Protein AF-0000000067929224 (afdb_homodimer)

Radius of gyration: 24.83 Å; Cα contacts (8 Å, |Δi|>4): 1104; chains: 2; bounding box: 61×75×46 Å

Structure (mmCIF, N/CA/C/O backbone):
data_AF-0000000067929224-model_v1
#
loop_
_entity.id
_entity.type
_entity.pdbx_description
1 polymer 'Crotonobetainyl CoA hydratase'
#
loop_
_atom_site.group_PDB
_atom_site.id
_atom_site.type_symbol
_atom_site.label_atom_id
_atom_site.label_alt_id
_atom_site.label_comp_id
_atom_site.label_asym_id
_atom_site.label_entity_id
_atom_site.label_seq_id
_atom_site.pdbx_PDB_ins_code
_atom_site.Cartn_x
_atom_site.Cartn_y
_atom_site.Cartn_z
_atom_site.occupancy
_atom_site.B_iso_or_equiv
_atom_site.auth_seq_id
_atom_site.auth_comp_id
_atom_site.auth_asym_id
_atom_site.auth_atom_id
_atom_site.pdbx_PDB_model_num
ATOM 1 N N . MET A 1 1 ? 23.984 -27.734 -13.906 1 41.34 1 MET A N 1
ATOM 2 C CA . MET A 1 1 ? 23.641 -26.703 -12.922 1 41.34 1 MET A CA 1
ATOM 3 C C . MET A 1 1 ? 22.297 -27 -12.273 1 41.34 1 MET A C 1
ATOM 5 O O . MET A 1 1 ? 21.359 -27.422 -12.945 1 41.34 1 MET A O 1
ATOM 9 N N . ALA A 1 2 ? 22.234 -27.312 -11.031 1 56.47 2 ALA A N 1
ATOM 10 C CA . ALA A 1 2 ? 21 -27.766 -10.406 1 56.47 2 ALA A CA 1
ATOM 11 C C . ALA A 1 2 ? 19.828 -26.844 -10.766 1 56.47 2 ALA A C 1
ATOM 13 O O . ALA A 1 2 ? 20.016 -25.641 -10.938 1 56.47 2 ALA A O 1
ATOM 14 N N . ASP A 1 3 ? 18.703 -27.312 -11.227 1 85.81 3 ASP A N 1
ATOM 15 C CA . ASP A 1 3 ? 17.562 -26.531 -11.672 1 85.81 3 ASP A CA 1
ATOM 16 C C . ASP A 1 3 ? 17.125 -25.531 -10.602 1 85.81 3 ASP A C 1
ATOM 18 O O . ASP A 1 3 ? 16.891 -25.906 -9.453 1 85.81 3 ASP A O 1
ATOM 22 N N . VAL A 1 4 ? 17.422 -24.266 -10.812 1 94.75 4 VAL A N 1
ATOM 23 C CA . VAL A 1 4 ? 17.125 -23.203 -9.852 1 94.75 4 VAL A CA 1
ATOM 24 C C . VAL A 1 4 ? 15.625 -23.188 -9.539 1 94.75 4 VAL A C 1
ATOM 26 O O . VAL A 1 4 ? 15.195 -22.594 -8.547 1 94.75 4 VAL A O 1
ATOM 29 N N . ILE A 1 5 ? 14.891 -23.891 -10.375 1 97 5 ILE A N 1
ATOM 30 C CA . ILE A 1 5 ? 13.469 -24.094 -10.133 1 97 5 ILE A CA 1
ATOM 31 C C . ILE A 1 5 ? 13.133 -25.578 -10.156 1 97 5 ILE A C 1
ATOM 33 O O . ILE A 1 5 ? 13.484 -26.281 -11.102 1 97 5 ILE A O 1
ATOM 37 N N . THR A 1 6 ? 12.594 -26.062 -9.148 1 96.62 6 THR A N 1
ATOM 38 C CA . THR A 1 6 ? 12.086 -27.422 -9.094 1 96.62 6 THR A CA 1
ATOM 39 C C . THR A 1 6 ? 10.586 -27.438 -8.805 1 96.62 6 THR A C 1
ATOM 41 O O . THR A 1 6 ? 10.055 -26.484 -8.227 1 96.62 6 THR A O 1
ATOM 44 N N . THR A 1 7 ? 9.891 -28.5 -9.234 1 97.25 7 THR A N 1
ATOM 45 C CA . THR A 1 7 ? 8.453 -28.594 -9.023 1 97.25 7 THR A CA 1
ATOM 46 C C . THR A 1 7 ? 8.086 -29.953 -8.43 1 97.25 7 THR A C 1
ATOM 48 O O . THR A 1 7 ? 8.812 -30.938 -8.617 1 97.25 7 THR A O 1
ATOM 51 N N . ARG A 1 8 ? 7.137 -29.984 -7.645 1 97.44 8 ARG A N 1
ATOM 52 C CA . ARG A 1 8 ? 6.48 -31.172 -7.102 1 97.44 8 ARG A CA 1
ATOM 53 C C . ARG A 1 8 ? 4.98 -31.141 -7.367 1 97.44 8 ARG A C 1
ATOM 55 O O . ARG A 1 8 ? 4.316 -30.141 -7.09 1 97.44 8 ARG A O 1
ATOM 62 N N . ARG A 1 9 ? 4.488 -32.219 -7.957 1 97.75 9 ARG A N 1
ATOM 63 C CA . ARG A 1 9 ? 3.066 -32.281 -8.266 1 97.75 9 ARG A CA 1
ATOM 64 C C . ARG A 1 9 ? 2.383 -33.375 -7.441 1 97.75 9 ARG A C 1
ATOM 66 O O . ARG A 1 9 ? 2.9 -34.5 -7.316 1 97.75 9 ARG A O 1
ATOM 73 N N . GLU A 1 10 ? 1.394 -33.062 -6.785 1 97.81 10 GLU A N 1
ATOM 74 C CA . GLU A 1 10 ? 0.473 -34 -6.137 1 97.81 10 GLU A CA 1
ATOM 75 C C . GLU A 1 10 ? -0.97 -33.719 -6.551 1 97.81 10 GLU A C 1
ATOM 77 O O . GLU A 1 10 ? -1.574 -32.75 -6.105 1 97.81 10 GLU A O 1
ATOM 82 N N . GLY A 1 11 ? -1.499 -34.625 -7.391 1 97.12 11 GLY A N 1
ATOM 83 C CA . GLY A 1 11 ? -2.826 -34.375 -7.926 1 97.12 11 GLY A CA 1
ATOM 84 C C . GLY A 1 11 ? -2.92 -33.062 -8.688 1 97.12 11 GLY A C 1
ATOM 85 O O . GLY A 1 11 ? -2.15 -32.812 -9.625 1 97.12 11 GLY A O 1
ATOM 86 N N . ALA A 1 12 ? -3.801 -32.188 -8.25 1 98.12 12 ALA A N 1
ATOM 87 C CA . ALA A 1 12 ? -4.074 -30.938 -8.945 1 98.12 12 ALA A CA 1
ATOM 88 C C . ALA A 1 12 ? -3.246 -29.797 -8.367 1 98.12 12 ALA A C 1
ATOM 90 O O . ALA A 1 12 ? -3.475 -28.625 -8.688 1 98.12 12 ALA A O 1
ATOM 91 N N . ILE A 1 13 ? -2.254 -30.156 -7.48 1 98.75 13 ILE A N 1
ATOM 92 C CA . ILE A 1 13 ? -1.467 -29.141 -6.793 1 98.75 13 ILE A CA 1
ATOM 93 C C . ILE A 1 13 ? -0.038 -29.141 -7.332 1 98.75 13 ILE A C 1
ATOM 95 O O . ILE A 1 13 ? 0.581 -30.203 -7.461 1 98.75 13 ILE A O 1
ATOM 99 N N . LEU A 1 14 ? 0.451 -28 -7.711 1 98.81 14 LEU A N 1
ATOM 100 C CA . LEU A 1 14 ? 1.836 -27.812 -8.133 1 98.81 14 LEU A CA 1
ATOM 101 C C . LEU A 1 14 ? 2.609 -26.984 -7.113 1 98.81 14 LEU A C 1
ATOM 103 O O . LEU A 1 14 ? 2.234 -25.844 -6.82 1 98.81 14 LEU A O 1
ATOM 107 N N . GLU A 1 15 ? 3.607 -27.516 -6.551 1 98.75 15 GLU A N 1
ATOM 108 C CA . GLU A 1 15 ? 4.531 -26.766 -5.703 1 98.75 15 GLU A CA 1
ATOM 109 C C . GLU A 1 15 ? 5.773 -26.344 -6.48 1 98.75 15 GLU A C 1
ATOM 111 O O . GLU A 1 15 ? 6.445 -27.172 -7.098 1 98.75 15 GLU A O 1
ATOM 116 N N . VAL A 1 16 ? 6.008 -25.125 -6.535 1 98.5 16 VAL A N 1
ATOM 117 C CA . VAL A 1 16 ? 7.168 -24.547 -7.207 1 98.5 16 VAL A CA 1
ATOM 118 C C . VAL A 1 16 ? 8.188 -24.078 -6.164 1 98.5 16 VAL A C 1
ATOM 120 O O . VAL A 1 16 ? 7.859 -23.312 -5.266 1 98.5 16 VAL A O 1
ATOM 123 N N . THR A 1 17 ? 9.43 -24.531 -6.266 1 98.25 17 THR A N 1
ATOM 124 C CA . THR A 1 17 ? 10.484 -24.172 -5.324 1 98.25 17 THR A CA 1
ATOM 125 C C . THR A 1 17 ? 11.594 -23.406 -6.031 1 98.25 17 THR A C 1
ATOM 127 O O . THR A 1 17 ? 12.211 -23.922 -6.969 1 98.25 17 THR A O 1
ATOM 130 N N . LEU A 1 18 ? 11.773 -22.203 -5.676 1 97.81 18 LEU A N 1
ATOM 131 C CA . LEU A 1 18 ? 12.961 -21.469 -6.074 1 97.81 18 LEU A CA 1
ATOM 132 C C . LEU A 1 18 ? 14.148 -21.828 -5.191 1 97.81 18 LEU A C 1
ATOM 134 O O . LEU A 1 18 ? 14.078 -21.688 -3.967 1 97.81 18 LEU A O 1
ATOM 138 N N . ASP A 1 19 ? 15.195 -22.344 -5.816 1 96.56 19 ASP A N 1
ATOM 139 C CA . ASP A 1 19 ? 16.406 -22.75 -5.105 1 96.56 19 ASP A CA 1
ATOM 140 C C . ASP A 1 19 ? 17.641 -22.172 -5.77 1 96.56 19 ASP A C 1
ATOM 142 O O . ASP A 1 19 ? 18.328 -22.859 -6.527 1 96.56 19 ASP A O 1
ATOM 146 N N . ARG A 1 20 ? 17.859 -20.938 -5.477 1 95.06 20 ARG A N 1
ATOM 147 C CA . ARG A 1 20 ? 19.031 -20.234 -5.949 1 95.06 20 ARG A CA 1
ATOM 148 C C . ARG A 1 20 ? 19.812 -19.609 -4.789 1 95.06 20 ARG A C 1
ATOM 150 O O . ARG A 1 20 ? 19.734 -18.406 -4.559 1 95.06 20 ARG A O 1
ATOM 157 N N . PRO A 1 21 ? 20.547 -20.438 -4.094 1 91.31 21 PRO A N 1
ATOM 158 C CA . PRO A 1 21 ? 21.281 -19.938 -2.928 1 91.31 21 PRO A CA 1
ATOM 159 C C . PRO A 1 21 ? 22.266 -18.812 -3.281 1 91.31 21 PRO A C 1
ATOM 161 O O . PRO A 1 21 ? 22.734 -18.734 -4.422 1 91.31 21 PRO A O 1
ATOM 164 N N . LYS A 1 22 ? 22.547 -17.906 -2.342 1 90.81 22 LYS A N 1
ATOM 165 C CA . LYS A 1 22 ? 22.25 -18.047 -0.922 1 90.81 22 LYS A CA 1
ATOM 166 C C . LYS A 1 22 ? 20.969 -17.281 -0.562 1 90.81 22 LYS A C 1
ATOM 168 O O . LYS A 1 22 ? 20.391 -17.5 0.507 1 90.81 22 LYS A O 1
ATOM 173 N N . ALA A 1 23 ? 20.469 -16.469 -1.423 1 94.94 23 ALA A N 1
ATOM 174 C CA . ALA A 1 23 ? 19.406 -15.57 -0.997 1 94.94 23 ALA A CA 1
ATOM 175 C C . ALA A 1 23 ? 18.203 -15.664 -1.936 1 94.94 23 ALA A C 1
ATOM 177 O O . ALA A 1 23 ? 17.297 -14.82 -1.893 1 94.94 23 ALA A O 1
ATOM 178 N N . ASN A 1 24 ? 18.203 -16.656 -2.82 1 96.88 24 ASN A N 1
ATOM 179 C CA . ASN A 1 24 ? 17.125 -16.859 -3.785 1 96.88 24 ASN A CA 1
ATOM 180 C C . ASN A 1 24 ? 16.844 -15.57 -4.559 1 96.88 24 ASN A C 1
ATOM 182 O O . ASN A 1 24 ? 15.68 -15.18 -4.707 1 96.88 24 ASN A O 1
ATOM 186 N N . ALA A 1 25 ? 17.938 -14.852 -4.945 1 95.5 25 ALA A N 1
ATOM 187 C CA . ALA A 1 25 ? 17.781 -13.672 -5.793 1 95.5 25 ALA A CA 1
ATOM 188 C C . ALA A 1 25 ? 17.297 -14.055 -7.188 1 95.5 25 ALA A C 1
ATOM 190 O O . ALA A 1 25 ? 17.578 -15.156 -7.664 1 95.5 25 ALA A O 1
ATOM 191 N N . ILE A 1 26 ? 16.641 -13.141 -7.844 1 95.25 26 ILE A N 1
ATOM 192 C CA . ILE A 1 26 ? 16 -13.438 -9.125 1 95.25 26 ILE A CA 1
ATOM 193 C C . ILE A 1 26 ? 16.625 -12.578 -10.219 1 95.25 26 ILE A C 1
ATOM 195 O O . ILE A 1 26 ? 16.406 -11.367 -10.266 1 95.25 26 ILE A O 1
ATOM 199 N N . ASP A 1 27 ? 17.438 -13.164 -11.031 1 93.19 27 ASP A N 1
ATOM 200 C CA . ASP A 1 27 ? 17.969 -12.492 -12.211 1 93.19 27 ASP A CA 1
ATOM 201 C C . ASP A 1 27 ? 17.078 -12.711 -13.422 1 93.19 27 ASP A C 1
ATOM 203 O O . ASP A 1 27 ? 16.016 -13.32 -13.312 1 93.19 27 ASP A O 1
ATOM 207 N N . LEU A 1 28 ? 17.453 -12.211 -14.57 1 93.19 28 LEU A N 1
ATOM 208 C CA . LEU A 1 28 ? 16.641 -12.273 -15.773 1 93.19 28 LEU A CA 1
ATOM 209 C C . LEU A 1 28 ? 16.359 -13.719 -16.156 1 93.19 28 LEU A C 1
ATOM 211 O O . LEU A 1 28 ? 15.219 -14.078 -16.453 1 93.19 28 LEU A O 1
ATOM 215 N N . LYS A 1 29 ? 17.391 -14.5 -16.125 1 93.44 29 LYS A N 1
ATOM 216 C CA . LYS A 1 29 ? 17.25 -15.906 -16.5 1 93.44 29 LYS A CA 1
ATOM 217 C C . LYS A 1 29 ? 16.266 -16.625 -15.578 1 93.44 29 LYS A C 1
ATOM 219 O O . LYS A 1 29 ? 15.383 -17.344 -16.031 1 93.44 29 LYS A O 1
ATOM 224 N N . THR A 1 30 ? 16.453 -16.438 -14.258 1 95.62 30 THR A N 1
ATOM 225 C CA . THR A 1 30 ? 15.586 -17.062 -13.266 1 95.62 30 THR A CA 1
ATOM 226 C C . THR A 1 30 ? 14.148 -16.578 -13.43 1 95.62 30 THR A C 1
ATOM 228 O O . THR A 1 30 ? 13.211 -17.375 -13.367 1 95.62 30 THR A O 1
ATOM 231 N N . SER A 1 31 ? 13.93 -15.32 -13.664 1 96.38 31 SER A N 1
ATOM 232 C CA . SER A 1 31 ? 12.602 -14.758 -13.875 1 96.38 31 SER A CA 1
ATOM 233 C C . SER A 1 31 ? 11.898 -15.414 -15.055 1 96.38 31 SER A C 1
ATOM 235 O O . SER A 1 31 ? 10.727 -15.781 -14.969 1 96.38 31 SER A O 1
ATOM 237 N N . ARG A 1 32 ? 12.586 -15.562 -16.156 1 96.12 32 ARG A N 1
ATOM 238 C CA . ARG A 1 32 ? 12.016 -16.172 -17.359 1 96.12 32 ARG A CA 1
ATOM 239 C C . ARG A 1 32 ? 11.602 -17.609 -17.094 1 96.12 32 ARG A C 1
ATOM 241 O O . ARG A 1 32 ? 10.539 -18.062 -17.531 1 96.12 32 ARG A O 1
ATOM 248 N N . LEU A 1 33 ? 12.461 -18.281 -16.359 1 96.81 33 LEU A N 1
ATOM 249 C CA . LEU A 1 33 ? 12.148 -19.672 -16.016 1 96.81 33 LEU A CA 1
ATOM 250 C C . LEU A 1 33 ? 10.914 -19.75 -15.125 1 96.81 33 LEU A C 1
ATOM 252 O O . LEU A 1 33 ? 10.047 -20.594 -15.336 1 96.81 33 LEU A O 1
ATOM 256 N N . MET A 1 34 ? 10.82 -18.922 -14.148 1 97.5 34 MET A N 1
ATOM 257 C CA . MET A 1 34 ? 9.641 -18.859 -13.289 1 97.5 34 MET A CA 1
ATOM 258 C C . MET A 1 34 ? 8.391 -18.531 -14.102 1 97.5 34 MET A C 1
ATOM 260 O O . MET A 1 34 ? 7.344 -19.156 -13.93 1 97.5 34 MET A O 1
ATOM 264 N N . GLY A 1 35 ? 8.531 -17.531 -15.016 1 97.88 35 GLY A N 1
ATOM 265 C CA . GLY A 1 35 ? 7.418 -17.156 -15.883 1 97.88 35 GLY A CA 1
ATOM 266 C C . GLY A 1 35 ? 6.879 -18.328 -16.688 1 97.88 35 GLY A C 1
ATOM 267 O O . GLY A 1 35 ? 5.668 -18.562 -16.719 1 97.88 35 GLY A O 1
ATOM 268 N N . GLU A 1 36 ? 7.77 -19.078 -17.25 1 97.88 36 GLU A N 1
ATOM 269 C CA . GLU A 1 36 ? 7.363 -20.234 -18.047 1 97.88 36 GLU A CA 1
ATOM 270 C C . GLU A 1 36 ? 6.719 -21.297 -17.172 1 97.88 36 GLU A C 1
ATOM 272 O O . GLU A 1 36 ? 5.785 -21.984 -17.609 1 97.88 36 GLU A O 1
ATOM 277 N N 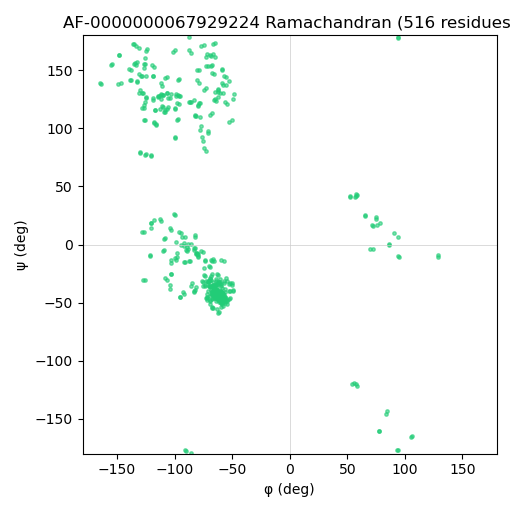. THR A 1 37 ? 7.207 -21.406 -16 1 98.06 37 THR A N 1
ATOM 278 C CA . THR A 1 37 ? 6.664 -22.375 -15.062 1 98.06 37 THR A CA 1
ATOM 279 C C . THR A 1 37 ? 5.227 -22.031 -14.688 1 98.06 37 THR A C 1
ATOM 281 O O . THR A 1 37 ? 4.34 -22.891 -14.719 1 98.06 37 THR A O 1
ATOM 284 N N . PHE A 1 38 ? 4.977 -20.812 -14.414 1 98.5 38 PHE A N 1
ATOM 285 C CA . PHE A 1 38 ? 3.643 -20.391 -13.992 1 98.5 38 PHE A CA 1
ATOM 286 C C . PHE A 1 38 ? 2.695 -20.344 -15.188 1 98.5 38 PHE A C 1
ATOM 288 O O . PHE A 1 38 ? 1.498 -20.609 -15.047 1 98.5 38 PHE A O 1
ATOM 295 N N . LYS A 1 39 ? 3.229 -20.031 -16.328 1 98.44 39 LYS A N 1
ATOM 296 C CA . LYS A 1 39 ? 2.424 -20.125 -17.547 1 98.44 39 LYS A CA 1
ATOM 297 C C . LYS A 1 39 ? 1.946 -21.547 -17.766 1 98.44 39 LYS A C 1
ATOM 299 O O . LYS A 1 39 ? 0.777 -21.781 -18.094 1 98.44 39 LYS A O 1
ATOM 304 N N . ALA A 1 40 ? 2.869 -22.484 -17.609 1 98.31 40 ALA A N 1
ATOM 305 C CA . ALA A 1 40 ? 2.506 -23.891 -17.766 1 98.31 40 ALA A CA 1
ATOM 306 C C . ALA A 1 40 ? 1.445 -24.297 -16.734 1 98.31 40 ALA A C 1
ATOM 308 O O . ALA A 1 40 ? 0.517 -25.047 -17.062 1 98.31 40 ALA A O 1
ATOM 309 N N . PHE A 1 41 ? 1.582 -23.844 -15.57 1 98.56 41 PHE A N 1
ATOM 310 C CA . PHE A 1 41 ? 0.578 -24.078 -14.539 1 98.56 41 PHE A CA 1
ATOM 311 C C . PHE A 1 41 ? -0.773 -23.516 -14.961 1 98.56 41 PHE A C 1
ATOM 313 O O . PHE A 1 41 ? -1.785 -24.219 -14.922 1 98.56 41 PHE A O 1
ATOM 320 N N . ARG A 1 42 ? -0.804 -22.25 -15.328 1 98.44 42 ARG A N 1
ATOM 321 C CA . ARG A 1 42 ? -2.018 -21.578 -15.781 1 98.44 42 ARG A CA 1
ATOM 322 C C . ARG A 1 42 ? -2.705 -22.359 -16.891 1 98.44 42 ARG A C 1
ATOM 324 O O . ARG A 1 42 ? -3.928 -22.516 -16.875 1 98.44 42 ARG A O 1
ATOM 331 N N . ASP A 1 43 ? -1.923 -22.922 -17.812 1 97.94 43 ASP A N 1
ATOM 332 C CA . ASP A 1 43 ? -2.445 -23.484 -19.047 1 97.94 43 ASP A CA 1
ATOM 333 C C . ASP A 1 43 ? -2.777 -24.969 -18.891 1 97.94 43 ASP A C 1
ATOM 335 O O . ASP A 1 43 ? -3.449 -25.547 -19.75 1 97.94 43 ASP A O 1
ATOM 339 N N . ASP A 1 44 ? -2.305 -25.641 -17.828 1 97.5 44 ASP A N 1
ATOM 340 C CA . ASP A 1 44 ? -2.582 -27.047 -17.594 1 97.5 44 ASP A CA 1
ATOM 341 C C . ASP A 1 44 ? -3.945 -27.234 -16.938 1 97.5 44 ASP A C 1
ATOM 343 O O . ASP A 1 44 ? -4.125 -26.906 -15.758 1 97.5 44 ASP A O 1
ATOM 347 N N . PRO A 1 45 ? -4.875 -27.812 -17.672 1 94.88 45 PRO A N 1
ATOM 348 C CA . PRO A 1 45 ? -6.227 -27.922 -17.109 1 94.88 45 PRO A CA 1
ATOM 349 C C . PRO A 1 45 ? -6.305 -28.891 -15.938 1 94.88 45 PRO A C 1
ATOM 351 O O . PRO A 1 45 ? -7.293 -28.891 -15.20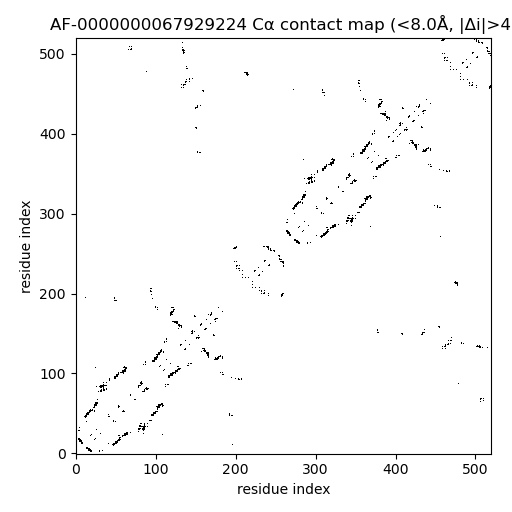3 1 94.88 45 PRO A O 1
ATOM 354 N N . GLU A 1 46 ? -5.25 -29.703 -15.742 1 96.44 46 GLU A N 1
ATOM 355 C CA . GLU A 1 46 ? -5.27 -30.688 -14.664 1 96.44 46 GLU A CA 1
ATOM 356 C C . GLU A 1 46 ? -4.766 -30.094 -13.359 1 96.44 46 GLU A C 1
ATOM 358 O O . GLU A 1 46 ? -4.91 -30.703 -12.289 1 96.44 46 GLU A O 1
ATOM 363 N N . LEU A 1 47 ? -4.152 -28.969 -13.414 1 98 47 LEU A N 1
ATOM 364 C CA . LEU A 1 47 ? -3.67 -28.266 -12.219 1 98 47 LEU A CA 1
ATOM 365 C C . LEU A 1 47 ? -4.668 -27.203 -11.766 1 98 47 LEU A C 1
ATOM 367 O O . LEU A 1 47 ? -5.254 -26.516 -12.594 1 98 47 LEU A O 1
ATOM 371 N N . ARG A 1 48 ? -4.836 -27.031 -10.414 1 98 48 ARG A N 1
ATOM 372 C CA . ARG A 1 48 ? -5.863 -26.141 -9.891 1 98 48 ARG A CA 1
ATOM 373 C C . ARG A 1 48 ? -5.266 -25.141 -8.914 1 98 48 ARG A C 1
ATOM 375 O O . ARG A 1 48 ? -5.789 -24.031 -8.758 1 98 48 ARG A O 1
ATOM 382 N N . VAL A 1 49 ? -4.207 -25.516 -8.195 1 98.75 49 VAL A N 1
ATOM 383 C CA . VAL A 1 49 ? -3.611 -24.672 -7.164 1 98.75 49 VAL A CA 1
ATOM 384 C C . VAL A 1 49 ? -2.088 -24.734 -7.25 1 98.75 49 VAL A C 1
ATOM 386 O O . VAL A 1 49 ? -1.526 -25.812 -7.496 1 98.75 49 VAL A O 1
ATOM 389 N N . ALA A 1 50 ? -1.428 -23.672 -7.039 1 98.88 50 ALA A N 1
ATOM 390 C CA . ALA A 1 50 ? 0.031 -23.656 -6.957 1 98.88 50 ALA A CA 1
ATOM 391 C C . ALA A 1 50 ? 0.501 -23.172 -5.586 1 98.88 50 ALA A C 1
ATOM 393 O O . ALA A 1 50 ? -0.153 -22.344 -4.961 1 98.88 50 ALA A O 1
ATOM 394 N N . ILE A 1 51 ? 1.563 -23.703 -5.109 1 98.88 51 ILE A N 1
ATOM 395 C CA . ILE A 1 51 ? 2.311 -23.25 -3.939 1 98.88 51 ILE A CA 1
ATOM 396 C C . ILE A 1 51 ? 3.668 -22.703 -4.379 1 98.88 51 ILE A C 1
ATOM 398 O O . ILE A 1 51 ? 4.371 -23.328 -5.172 1 98.88 51 ILE A O 1
ATOM 402 N N . VAL A 1 52 ? 4.012 -21.531 -3.951 1 98.75 52 VAL A N 1
ATOM 403 C CA . VAL A 1 52 ? 5.324 -20.938 -4.195 1 98.75 52 VAL A CA 1
ATOM 404 C C . VAL A 1 52 ? 6.152 -20.969 -2.912 1 98.75 52 VAL A C 1
ATOM 406 O O . VAL A 1 52 ? 5.777 -20.359 -1.907 1 98.75 52 VAL A O 1
ATOM 409 N N . LYS A 1 53 ? 7.227 -21.625 -2.918 1 97.75 53 LYS A N 1
ATOM 410 C CA . LYS A 1 53 ? 8.148 -21.641 -1.786 1 97.75 53 LYS A CA 1
ATOM 411 C C . LYS A 1 53 ? 9.594 -21.5 -2.254 1 97.75 53 LYS A C 1
ATOM 413 O O . LYS A 1 53 ? 9.859 -21.391 -3.453 1 97.75 53 LYS A O 1
ATOM 418 N N . THR A 1 54 ? 10.5 -21.344 -1.307 1 95.75 54 THR A N 1
ATOM 419 C CA . THR A 1 54 ? 11.922 -21.234 -1.616 1 95.75 54 THR A CA 1
ATOM 420 C C . THR A 1 54 ? 12.75 -22.125 -0.706 1 95.75 54 THR A C 1
ATOM 422 O O . THR A 1 54 ? 12.273 -22.562 0.351 1 95.75 54 THR A O 1
ATOM 425 N N . ALA A 1 55 ? 13.922 -22.484 -1.255 1 95.31 55 ALA A N 1
ATOM 426 C CA . ALA A 1 55 ? 14.812 -23.328 -0.464 1 95.31 55 ALA A CA 1
ATOM 427 C C . ALA A 1 55 ? 15.562 -22.5 0.579 1 95.31 55 ALA A C 1
ATOM 429 O O . ALA A 1 55 ? 15.836 -21.312 0.365 1 95.31 55 ALA A O 1
ATOM 430 N N . GLY A 1 56 ? 15.898 -23.141 1.72 1 93.12 56 GLY A N 1
ATOM 431 C CA . GLY A 1 56 ? 16.656 -22.484 2.771 1 93.12 56 GLY A CA 1
ATOM 432 C C . GLY A 1 56 ? 15.773 -21.859 3.846 1 93.12 56 GLY A C 1
ATOM 433 O O . GLY A 1 56 ? 14.547 -21.859 3.719 1 93.12 56 GLY A O 1
ATOM 434 N N . ASP A 1 57 ? 16.469 -21.266 4.863 1 91.62 57 ASP A N 1
ATOM 435 C CA . ASP A 1 57 ? 15.703 -20.844 6.027 1 91.62 57 ASP A CA 1
ATOM 436 C C . ASP A 1 57 ? 15.867 -19.344 6.273 1 91.62 57 ASP A C 1
ATOM 438 O O . ASP A 1 57 ? 15.125 -18.75 7.059 1 91.62 57 ASP A O 1
ATOM 442 N N . LYS A 1 58 ? 16.75 -18.797 5.59 1 95.31 58 LYS A N 1
ATOM 443 C CA . LYS A 1 58 ? 17.078 -17.406 5.918 1 95.31 58 LYS A CA 1
ATOM 444 C C . LYS A 1 58 ? 16.297 -16.438 5.027 1 95.31 58 LYS A C 1
ATOM 446 O O . LYS A 1 58 ? 15.719 -15.469 5.516 1 95.31 58 LYS A O 1
ATOM 451 N N . PHE A 1 59 ? 16.281 -16.766 3.713 1 96.62 59 PHE A N 1
ATOM 452 C CA . PHE A 1 59 ? 15.609 -15.914 2.75 1 96.62 59 PHE A CA 1
ATOM 453 C C . PHE A 1 59 ? 14.484 -16.656 2.051 1 96.62 59 PHE A C 1
ATOM 455 O O . PHE A 1 59 ? 14.688 -17.766 1.553 1 96.62 59 PHE A O 1
ATOM 462 N N . PHE A 1 60 ? 13.32 -16.125 2.115 1 98.19 60 PHE A N 1
ATOM 463 C CA . PHE A 1 60 ? 12.383 -16.5 1.057 1 98.19 60 PHE A CA 1
ATOM 464 C C . PHE A 1 60 ? 12.922 -16.078 -0.307 1 98.19 60 PHE A C 1
ATOM 466 O O . PHE A 1 60 ? 13.336 -16.922 -1.102 1 98.19 60 PHE A O 1
ATOM 473 N N . SER A 1 61 ? 13.172 -14.734 -0.435 1 97.75 61 SER A N 1
ATOM 474 C CA . SER A 1 61 ? 13.867 -14.211 -1.609 1 97.75 61 SER A CA 1
ATOM 475 C C . SER A 1 61 ? 14.375 -12.797 -1.37 1 97.75 61 SER A C 1
ATOM 477 O O . SER A 1 61 ? 13.656 -11.953 -0.828 1 97.75 61 SER A O 1
ATOM 479 N N . ALA A 1 62 ? 15.586 -12.57 -1.833 1 95.12 62 ALA A N 1
ATOM 480 C CA . ALA A 1 62 ? 16.188 -11.234 -1.736 1 95.12 62 ALA A CA 1
ATOM 481 C C . ALA A 1 62 ? 15.703 -10.336 -2.875 1 95.12 62 ALA A C 1
ATOM 483 O O . ALA A 1 62 ? 16.047 -9.156 -2.932 1 95.12 62 ALA A O 1
ATOM 484 N N . GLY A 1 63 ? 14.922 -10.938 -3.727 1 94.25 63 GLY A N 1
ATOM 485 C CA . GLY A 1 63 ? 14.352 -10.156 -4.809 1 94.25 63 GLY A CA 1
ATOM 486 C C . GLY A 1 63 ? 15.281 -10.008 -5.996 1 94.25 63 GLY A C 1
ATOM 487 O O . GLY A 1 63 ? 15.93 -10.977 -6.406 1 94.25 63 GLY A O 1
ATOM 488 N N . TRP A 1 64 ? 15.227 -8.875 -6.656 1 88.88 64 TRP A N 1
ATOM 489 C CA . TRP A 1 64 ? 15.992 -8.586 -7.863 1 88.88 64 TRP A CA 1
ATOM 490 C C . TRP A 1 64 ? 17.484 -8.719 -7.609 1 88.88 64 TRP A C 1
ATOM 492 O O . TRP A 1 64 ? 18.016 -8.172 -6.633 1 88.88 64 TRP A O 1
ATOM 502 N N . ASP A 1 65 ? 18.109 -9.422 -8.445 1 86.38 65 ASP A N 1
ATOM 503 C CA . ASP A 1 65 ? 19.547 -9.633 -8.312 1 86.38 65 ASP A CA 1
ATOM 504 C C . ASP A 1 65 ? 20.328 -8.391 -8.727 1 86.38 65 ASP A C 1
ATOM 506 O O . ASP A 1 65 ? 20.734 -8.266 -9.891 1 86.38 65 ASP A O 1
ATOM 510 N N . LEU A 1 66 ? 20.547 -7.535 -7.781 1 78.94 66 LEU A N 1
ATOM 511 C CA . LEU A 1 66 ? 21.219 -6.258 -8.016 1 78.94 66 LEU A CA 1
ATOM 512 C C . LEU A 1 66 ? 22.641 -6.477 -8.516 1 78.94 66 LEU A C 1
ATOM 514 O O . LEU A 1 66 ? 23.172 -5.66 -9.273 1 78.94 66 LEU A O 1
ATOM 518 N N . LYS A 1 67 ? 23.234 -7.555 -8.055 1 75.88 67 LYS A N 1
ATOM 519 C CA . LYS A 1 67 ? 24.578 -7.871 -8.516 1 75.88 67 LYS A CA 1
ATOM 520 C C . LYS A 1 67 ? 24.594 -8.172 -10.008 1 75.88 67 LYS A C 1
ATOM 522 O O . LYS A 1 67 ? 25.484 -7.73 -10.734 1 75.88 67 LYS A O 1
ATOM 527 N N . ALA A 1 68 ? 23.578 -8.883 -10.391 1 75.81 68 ALA A N 1
ATOM 528 C CA . ALA A 1 68 ? 23.469 -9.172 -11.82 1 75.81 68 ALA A CA 1
ATOM 529 C C . ALA A 1 68 ? 23.188 -7.898 -12.617 1 75.81 68 ALA A C 1
ATOM 531 O O . ALA A 1 68 ? 23.719 -7.73 -13.719 1 75.81 68 ALA A O 1
ATOM 532 N N . ALA A 1 69 ? 22.422 -7.023 -12.047 1 71.19 69 ALA A N 1
ATOM 533 C CA . ALA A 1 69 ? 22.125 -5.742 -12.695 1 71.19 69 ALA A CA 1
ATOM 534 C C . ALA A 1 69 ? 23.391 -4.902 -12.828 1 71.19 69 ALA A C 1
ATOM 536 O O . ALA A 1 69 ? 23.641 -4.309 -13.875 1 71.19 69 ALA A O 1
ATOM 537 N N . ALA A 1 70 ? 24.141 -4.941 -11.797 1 69.06 70 ALA A N 1
ATOM 538 C CA . ALA A 1 70 ? 25.391 -4.199 -11.789 1 69.06 70 ALA A CA 1
ATOM 539 C C . ALA A 1 70 ? 26.391 -4.805 -12.773 1 69.06 70 ALA A C 1
ATOM 541 O O . ALA A 1 70 ? 27.219 -4.09 -13.344 1 69.06 70 ALA A O 1
ATOM 542 N N . ALA A 1 71 ? 26.219 -6.098 -12.992 1 71.44 71 ALA A N 1
ATOM 543 C CA . ALA A 1 71 ? 27.141 -6.812 -13.867 1 71.44 71 ALA A CA 1
ATOM 544 C C . ALA A 1 71 ? 26.719 -6.703 -15.328 1 71.44 71 ALA A C 1
ATOM 546 O O . ALA A 1 71 ? 27.391 -7.215 -16.219 1 71.44 71 ALA A O 1
ATOM 547 N N . GLY A 1 72 ? 25.547 -5.945 -15.594 1 66.31 72 GLY A N 1
ATOM 548 C CA . GLY A 1 72 ? 25.25 -5.684 -17 1 66.31 72 GLY A CA 1
ATOM 549 C C . GLY A 1 72 ? 23.828 -6.043 -17.391 1 66.31 72 GLY A C 1
ATOM 550 O O . GLY A 1 72 ? 23.406 -5.789 -18.516 1 66.31 72 GLY A O 1
ATOM 551 N N . ASP A 1 73 ? 23.172 -6.727 -16.5 1 67.56 73 ASP A N 1
ATOM 552 C CA . ASP A 1 73 ? 21.781 -6.984 -16.844 1 67.56 73 ASP A CA 1
ATOM 553 C C . ASP A 1 73 ? 21 -5.684 -16.969 1 67.56 73 ASP A C 1
ATOM 555 O O . ASP A 1 73 ? 21.125 -4.789 -16.125 1 67.56 73 ASP A O 1
ATOM 559 N N . ALA A 1 74 ? 20.375 -5.629 -18.125 1 64.5 74 ALA A N 1
ATOM 560 C CA . ALA A 1 74 ? 19.594 -4.414 -18.344 1 64.5 74 ALA A CA 1
ATOM 561 C C . ALA A 1 74 ? 18.453 -4.312 -17.344 1 64.5 74 ALA A C 1
ATOM 563 O O . ALA A 1 74 ? 17.703 -5.277 -17.141 1 64.5 74 ALA A O 1
ATOM 564 N N . VAL A 1 75 ? 18.359 -3.258 -16.594 1 63.62 75 VAL A N 1
ATOM 565 C CA . VAL A 1 75 ? 17.297 -3.008 -15.625 1 63.62 75 VAL A CA 1
ATOM 566 C C . VAL A 1 75 ? 15.93 -3.156 -16.297 1 63.62 75 VAL A C 1
ATOM 568 O O . VAL A 1 75 ? 14.992 -3.674 -15.688 1 63.62 75 VAL A O 1
ATOM 571 N N . ASP A 1 76 ? 15.859 -2.805 -17.516 1 66.75 76 ASP A N 1
ATOM 572 C CA . ASP A 1 76 ? 14.625 -2.912 -18.2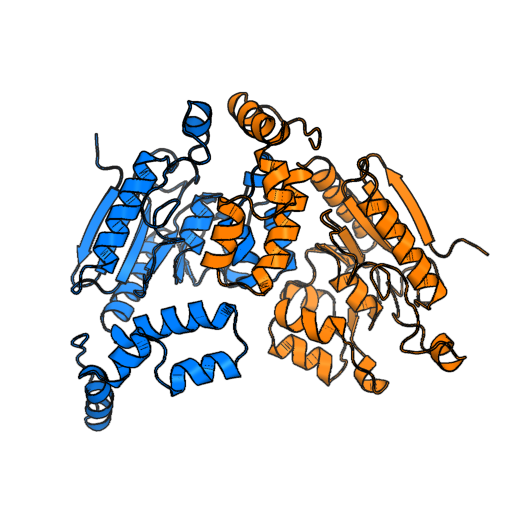97 1 66.75 76 ASP A CA 1
ATOM 573 C C . ASP A 1 76 ? 14.641 -4.156 -19.188 1 66.75 76 ASP A C 1
ATOM 575 O O . ASP A 1 76 ? 13.992 -4.188 -20.234 1 66.75 76 ASP A O 1
ATOM 579 N N . GLY A 1 77 ? 15.367 -5.078 -18.75 1 78.06 77 GLY A N 1
ATOM 580 C CA . GLY A 1 77 ? 15.5 -6.293 -19.531 1 78.06 77 GLY A CA 1
ATOM 581 C C . GLY A 1 77 ? 14.211 -7.086 -19.625 1 78.06 77 GLY A C 1
ATOM 582 O O . GLY A 1 77 ? 13.195 -6.695 -19.047 1 78.06 77 GLY A O 1
ATOM 583 N N . ASP A 1 78 ? 14.273 -8.102 -20.453 1 87.69 78 ASP A N 1
ATOM 584 C CA . ASP A 1 78 ? 13.141 -9.008 -20.641 1 87.69 78 ASP A CA 1
ATOM 585 C C . ASP A 1 78 ? 13.016 -9.992 -19.484 1 87.69 78 ASP A C 1
ATOM 587 O O . ASP A 1 78 ? 13.75 -10.984 -19.422 1 87.69 78 ASP A O 1
ATOM 591 N N . TYR A 1 79 ? 12.141 -9.766 -18.625 1 92.31 79 TYR A N 1
ATOM 592 C CA . TYR A 1 79 ? 11.938 -10.609 -17.438 1 92.31 79 TYR A CA 1
ATOM 593 C C . TYR A 1 79 ? 11.078 -11.82 -17.781 1 92.31 79 TYR A C 1
ATOM 595 O O . TYR A 1 79 ? 10.93 -12.734 -16.969 1 92.31 79 TYR A O 1
ATOM 603 N N . GLY A 1 80 ? 10.57 -11.844 -19.078 1 94.19 80 GLY A N 1
ATOM 604 C CA . GLY A 1 80 ? 9.789 -12.992 -19.516 1 94.19 80 GLY A CA 1
ATOM 605 C C . GLY A 1 80 ? 8.297 -12.812 -19.312 1 94.19 80 GLY A C 1
ATOM 606 O O . GLY A 1 80 ? 7.852 -11.75 -18.875 1 94.19 80 GLY A O 1
ATOM 607 N N . VAL A 1 81 ? 7.535 -13.906 -19.656 1 95.94 81 VAL A N 1
ATOM 608 C CA . VAL A 1 81 ? 6.082 -13.898 -19.547 1 95.94 81 VAL A CA 1
ATOM 609 C C . VAL A 1 81 ? 5.676 -13.711 -18.094 1 95.94 81 VAL A C 1
ATOM 611 O O . VAL A 1 81 ? 6.273 -14.32 -17.188 1 95.94 81 VAL A O 1
ATOM 614 N N . GLY A 1 82 ? 4.723 -12.82 -17.859 1 95.81 82 GLY A N 1
ATOM 615 C CA . GLY A 1 82 ? 4.246 -12.57 -16.516 1 95.81 82 GLY A CA 1
ATOM 616 C C . GLY A 1 82 ? 5.074 -11.539 -15.773 1 95.81 82 GLY A C 1
ATOM 617 O O . GLY A 1 82 ? 4.82 -11.258 -14.602 1 95.81 82 GLY A O 1
ATOM 618 N N . GLY A 1 83 ? 6.105 -11.016 -16.438 1 94.75 83 GLY A N 1
ATOM 619 C CA . GLY A 1 83 ? 6.938 -10 -15.805 1 94.75 83 GLY A CA 1
ATOM 620 C C . GLY A 1 83 ? 7.914 -10.57 -14.797 1 94.75 83 GLY A C 1
ATOM 621 O O . GLY A 1 83 ? 8.242 -11.758 -14.844 1 94.75 83 GLY A O 1
ATOM 622 N N . PHE A 1 84 ? 8.445 -9.688 -13.867 1 93.56 84 PHE A N 1
ATOM 623 C CA . PHE A 1 84 ? 9.422 -10.102 -12.867 1 93.56 84 PHE A CA 1
ATOM 624 C C . PHE A 1 84 ? 8.898 -11.281 -12.055 1 93.56 84 PHE A C 1
ATOM 626 O O . PHE A 1 84 ? 7.797 -11.227 -11.508 1 93.56 84 PHE A O 1
ATOM 633 N N . ALA A 1 85 ? 9.555 -12.359 -12.055 1 95.75 85 ALA A N 1
ATOM 634 C CA . ALA A 1 85 ? 9.289 -13.57 -11.289 1 95.75 85 ALA A CA 1
ATOM 635 C C . ALA A 1 85 ? 8.062 -14.305 -11.828 1 95.75 85 ALA A C 1
ATOM 637 O O . ALA A 1 85 ? 7.633 -15.312 -11.258 1 95.75 85 ALA A O 1
ATOM 638 N N . GLY A 1 86 ? 7.371 -13.75 -12.812 1 96.88 86 GLY A N 1
ATOM 639 C CA . GLY A 1 86 ? 6.48 -14.516 -13.664 1 96.88 86 GLY A CA 1
ATOM 640 C C . GLY A 1 86 ? 5.035 -14.484 -13.203 1 96.88 86 GLY A C 1
ATOM 641 O O . GLY A 1 86 ? 4.133 -14.898 -13.93 1 96.88 86 GLY A O 1
ATOM 642 N N . LEU A 1 87 ? 4.738 -13.953 -11.961 1 96.88 87 LEU A N 1
ATOM 643 C CA . LEU A 1 87 ? 3.393 -14.07 -11.414 1 96.88 87 LEU A CA 1
ATOM 644 C C . LEU A 1 87 ? 2.645 -12.742 -11.531 1 96.88 87 LEU A C 1
ATOM 646 O O . LEU A 1 87 ? 1.472 -12.719 -11.914 1 96.88 87 LEU A O 1
ATOM 650 N N . GLN A 1 88 ? 3.299 -11.672 -11.328 1 92.94 88 GLN A N 1
ATOM 651 C CA . GLN A 1 88 ? 2.697 -10.359 -11.125 1 92.94 88 GLN A CA 1
ATOM 652 C C . GLN A 1 88 ? 1.85 -9.945 -12.328 1 92.94 88 GLN A C 1
ATOM 654 O O . GLN A 1 88 ? 0.741 -9.43 -12.164 1 92.94 88 GLN A O 1
ATOM 659 N N . GLU A 1 89 ? 2.346 -10.234 -13.492 1 95.38 89 GLU A N 1
ATOM 660 C CA . GLU A 1 89 ? 1.692 -9.742 -14.695 1 95.38 89 GLU A CA 1
ATOM 661 C C . GLU A 1 89 ? 1.258 -10.898 -15.594 1 95.38 89 GLU A C 1
ATOM 663 O O . GLU A 1 89 ? 1.06 -10.711 -16.797 1 95.38 89 GLU A O 1
ATOM 668 N N . LEU A 1 90 ? 1.178 -12.039 -15.062 1 96.94 90 LEU A N 1
ATOM 669 C CA . LEU A 1 90 ? 0.73 -13.172 -15.867 1 96.94 90 LEU A CA 1
ATOM 670 C C . LEU A 1 90 ? -0.749 -13.039 -16.219 1 96.94 90 LEU A C 1
ATOM 672 O O . LEU A 1 90 ? -1.609 -13.172 -15.344 1 96.94 90 LEU A O 1
ATOM 676 N N . ARG A 1 91 ? -0.98 -12.828 -17.406 1 95.56 91 ARG A N 1
ATOM 677 C CA . ARG A 1 91 ? -2.336 -12.57 -17.891 1 95.56 91 ARG A CA 1
ATOM 678 C C . ARG A 1 91 ? -3.24 -13.773 -17.641 1 95.56 91 ARG A C 1
ATOM 680 O O . ARG A 1 91 ? -2.855 -14.914 -17.906 1 95.56 91 ARG A O 1
ATOM 687 N N . ASP A 1 92 ? -4.355 -13.539 -17.094 1 95.62 92 ASP A N 1
ATOM 688 C CA . ASP A 1 92 ? -5.445 -14.5 -16.969 1 95.62 92 ASP A CA 1
ATOM 689 C C . ASP A 1 92 ? -5.047 -15.672 -16.062 1 95.62 92 ASP A C 1
ATOM 691 O O . ASP A 1 92 ? -5.449 -16.812 -16.297 1 95.62 92 ASP A O 1
ATOM 695 N N . LEU A 1 93 ? -4.102 -15.414 -15.188 1 97.69 93 LEU A N 1
ATOM 696 C CA . LEU A 1 93 ? -3.887 -16.406 -14.141 1 97.69 93 LEU A CA 1
ATOM 697 C C . LEU A 1 93 ? -5.043 -16.406 -13.141 1 97.69 93 LEU A C 1
ATOM 699 O O . LEU A 1 93 ? -5.027 -15.641 -12.172 1 97.69 93 LEU A O 1
ATOM 703 N N . ASN A 1 94 ? -5.961 -17.281 -13.336 1 97.88 94 ASN A N 1
ATOM 704 C CA . ASN A 1 94 ? -7.203 -17.266 -12.57 1 97.88 94 ASN A CA 1
ATOM 705 C C . ASN A 1 94 ? -7.297 -18.469 -11.641 1 97.88 94 ASN A C 1
ATOM 707 O O . ASN A 1 94 ? -8.398 -18.875 -11.242 1 97.88 94 ASN A O 1
ATOM 711 N N . LYS A 1 95 ? -6.152 -19.125 -11.32 1 98.5 95 LYS A N 1
ATOM 712 C CA . LYS A 1 95 ? -6.059 -20.203 -10.359 1 98.5 95 LYS A CA 1
ATOM 713 C C . LYS A 1 95 ? -5.391 -19.75 -9.062 1 98.5 95 LYS A C 1
ATOM 715 O O . LYS A 1 95 ? -4.449 -18.953 -9.102 1 98.5 95 LYS A O 1
ATOM 720 N N . PRO A 1 96 ? -5.828 -20.266 -7.918 1 98.69 96 PRO A N 1
ATOM 721 C CA . PRO A 1 96 ? -5.238 -19.859 -6.641 1 98.69 96 PRO A CA 1
ATOM 722 C C . PRO A 1 96 ? -3.74 -20.141 -6.566 1 98.69 96 PRO A C 1
ATOM 724 O O . PRO A 1 96 ? -3.285 -21.188 -7.039 1 98.69 96 PRO A O 1
ATOM 727 N N . VAL A 1 97 ? -3.029 -19.234 -6.031 1 98.88 97 VAL A N 1
ATOM 728 C CA . VAL A 1 97 ? -1.604 -19.375 -5.758 1 98.88 97 VAL A CA 1
ATOM 729 C C . VAL A 1 97 ? -1.32 -19.016 -4.301 1 98.88 97 VAL A C 1
ATOM 731 O O . VAL A 1 97 ? -1.754 -17.969 -3.818 1 98.88 97 VAL A O 1
ATOM 734 N N . ILE A 1 98 ? -0.58 -19.859 -3.553 1 98.88 98 ILE A N 1
ATOM 735 C CA . ILE A 1 98 ? -0.276 -19.672 -2.137 1 98.88 98 ILE A CA 1
ATOM 736 C C . ILE A 1 98 ? 1.221 -19.438 -1.955 1 98.88 98 ILE A C 1
ATOM 738 O O . ILE A 1 98 ? 2.045 -20.203 -2.449 1 98.88 98 ILE A O 1
ATOM 742 N N . ALA A 1 99 ? 1.588 -18.375 -1.264 1 98.88 99 ALA A N 1
ATOM 743 C CA . ALA A 1 99 ? 2.979 -18.156 -0.879 1 98.88 99 ALA A CA 1
ATOM 744 C C . ALA A 1 99 ? 3.303 -18.844 0.439 1 98.88 99 ALA A C 1
ATOM 746 O O . ALA A 1 99 ? 2.621 -18.641 1.445 1 98.88 99 ALA A O 1
ATOM 747 N N . CYS A 1 100 ? 4.27 -19.688 0.419 1 98.81 100 CYS A N 1
ATOM 748 C CA . CYS A 1 100 ? 4.867 -20.297 1.597 1 98.81 100 CYS A CA 1
ATOM 749 C C . CYS A 1 100 ? 6.16 -19.594 1.985 1 98.81 100 CYS A C 1
ATOM 751 O O . CYS A 1 100 ? 7.242 -19.969 1.531 1 98.81 100 CYS A O 1
ATOM 753 N N . VAL A 1 101 ? 6.02 -18.609 2.846 1 98.81 101 VAL A N 1
ATOM 754 C CA . VAL A 1 101 ? 7.129 -17.703 3.117 1 98.81 101 VAL A CA 1
ATOM 755 C C . VAL A 1 101 ? 7.867 -18.156 4.375 1 98.81 101 VAL A C 1
ATOM 757 O O . VAL A 1 101 ? 7.355 -18.016 5.488 1 98.81 101 VAL A O 1
ATOM 760 N N . ASN A 1 102 ? 9.023 -18.672 4.172 1 98.44 102 ASN A N 1
ATOM 761 C CA . ASN A 1 102 ? 9.938 -19.031 5.25 1 98.44 102 ASN A CA 1
ATOM 762 C C . ASN A 1 102 ? 11.227 -18.203 5.184 1 98.44 102 ASN A C 1
ATOM 764 O O . ASN A 1 102 ? 12.102 -18.469 4.363 1 98.44 102 ASN A O 1
ATOM 768 N N . GLY A 1 103 ? 11.352 -17.172 6.074 1 98.19 103 GLY A N 1
ATOM 769 C CA . GLY A 1 103 ? 12.508 -16.281 6.066 1 98.19 103 GLY A CA 1
ATOM 770 C C . GLY A 1 103 ? 12.188 -14.906 5.512 1 98.19 103 GLY A C 1
ATOM 771 O O . GLY A 1 103 ? 11.023 -14.531 5.402 1 98.19 103 GLY A O 1
ATOM 772 N N . MET A 1 104 ? 13.195 -14.141 5.172 1 98.5 104 MET A N 1
ATOM 773 C CA . MET A 1 104 ? 13.086 -12.734 4.773 1 98.5 104 MET A CA 1
ATOM 774 C C . MET A 1 104 ? 12.609 -12.617 3.33 1 98.5 104 MET A C 1
ATOM 776 O O . MET A 1 104 ? 13.203 -13.203 2.424 1 98.5 104 MET A O 1
ATOM 780 N N . ALA A 1 105 ? 11.547 -11.977 3.055 1 98.56 105 ALA A N 1
ATOM 781 C CA . ALA A 1 105 ? 11.094 -11.57 1.729 1 98.56 105 ALA A CA 1
ATOM 782 C C . ALA A 1 105 ? 11.414 -10.102 1.463 1 98.56 105 ALA A C 1
ATOM 784 O O . ALA A 1 105 ? 10.844 -9.211 2.088 1 98.56 105 ALA A O 1
ATOM 785 N N . VAL A 1 106 ? 12.234 -9.828 0.478 1 97.31 106 VAL A N 1
ATOM 786 C CA . VAL A 1 106 ? 12.828 -8.5 0.365 1 97.31 106 VAL A CA 1
ATOM 787 C C . VAL A 1 106 ? 12.656 -7.977 -1.059 1 97.31 106 VAL A C 1
ATOM 789 O O . VAL A 1 106 ? 12.992 -8.664 -2.025 1 97.31 106 VAL A O 1
ATOM 792 N N . GLY A 1 107 ? 12.164 -6.734 -1.169 1 96.31 107 GLY A N 1
ATOM 793 C CA . GLY A 1 107 ? 12.016 -6.129 -2.482 1 96.31 107 GLY A CA 1
ATOM 794 C C . GLY A 1 107 ? 11.18 -6.965 -3.432 1 96.31 107 GLY A C 1
ATOM 795 O O . GLY A 1 107 ? 10.039 -7.316 -3.119 1 96.31 107 GLY A O 1
ATOM 796 N N . GLY A 1 108 ? 11.82 -7.352 -4.5 1 96.06 108 GLY A N 1
ATOM 797 C CA . GLY A 1 108 ? 11.164 -8.219 -5.461 1 96.06 108 GLY A CA 1
ATOM 798 C C . GLY A 1 108 ? 10.664 -9.516 -4.848 1 96.06 108 GLY A C 1
ATOM 799 O O . GLY A 1 108 ? 9.68 -10.086 -5.312 1 96.06 108 GLY A O 1
ATOM 800 N N . GLY A 1 109 ? 11.398 -10 -3.85 1 97.81 109 GLY A N 1
ATOM 801 C CA . GLY A 1 109 ? 10.922 -11.172 -3.129 1 97.81 109 GLY A CA 1
ATOM 802 C C . GLY A 1 109 ? 9.625 -10.93 -2.383 1 97.81 109 GLY A C 1
ATOM 803 O O . GLY A 1 109 ? 8.75 -11.797 -2.354 1 97.81 109 GLY A O 1
ATOM 804 N N . PHE A 1 110 ? 9.523 -9.82 -1.689 1 98.44 110 PHE A N 1
ATOM 805 C CA . PHE A 1 110 ? 8.273 -9.406 -1.061 1 98.44 110 PHE A CA 1
ATOM 806 C C . PHE A 1 110 ? 7.176 -9.234 -2.102 1 98.44 110 PHE A C 1
ATOM 808 O O . PHE A 1 110 ? 6.043 -9.672 -1.895 1 98.44 110 PHE A O 1
ATOM 815 N N . GLU A 1 111 ? 7.52 -8.648 -3.248 1 97.81 111 GLU A N 1
ATOM 816 C CA . GLU A 1 111 ? 6.562 -8.461 -4.332 1 97.81 111 GLU A CA 1
ATOM 817 C C . GLU A 1 111 ? 6.09 -9.805 -4.887 1 97.81 111 GLU A C 1
ATOM 819 O O . GLU A 1 111 ? 4.938 -9.938 -5.305 1 97.81 111 GLU A O 1
ATOM 824 N N . LEU A 1 112 ? 6.996 -10.758 -4.902 1 97.81 112 LEU A N 1
ATOM 825 C CA . LEU A 1 112 ? 6.605 -12.109 -5.297 1 97.81 112 LEU A CA 1
ATOM 826 C C . LEU A 1 112 ? 5.547 -12.664 -4.352 1 97.81 112 LEU A C 1
ATOM 828 O O . LEU A 1 112 ? 4.52 -13.18 -4.801 1 97.81 112 LEU A O 1
ATOM 832 N N . ALA A 1 113 ? 5.766 -12.547 -3.068 1 98.38 113 ALA A N 1
ATOM 833 C CA . ALA A 1 113 ? 4.773 -12.984 -2.09 1 98.38 113 ALA A CA 1
ATOM 834 C C . ALA A 1 113 ? 3.459 -12.227 -2.27 1 98.38 113 ALA A C 1
ATOM 836 O O . ALA A 1 113 ? 2.383 -12.828 -2.246 1 98.38 113 ALA A O 1
ATOM 837 N N . LEU A 1 114 ? 3.555 -10.906 -2.535 1 97.44 114 LEU A N 1
ATOM 838 C CA . LEU A 1 114 ? 2.395 -10.039 -2.717 1 97.44 114 LEU A CA 1
ATOM 839 C C . LEU A 1 114 ? 1.582 -10.469 -3.934 1 97.44 114 LEU A C 1
ATOM 841 O O . LEU A 1 114 ? 0.387 -10.18 -4.023 1 97.44 114 LEU A O 1
ATOM 845 N N . SER A 1 115 ? 2.24 -11.125 -4.871 1 97 115 SER A N 1
ATOM 846 C CA . SER A 1 115 ? 1.583 -11.516 -6.117 1 97 115 SER A CA 1
ATOM 847 C C . SER A 1 115 ? 0.731 -12.766 -5.93 1 97 115 SER A C 1
ATOM 849 O O . SER A 1 115 ? -0.083 -13.102 -6.789 1 97 115 SER A O 1
ATOM 851 N N . CYS A 1 116 ? 0.851 -13.406 -4.816 1 98.31 116 CYS A N 1
ATOM 852 C CA . CYS A 1 116 ? 0.061 -14.602 -4.527 1 98.31 116 CYS A CA 1
ATOM 853 C C . CYS A 1 116 ? -1.275 -14.227 -3.895 1 98.31 116 CYS A C 1
ATOM 855 O O . CYS A 1 116 ? -1.486 -13.078 -3.51 1 98.31 116 CYS A O 1
ATOM 857 N N . ASP A 1 117 ? -2.213 -15.211 -3.826 1 98.44 117 ASP A N 1
ATOM 858 C CA . ASP A 1 117 ? -3.559 -14.961 -3.322 1 98.44 117 ASP A CA 1
ATOM 859 C C . ASP A 1 117 ? -3.611 -15.094 -1.802 1 98.44 117 ASP A C 1
ATOM 861 O O . ASP A 1 117 ? -4.387 -14.398 -1.14 1 98.44 117 ASP A O 1
ATOM 865 N N . LEU A 1 118 ? -2.838 -16.031 -1.303 1 98.69 118 LEU A N 1
ATOM 866 C CA . LEU A 1 118 ? -2.701 -16.266 0.128 1 98.69 118 LEU A CA 1
ATOM 867 C C . LEU A 1 118 ? -1.232 -16.297 0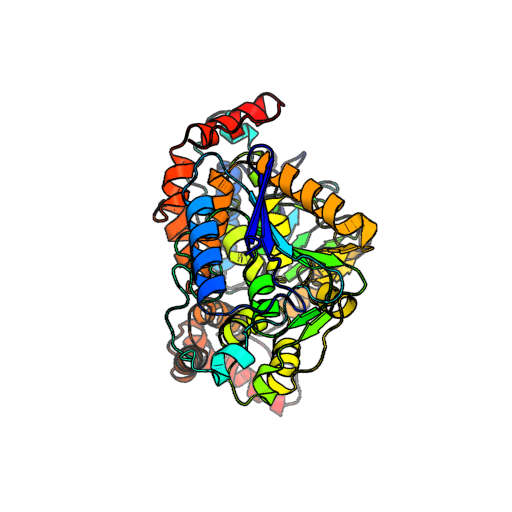.537 1 98.69 118 LEU A C 1
ATOM 869 O O . LEU A 1 118 ? -0.381 -16.766 -0.225 1 98.69 118 LEU A O 1
ATOM 873 N N . ILE A 1 119 ? -0.965 -15.797 1.723 1 98.88 119 ILE A N 1
ATOM 874 C CA . ILE A 1 119 ? 0.395 -15.797 2.252 1 98.88 119 ILE A CA 1
ATOM 875 C C . ILE A 1 119 ? 0.411 -16.453 3.631 1 98.88 119 ILE A C 1
ATOM 877 O O . ILE A 1 119 ? -0.248 -15.977 4.559 1 98.88 119 ILE A O 1
ATOM 881 N N . TYR A 1 120 ? 1.096 -17.516 3.754 1 98.94 120 TYR A N 1
ATOM 882 C CA . TYR A 1 120 ? 1.423 -18.156 5.02 1 98.94 120 TYR A CA 1
ATOM 883 C C . TYR A 1 120 ? 2.908 -18.031 5.332 1 98.94 120 TYR A C 1
ATOM 885 O O . TYR A 1 120 ? 3.752 -18.188 4.445 1 98.94 120 TYR A O 1
ATOM 893 N N . ALA A 1 121 ? 3.254 -17.703 6.582 1 98.88 121 ALA A N 1
ATOM 894 C CA . ALA A 1 121 ? 4.648 -17.375 6.871 1 98.88 121 ALA A CA 1
ATOM 895 C C . ALA A 1 121 ? 5.102 -18.016 8.188 1 98.88 121 ALA A C 1
ATOM 897 O O . ALA A 1 121 ? 4.289 -18.219 9.094 1 98.88 121 ALA A O 1
ATOM 898 N N . SER A 1 122 ? 6.371 -18.312 8.242 1 98.81 122 SER A N 1
ATOM 899 C CA . SER A 1 122 ? 6.965 -18.766 9.492 1 98.81 122 SER A CA 1
ATOM 900 C C . SER A 1 122 ? 7.09 -17.625 10.492 1 98.81 122 SER A C 1
ATOM 902 O O . SER A 1 122 ? 7.07 -16.453 10.109 1 98.81 122 SER A O 1
ATOM 904 N N . ASP A 1 123 ? 7.297 -17.938 11.742 1 98.31 123 ASP A N 1
ATOM 905 C CA . ASP A 1 123 ? 7.277 -16.953 12.812 1 98.31 123 ASP A CA 1
ATOM 906 C C . ASP A 1 123 ? 8.57 -16.141 12.844 1 98.31 123 ASP A C 1
ATOM 908 O O . ASP A 1 123 ? 8.688 -15.164 13.586 1 98.31 123 ASP A O 1
ATOM 912 N N . HIS A 1 124 ? 9.555 -16.469 12.023 1 97.75 124 HIS A N 1
ATOM 913 C CA . HIS A 1 124 ? 10.773 -15.68 11.961 1 97.75 124 HIS A CA 1
ATOM 914 C C . HIS A 1 124 ? 10.859 -14.906 10.648 1 97.75 124 HIS A C 1
ATOM 916 O O . HIS A 1 124 ? 11.891 -14.297 10.352 1 97.75 124 HIS A O 1
ATOM 922 N N . SER A 1 125 ? 9.82 -14.992 9.844 1 98.56 125 SER A N 1
ATOM 923 C CA . SER A 1 125 ? 9.805 -14.297 8.562 1 98.56 125 SER A CA 1
ATOM 924 C C . SER A 1 125 ? 9.672 -12.789 8.758 1 98.56 125 SER A C 1
ATOM 926 O O . SER A 1 125 ? 9.172 -12.336 9.789 1 98.56 125 SER A O 1
ATOM 928 N N . SER A 1 126 ? 10.172 -12.023 7.812 1 98.75 126 SER A N 1
ATOM 929 C CA . SER A 1 126 ? 10.047 -10.57 7.777 1 98.75 126 SER A CA 1
ATOM 930 C C . SER A 1 126 ? 10 -10.055 6.344 1 98.75 126 SER A C 1
ATOM 932 O O . SER A 1 126 ? 10.336 -10.781 5.402 1 98.75 126 SER A O 1
ATOM 934 N N . PHE A 1 127 ? 9.547 -8.852 6.203 1 98.69 127 PHE A N 1
ATOM 935 C CA . PHE A 1 127 ? 9.297 -8.258 4.895 1 98.69 127 PHE A CA 1
ATOM 936 C C . PHE A 1 127 ? 9.891 -6.859 4.816 1 98.69 127 PHE A C 1
ATOM 938 O O . PHE A 1 127 ? 9.812 -6.094 5.777 1 98.69 127 PHE A O 1
ATOM 945 N N . ALA A 1 128 ? 10.492 -6.496 3.658 1 98.25 128 ALA A N 1
ATOM 946 C CA . ALA A 1 128 ? 11.008 -5.145 3.488 1 98.25 128 ALA A CA 1
ATOM 947 C C . ALA A 1 128 ? 11.062 -4.758 2.012 1 98.25 128 ALA A C 1
ATOM 949 O O . ALA A 1 128 ? 11.125 -5.625 1.139 1 98.25 128 ALA A O 1
ATOM 950 N N . LEU A 1 129 ? 11.008 -3.465 1.753 1 97.06 129 LEU A N 1
ATOM 951 C CA . LEU A 1 129 ? 11.164 -2.877 0.427 1 97.06 129 LEU A CA 1
ATOM 952 C C . LEU A 1 129 ? 12.352 -1.915 0.396 1 97.06 129 LEU A C 1
ATOM 954 O O . LEU A 1 129 ? 12.164 -0.699 0.309 1 97.06 129 LEU A O 1
ATOM 958 N N . PRO A 1 130 ? 13.5 -2.467 0.35 1 92.5 130 PRO A N 1
ATOM 959 C CA . PRO A 1 130 ? 14.68 -1.611 0.472 1 92.5 130 PRO A CA 1
ATOM 960 C C . PRO A 1 130 ? 15.062 -0.943 -0.847 1 92.5 130 PRO A C 1
ATOM 962 O O . PRO A 1 130 ? 16.125 -0.319 -0.941 1 92.5 130 PRO A O 1
ATOM 965 N N . GLU A 1 131 ? 14.258 -1.032 -1.896 1 90.06 131 GLU A N 1
ATOM 966 C CA . GLU A 1 131 ? 14.492 -0.4 -3.191 1 90.06 131 GLU A CA 1
ATOM 967 C C . GLU A 1 131 ? 14.789 1.088 -3.031 1 90.06 131 GLU A C 1
ATOM 969 O O . GLU A 1 131 ? 15.578 1.651 -3.791 1 90.06 131 GLU A O 1
ATOM 974 N N . ILE A 1 132 ? 14.164 1.651 -2.051 1 91.12 132 ILE A N 1
ATOM 975 C CA . ILE A 1 132 ? 14.344 3.074 -1.79 1 91.12 132 ILE A CA 1
ATOM 976 C C . ILE A 1 132 ? 15.82 3.359 -1.506 1 91.12 132 ILE A C 1
ATOM 978 O O . ILE A 1 132 ? 16.359 4.383 -1.938 1 91.12 132 ILE A O 1
ATOM 982 N N . ARG A 1 133 ? 16.531 2.461 -0.854 1 87.69 133 ARG A N 1
ATOM 983 C CA . ARG A 1 133 ? 17.938 2.639 -0.507 1 87.69 133 ARG A CA 1
ATOM 984 C C . ARG A 1 133 ? 18.828 2.473 -1.733 1 87.69 133 ARG A C 1
ATOM 986 O O . ARG A 1 133 ? 19.969 2.92 -1.737 1 87.69 133 ARG A O 1
ATOM 993 N N . ALA A 1 134 ? 18.297 1.815 -2.734 1 86.38 134 ALA A N 1
ATOM 994 C CA . ALA A 1 134 ? 19.031 1.615 -3.979 1 86.38 134 ALA A CA 1
ATOM 995 C C . ALA A 1 134 ? 18.609 2.637 -5.031 1 86.38 134 ALA A C 1
ATOM 997 O O . ALA A 1 134 ? 19.047 2.561 -6.184 1 86.38 134 ALA A O 1
ATOM 998 N N . GLY A 1 135 ? 17.703 3.543 -4.652 1 88.81 135 GLY A N 1
ATOM 999 C CA . GLY A 1 135 ? 17.297 4.594 -5.57 1 88.81 135 GLY A CA 1
ATOM 1000 C C . GLY A 1 135 ? 16.359 4.105 -6.668 1 88.81 135 GLY A C 1
ATOM 1001 O O . GLY A 1 135 ? 16.375 4.637 -7.781 1 88.81 135 GLY A O 1
ATOM 1002 N N . THR A 1 136 ? 15.656 3.018 -6.445 1 90.19 136 THR A N 1
ATOM 1003 C CA . THR A 1 136 ? 14.75 2.473 -7.453 1 90.19 136 THR A CA 1
ATOM 1004 C C . THR A 1 136 ? 13.352 2.281 -6.875 1 90.19 136 THR A C 1
ATOM 1006 O O . THR A 1 136 ? 13.18 2.199 -5.656 1 90.19 136 THR A O 1
ATOM 1009 N N . LEU A 1 137 ? 12.391 2.293 -7.785 1 93.25 137 LEU A N 1
ATOM 1010 C CA . LEU A 1 137 ? 10.984 2.188 -7.414 1 93.25 137 LEU A CA 1
ATOM 1011 C C . LEU A 1 137 ? 10.586 0.73 -7.219 1 93.25 137 LEU A C 1
ATOM 1013 O O . LEU A 1 137 ? 10.836 -0.11 -8.086 1 93.25 137 LEU A O 1
ATOM 1017 N N . ALA A 1 138 ? 10.039 0.444 -5.984 1 94.44 138 ALA A N 1
ATOM 1018 C CA . ALA A 1 138 ? 9.328 -0.818 -5.828 1 94.44 138 ALA A CA 1
ATOM 1019 C C . ALA A 1 138 ? 7.961 -0.76 -6.508 1 94.44 138 ALA A C 1
ATOM 1021 O O . ALA A 1 138 ? 6.941 -0.54 -5.848 1 94.44 138 ALA A O 1
ATOM 1022 N N . ASP A 1 139 ? 7.926 -0.985 -7.773 1 93.44 139 ASP A N 1
ATOM 1023 C CA . ASP A 1 139 ? 6.789 -0.616 -8.609 1 93.44 139 ASP A CA 1
ATOM 1024 C C . ASP A 1 139 ? 5.551 -1.429 -8.242 1 93.44 139 ASP A C 1
ATOM 1026 O O . ASP A 1 139 ? 4.516 -0.864 -7.883 1 93.44 139 ASP A O 1
ATOM 1030 N N . ALA A 1 140 ? 5.66 -2.773 -8.242 1 95.62 140 ALA A N 1
ATOM 1031 C CA . ALA A 1 140 ? 4.496 -3.6 -7.941 1 95.62 140 ALA A CA 1
ATOM 1032 C C . ALA A 1 140 ? 3.99 -3.34 -6.527 1 95.62 140 ALA A C 1
ATOM 1034 O O . ALA A 1 140 ? 2.781 -3.236 -6.301 1 95.62 140 ALA A O 1
ATOM 1035 N N . ALA A 1 141 ? 4.91 -3.244 -5.59 1 97.44 141 ALA A N 1
ATOM 1036 C CA . ALA A 1 141 ? 4.516 -2.996 -4.203 1 97.44 141 ALA A CA 1
ATOM 1037 C C . ALA A 1 141 ? 3.854 -1.629 -4.059 1 97.44 141 ALA A C 1
ATOM 1039 O O . ALA A 1 141 ? 2.898 -1.474 -3.295 1 97.44 141 ALA A O 1
ATOM 1040 N N . THR A 1 142 ? 4.375 -0.629 -4.77 1 97.88 142 THR A N 1
ATOM 1041 C CA . THR A 1 142 ? 3.785 0.703 -4.691 1 97.88 142 THR A CA 1
ATOM 1042 C C . THR A 1 142 ? 2.338 0.682 -5.176 1 97.88 142 THR A C 1
ATOM 1044 O O . THR A 1 142 ? 1.49 1.401 -4.641 1 97.88 142 THR A O 1
ATOM 1047 N N . ILE A 1 143 ? 2.051 -0.164 -6.117 1 97.06 143 ILE A N 1
ATOM 1048 C CA . ILE A 1 143 ? 0.714 -0.239 -6.691 1 97.06 143 ILE A CA 1
ATOM 1049 C C . ILE A 1 143 ? -0.185 -1.095 -5.801 1 97.06 143 ILE A C 1
ATOM 1051 O O . ILE A 1 143 ? -1.335 -0.734 -5.543 1 97.06 143 ILE A O 1
ATOM 1055 N N . LYS A 1 144 ? 0.311 -2.162 -5.246 1 96.94 144 LYS A N 1
ATOM 1056 C CA . LYS A 1 144 ? -0.514 -3.162 -4.578 1 96.94 144 LYS A CA 1
ATOM 1057 C C . LYS A 1 144 ? -0.639 -2.861 -3.086 1 96.94 144 LYS A C 1
ATOM 1059 O O . LYS A 1 144 ? -1.728 -2.963 -2.518 1 96.94 144 LYS A O 1
ATOM 1064 N N . LEU A 1 145 ? 0.438 -2.5 -2.496 1 96.88 145 LEU A N 1
ATOM 1065 C CA . LEU A 1 145 ? 0.546 -2.543 -1.041 1 96.88 145 LEU A CA 1
ATOM 1066 C C . LEU A 1 145 ? -0.428 -1.564 -0.394 1 96.88 145 LEU A C 1
ATOM 1068 O O . LEU A 1 145 ? -1.112 -1.91 0.572 1 96.88 145 LEU A O 1
ATOM 1072 N N . PRO A 1 146 ? -0.607 -0.313 -0.924 1 95.62 146 PRO A N 1
ATOM 1073 C CA . PRO A 1 146 ? -1.53 0.639 -0.302 1 95.62 146 PRO A CA 1
ATOM 1074 C C . PRO A 1 146 ? -2.986 0.192 -0.389 1 95.62 146 PRO A C 1
ATOM 1076 O O . PRO A 1 146 ? -3.852 0.755 0.287 1 95.62 146 PRO A O 1
ATOM 1079 N N . LYS A 1 147 ? -3.234 -0.816 -1.209 1 94 147 LYS A N 1
ATOM 1080 C CA . LYS A 1 147 ? -4.586 -1.349 -1.346 1 94 147 LYS A CA 1
ATOM 1081 C C . LYS A 1 147 ? -4.777 -2.59 -0.478 1 94 147 LYS A C 1
ATOM 1083 O O . LYS A 1 147 ? -5.895 -3.09 -0.341 1 94 147 LYS A O 1
ATOM 1088 N N . ARG A 1 148 ? -3.672 -3.119 0.068 1 95 148 ARG A N 1
ATOM 1089 C CA . ARG A 1 148 ? -3.719 -4.41 0.75 1 95 148 ARG A CA 1
ATOM 1090 C C . ARG A 1 148 ? -3.619 -4.23 2.262 1 95 148 ARG A C 1
ATOM 1092 O O . ARG A 1 148 ? -4.133 -5.055 3.023 1 95 148 ARG A O 1
ATOM 1099 N N . ILE A 1 149 ? -2.939 -3.221 2.701 1 96.25 149 ILE A N 1
ATOM 1100 C CA . ILE A 1 149 ? -2.814 -2.861 4.109 1 96.25 149 ILE A CA 1
ATOM 1101 C C . ILE A 1 149 ? -3.111 -1.374 4.289 1 96.25 149 ILE A C 1
ATOM 1103 O O . ILE A 1 149 ? -3.281 -0.645 3.311 1 96.25 149 ILE A O 1
ATOM 1107 N N . PRO A 1 150 ? -3.26 -0.909 5.598 1 95.5 150 PRO A N 1
ATOM 1108 C CA . PRO A 1 150 ? -3.58 0.511 5.762 1 95.5 150 PRO A CA 1
ATOM 1109 C C . PRO A 1 150 ? -2.598 1.423 5.027 1 95.5 150 PRO A C 1
ATOM 1111 O O . PRO A 1 150 ? -1.384 1.206 5.094 1 95.5 150 PRO A O 1
ATOM 1114 N N . TYR A 1 151 ? -3.107 2.451 4.438 1 96.56 151 TYR A N 1
ATOM 1115 C CA . TYR A 1 151 ? -2.389 3.324 3.52 1 96.56 151 TYR A CA 1
ATOM 1116 C C . TYR A 1 151 ? -1.143 3.902 4.18 1 96.56 151 TYR A C 1
ATOM 1118 O O . TYR A 1 151 ? -0.044 3.818 3.625 1 96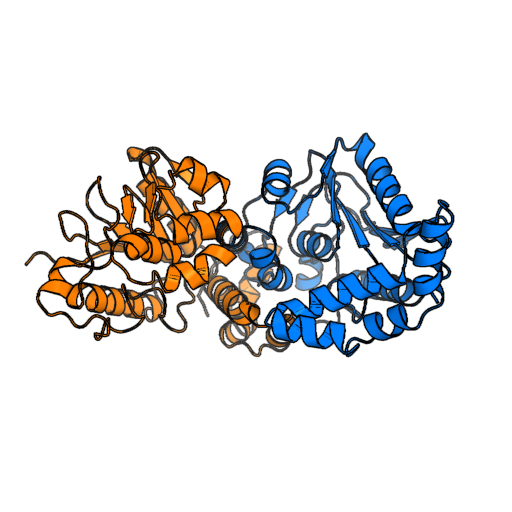.56 151 TYR A O 1
ATOM 1126 N N . HIS A 1 152 ? -1.271 4.465 5.355 1 97.69 152 HIS A N 1
ATOM 1127 C CA . HIS A 1 152 ? -0.158 5.16 5.988 1 97.69 152 HIS A CA 1
ATOM 1128 C C . HIS A 1 152 ? 0.934 4.184 6.414 1 97.69 152 HIS A C 1
ATOM 1130 O O . HIS A 1 152 ? 2.117 4.531 6.418 1 97.69 152 HIS A O 1
ATOM 1136 N N . ILE A 1 153 ? 0.536 2.939 6.727 1 97.62 153 ILE A N 1
ATOM 1137 C CA . ILE A 1 153 ? 1.502 1.889 7.027 1 97.62 153 ILE A CA 1
ATOM 1138 C C . ILE A 1 153 ? 2.258 1.504 5.758 1 97.62 153 ILE A C 1
ATOM 1140 O O . ILE A 1 153 ? 3.48 1.351 5.777 1 97.62 153 ILE A O 1
ATOM 1144 N N . ALA A 1 154 ? 1.483 1.358 4.648 1 98 154 ALA A N 1
ATOM 1145 C CA . ALA A 1 154 ? 2.105 1.048 3.365 1 98 154 ALA A CA 1
ATOM 1146 C C . ALA A 1 154 ? 3.107 2.127 2.967 1 98 154 ALA A C 1
ATOM 1148 O O . ALA A 1 154 ? 4.227 1.82 2.545 1 98 154 ALA A O 1
ATOM 1149 N N . MET A 1 155 ? 2.729 3.361 3.127 1 97.69 155 MET A N 1
ATOM 1150 C CA . MET A 1 155 ? 3.602 4.469 2.746 1 97.69 155 MET A CA 1
ATOM 1151 C C . MET A 1 155 ? 4.852 4.5 3.619 1 97.69 155 MET A C 1
ATOM 1153 O O . MET A 1 155 ? 5.945 4.805 3.137 1 97.69 155 MET A O 1
ATOM 1157 N N . ASP A 1 156 ? 4.68 4.25 4.855 1 98 156 ASP A N 1
ATOM 1158 C CA . ASP A 1 156 ? 5.812 4.145 5.77 1 98 156 ASP A CA 1
ATOM 1159 C C . ASP A 1 156 ? 6.832 3.125 5.266 1 98 156 ASP A C 1
ATOM 1161 O O . ASP A 1 156 ? 8.023 3.43 5.164 1 98 156 ASP A O 1
ATOM 1165 N N . LEU A 1 157 ? 6.375 1.955 4.871 1 98 157 LEU A N 1
ATOM 1166 C CA . LEU A 1 157 ? 7.25 0.911 4.352 1 98 157 LEU A CA 1
ATOM 1167 C C . LEU A 1 157 ? 7.918 1.357 3.055 1 98 157 LEU A C 1
ATOM 1169 O O . LEU A 1 157 ? 9.125 1.164 2.873 1 98 157 LEU A O 1
ATOM 1173 N N . LEU A 1 158 ? 7.188 1.987 2.158 1 98.06 158 LEU A N 1
ATOM 1174 C CA . LEU A 1 158 ? 7.672 2.393 0.845 1 98.06 158 LEU A CA 1
ATOM 1175 C C . LEU A 1 158 ? 8.688 3.523 0.966 1 98.06 158 LEU A C 1
ATOM 1177 O O . LEU A 1 158 ? 9.688 3.551 0.241 1 98.06 158 LEU A O 1
ATOM 1181 N N . PHE A 1 159 ? 8.461 4.43 1.939 1 97.19 159 PHE A N 1
ATOM 1182 C CA . PHE A 1 159 ? 9.297 5.617 2.094 1 97.19 159 PHE A CA 1
ATOM 1183 C C . PHE A 1 159 ? 10.578 5.285 2.844 1 97.19 159 PHE A C 1
ATOM 1185 O O . PHE A 1 159 ? 11.641 5.84 2.549 1 97.19 159 PHE A O 1
ATOM 1192 N N . THR A 1 160 ? 10.5 4.406 3.818 1 96.44 160 THR A N 1
ATOM 1193 C CA . THR A 1 160 ? 11.625 4.227 4.727 1 96.44 160 THR A CA 1
ATOM 1194 C C . THR A 1 160 ? 12.398 2.957 4.391 1 96.44 160 THR A C 1
ATOM 1196 O O . THR A 1 160 ? 13.578 2.826 4.742 1 96.44 160 THR A O 1
ATOM 1199 N N . GLY A 1 161 ? 11.758 2.02 3.795 1 96.44 161 GLY A N 1
ATOM 1200 C CA . GLY A 1 161 ? 12.367 0.718 3.57 1 96.44 161 GLY A CA 1
ATOM 1201 C C . GLY A 1 161 ? 12.508 -0.101 4.84 1 96.44 161 GLY A C 1
ATOM 1202 O O . GLY A 1 161 ? 13.266 -1.072 4.875 1 96.44 161 GLY A O 1
ATOM 1203 N N . ARG A 1 162 ? 11.805 0.288 5.898 1 96.81 162 ARG A N 1
ATOM 1204 C CA . ARG A 1 162 ? 11.969 -0.401 7.176 1 96.81 162 ARG A CA 1
ATOM 1205 C C . ARG A 1 162 ? 11.453 -1.834 7.09 1 96.81 162 ARG A C 1
ATOM 1207 O O . ARG A 1 162 ? 10.672 -2.17 6.195 1 96.81 162 ARG A O 1
ATOM 1214 N N . TRP A 1 163 ? 11.875 -2.625 8.109 1 97.62 163 TRP A N 1
ATOM 1215 C CA . TRP A 1 163 ? 11.422 -4.008 8.219 1 97.62 163 TRP A CA 1
ATOM 1216 C C . TRP A 1 163 ? 10.031 -4.074 8.844 1 97.62 163 TRP A C 1
ATOM 1218 O O . TRP A 1 163 ? 9.711 -3.291 9.742 1 97.62 163 TRP A O 1
ATOM 1228 N N . MET A 1 164 ? 9.242 -4.973 8.336 1 98.38 164 MET A N 1
ATOM 1229 C CA . MET A 1 164 ? 7.984 -5.414 8.938 1 98.38 164 MET A CA 1
ATOM 1230 C C . MET A 1 164 ? 8.086 -6.863 9.398 1 98.38 164 MET A C 1
ATOM 1232 O O . MET A 1 164 ? 8.266 -7.77 8.586 1 98.38 164 MET A O 1
ATOM 1236 N N . ASP A 1 165 ? 7.969 -7.031 10.68 1 98.31 165 ASP A N 1
ATOM 1237 C CA . ASP A 1 165 ? 8.031 -8.414 11.148 1 98.31 165 ASP A CA 1
ATOM 1238 C C . ASP A 1 165 ? 6.711 -9.133 10.883 1 98.31 165 ASP A C 1
ATOM 1240 O O . ASP A 1 165 ? 5.727 -8.516 10.469 1 98.31 165 ASP A O 1
ATOM 1244 N N . VAL A 1 166 ? 6.75 -10.391 11.086 1 98.56 166 VAL A N 1
ATOM 1245 C CA . VAL A 1 166 ? 5.641 -11.234 10.648 1 98.56 166 VAL A CA 1
ATOM 1246 C C . VAL A 1 166 ? 4.414 -10.961 11.516 1 98.56 166 VAL A C 1
ATOM 1248 O O . VAL A 1 166 ? 3.277 -11.047 11.039 1 98.56 166 VAL A O 1
ATOM 1251 N N . ALA A 1 167 ? 4.57 -10.609 12.766 1 98.31 167 ALA A N 1
ATOM 1252 C CA . ALA A 1 167 ? 3.439 -10.266 13.633 1 98.31 167 ALA A CA 1
ATOM 1253 C C . ALA A 1 167 ? 2.723 -9.016 13.133 1 98.31 167 ALA A C 1
ATOM 1255 O O . ALA A 1 167 ? 1.49 -8.969 13.094 1 98.31 167 ALA A O 1
ATOM 1256 N N . GLU A 1 168 ? 3.492 -8.016 12.805 1 97.88 168 GLU A N 1
ATOM 1257 C CA . GLU A 1 168 ? 2.908 -6.812 12.219 1 97.88 168 GLU A CA 1
ATOM 1258 C C . GLU A 1 168 ? 2.217 -7.121 10.898 1 97.88 168 GLU A C 1
ATOM 1260 O O . GLU A 1 168 ? 1.113 -6.637 10.633 1 97.88 168 GLU A O 1
ATOM 1265 N N . ALA A 1 169 ? 2.861 -7.934 10.055 1 98.5 169 ALA A N 1
ATOM 1266 C CA . ALA A 1 169 ? 2.291 -8.312 8.758 1 98.5 169 ALA A CA 1
ATOM 1267 C C . ALA A 1 169 ? 0.948 -9.008 8.938 1 98.5 169 ALA A C 1
ATOM 1269 O O . ALA A 1 169 ? 0.008 -8.766 8.18 1 98.5 169 ALA A O 1
ATOM 1270 N N . HIS A 1 170 ? 0.875 -9.867 9.922 1 98.5 170 HIS A N 1
ATOM 1271 C CA . HIS A 1 170 ? -0.377 -10.547 10.219 1 98.5 170 HIS A CA 1
ATOM 1272 C C . HIS A 1 170 ? -1.424 -9.578 10.75 1 98.5 170 HIS A C 1
ATOM 1274 O O . HIS A 1 170 ? -2.592 -9.641 10.359 1 98.5 170 HIS A O 1
ATOM 1280 N N . ARG A 1 171 ? -0.994 -8.672 11.586 1 97.06 171 ARG A N 1
ATOM 1281 C CA . ARG A 1 171 ? -1.888 -7.688 12.188 1 97.06 171 ARG A CA 1
ATOM 1282 C C . ARG A 1 171 ? -2.582 -6.855 11.109 1 97.06 171 ARG A C 1
ATOM 1284 O O . ARG A 1 171 ? -3.773 -6.555 11.227 1 97.06 171 ARG A O 1
ATOM 1291 N N . TRP A 1 172 ? -1.871 -6.547 10.086 1 96.94 172 TRP A N 1
ATOM 1292 C CA . TRP A 1 172 ? -2.432 -5.672 9.062 1 96.94 172 TRP A CA 1
ATOM 1293 C C . TRP A 1 172 ? -3.152 -6.484 7.992 1 96.94 172 TRP A C 1
ATOM 1295 O O . TRP A 1 172 ? -3.662 -5.926 7.02 1 96.94 172 TRP A O 1
ATOM 1305 N N . GLY A 1 173 ? -3.08 -7.824 8.094 1 96.56 173 GLY A N 1
ATOM 1306 C CA . GLY A 1 173 ? -3.854 -8.656 7.184 1 96.56 173 GLY A CA 1
ATOM 1307 C C . GLY A 1 173 ? -3.066 -9.094 5.965 1 96.56 173 GLY A C 1
ATOM 1308 O O . GLY A 1 173 ? -3.629 -9.664 5.027 1 96.56 173 GLY A O 1
ATOM 1309 N N . LEU A 1 174 ? -1.794 -8.797 5.961 1 97.69 174 LEU A N 1
ATOM 1310 C CA . LEU A 1 174 ? -0.956 -9.203 4.836 1 97.69 174 LEU A CA 1
ATOM 1311 C C . LEU A 1 174 ? -0.723 -10.711 4.848 1 97.69 174 LEU A C 1
ATOM 1313 O O . LEU A 1 174 ? -0.743 -11.359 3.797 1 97.69 174 LEU A O 1
ATOM 1317 N N . VAL A 1 175 ? -0.467 -11.234 6.043 1 98.75 175 VAL A N 1
ATOM 1318 C CA . VAL A 1 175 ? -0.203 -12.656 6.234 1 98.75 175 VAL A CA 1
ATOM 1319 C C . VAL A 1 175 ? -1.438 -13.336 6.816 1 98.75 175 VAL A C 1
ATOM 1321 O O . VAL A 1 175 ? -1.991 -12.883 7.82 1 98.75 175 VAL A O 1
ATOM 1324 N N . ASN A 1 176 ? -1.824 -14.375 6.227 1 98.62 176 ASN A N 1
ATOM 1325 C CA . ASN A 1 176 ? -3.027 -15.078 6.652 1 98.62 176 ASN A CA 1
ATOM 1326 C C . ASN A 1 176 ? -2.812 -15.797 7.98 1 98.62 176 ASN A C 1
ATOM 1328 O O . ASN A 1 176 ? -3.684 -15.773 8.852 1 98.62 176 ASN A O 1
ATOM 1332 N N . GLU A 1 177 ? -1.739 -16.453 8.102 1 98.62 177 GLU A N 1
ATOM 1333 C CA . GLU A 1 177 ? -1.415 -17.234 9.297 1 98.62 177 GLU A CA 1
ATOM 1334 C C . GLU A 1 177 ? 0.093 -17.281 9.523 1 98.62 177 GLU A C 1
ATOM 1336 O O . GLU A 1 177 ? 0.865 -17.422 8.578 1 98.62 177 GLU A O 1
ATOM 1341 N N . VAL A 1 178 ? 0.491 -17.141 10.773 1 98.81 178 VAL A N 1
ATOM 1342 C CA . VAL A 1 178 ? 1.878 -17.266 11.203 1 98.81 178 VAL A CA 1
ATOM 1343 C C . VAL A 1 178 ? 2.061 -18.594 11.961 1 98.81 178 VAL A C 1
ATOM 1345 O O . VAL A 1 178 ? 1.28 -18.906 12.859 1 98.81 178 VAL A O 1
ATOM 1348 N N . LEU A 1 179 ? 3.088 -19.328 11.555 1 98.75 179 LEU A N 1
ATOM 1349 C CA . LEU A 1 179 ? 3.301 -20.641 12.133 1 98.75 179 LEU A CA 1
ATOM 1350 C C . LEU A 1 179 ? 4.77 -20.859 12.492 1 98.75 179 LEU A C 1
ATOM 1352 O O . LEU A 1 179 ? 5.652 -20.25 11.875 1 98.75 179 LEU A O 1
ATOM 1356 N N . PRO A 1 180 ? 5.035 -21.797 13.508 1 98.12 180 PRO A N 1
ATOM 1357 C CA . PRO A 1 180 ? 6.418 -22.266 13.609 1 98.12 180 PRO A CA 1
ATOM 1358 C C . PRO A 1 180 ? 6.945 -22.859 12.305 1 98.12 180 PRO A C 1
ATOM 1360 O O . PRO A 1 180 ? 6.195 -23.5 11.57 1 98.12 180 PRO A O 1
ATOM 1363 N N . LYS A 1 181 ? 8.164 -22.656 12.039 1 97.19 181 LYS A N 1
ATOM 1364 C CA . LYS A 1 181 ? 8.797 -23.062 10.789 1 97.19 181 LYS A CA 1
ATOM 1365 C C . LYS A 1 181 ? 8.477 -24.531 10.477 1 97.19 181 LYS A C 1
ATOM 1367 O O . LYS A 1 181 ? 8.164 -24.875 9.336 1 97.19 181 LYS A O 1
ATOM 1372 N N . GLU A 1 182 ? 8.469 -25.359 11.461 1 97.38 182 GLU A N 1
ATOM 1373 C CA . GLU A 1 182 ? 8.344 -26.812 11.273 1 97.38 182 GLU A CA 1
ATOM 1374 C C . GLU A 1 182 ? 6.922 -27.188 10.875 1 97.38 182 GLU A C 1
ATOM 1376 O O . GLU A 1 182 ? 6.684 -28.297 10.391 1 97.38 182 GLU A O 1
ATOM 1381 N N . LYS A 1 183 ? 5.969 -26.281 11.039 1 98.5 183 LYS A N 1
ATOM 1382 C CA . LYS A 1 183 ? 4.566 -26.578 10.766 1 98.5 183 LYS A CA 1
ATOM 1383 C C . LYS A 1 183 ? 4.078 -25.844 9.516 1 98.5 183 LYS A C 1
ATOM 1385 O O . LYS A 1 183 ? 2.961 -26.078 9.055 1 98.5 183 LYS A O 1
ATOM 1390 N N . LEU A 1 184 ? 4.852 -25.031 8.938 1 98.5 184 LEU A N 1
ATOM 1391 C CA . LEU A 1 184 ? 4.434 -24.109 7.887 1 98.5 184 LEU A CA 1
ATOM 1392 C C . LEU A 1 184 ? 4.047 -24.875 6.625 1 98.5 184 LEU A C 1
ATOM 1394 O O . LEU A 1 184 ? 2.934 -24.719 6.117 1 98.5 184 LEU A O 1
ATOM 1398 N N . GLU A 1 185 ? 4.918 -25.719 6.117 1 98.06 185 GLU A N 1
ATOM 1399 C CA . GLU A 1 185 ? 4.66 -26.406 4.855 1 98.06 185 GLU A CA 1
ATOM 1400 C C . GLU A 1 185 ? 3.434 -27.312 4.961 1 98.06 185 GLU A C 1
ATOM 1402 O O . GLU A 1 185 ? 2.623 -27.375 4.031 1 98.06 185 GLU A O 1
ATOM 1407 N N . GLU A 1 186 ? 3.389 -28 6.086 1 98.5 186 GLU A N 1
ATOM 1408 C CA . GLU A 1 186 ? 2.232 -28.875 6.289 1 98.5 186 GLU A CA 1
ATOM 1409 C C . GLU A 1 186 ? 0.93 -28.078 6.227 1 98.5 186 GLU A C 1
ATOM 1411 O O . GLU A 1 186 ? -0.03 -28.5 5.578 1 98.5 186 GLU A O 1
ATOM 1416 N N . ARG A 1 187 ? 0.862 -26.984 6.887 1 98.75 187 ARG A N 1
ATOM 1417 C CA . ARG A 1 187 ? -0.323 -26.125 6.895 1 98.75 187 ARG A CA 1
ATOM 1418 C C . ARG A 1 187 ? -0.639 -25.609 5.492 1 98.75 187 ARG A C 1
ATOM 1420 O O . ARG A 1 187 ? -1.797 -25.625 5.07 1 98.75 187 ARG A O 1
ATOM 1427 N N . VAL A 1 188 ? 0.347 -25.172 4.754 1 98.81 188 VAL A N 1
ATOM 1428 C CA . VAL A 1 188 ? 0.169 -24.672 3.396 1 98.81 188 VAL A CA 1
ATOM 1429 C C . VAL A 1 188 ? -0.409 -25.766 2.508 1 98.81 188 VAL A C 1
ATOM 1431 O O . VAL A 1 188 ? -1.328 -25.516 1.724 1 98.81 188 VAL A O 1
ATOM 1434 N N . TRP A 1 189 ? 0.055 -26.922 2.676 1 98.75 189 TRP A N 1
ATOM 1435 C CA . TRP A 1 189 ? -0.438 -28.031 1.87 1 98.75 189 TRP A CA 1
ATOM 1436 C C . TRP A 1 189 ? -1.873 -28.391 2.25 1 98.75 189 TRP A C 1
ATOM 1438 O O . TRP A 1 189 ? -2.666 -28.797 1.396 1 98.75 189 TRP A O 1
ATOM 1448 N N . GLU A 1 190 ? -2.168 -28.281 3.537 1 98.75 190 GLU A N 1
ATOM 1449 C CA . GLU A 1 190 ? -3.551 -28.469 3.961 1 98.75 190 GLU A CA 1
ATOM 1450 C C . GLU A 1 190 ? -4.484 -27.5 3.244 1 98.75 190 GLU A C 1
ATOM 1452 O O . GLU A 1 190 ? -5.535 -27.906 2.734 1 98.75 190 GLU A O 1
ATOM 1457 N N . ILE A 1 191 ? -4.105 -26.281 3.193 1 98.75 191 ILE A N 1
ATOM 1458 C CA . ILE A 1 191 ? -4.91 -25.266 2.531 1 98.75 191 ILE A CA 1
ATOM 1459 C C . ILE A 1 191 ? -4.969 -25.547 1.031 1 98.75 191 ILE A C 1
ATOM 1461 O O . ILE A 1 191 ? -6.027 -25.422 0.41 1 98.75 191 ILE A O 1
ATOM 1465 N N . ALA A 1 192 ? -3.855 -25.953 0.437 1 98.75 192 ALA A N 1
ATOM 1466 C CA . ALA A 1 192 ? -3.811 -26.266 -0.988 1 98.75 192 ALA A CA 1
ATOM 1467 C C . ALA A 1 192 ? -4.766 -27.406 -1.324 1 98.75 192 ALA A C 1
ATOM 1469 O O . ALA A 1 192 ? -5.465 -27.375 -2.34 1 98.75 192 ALA A O 1
ATOM 1470 N N . ARG A 1 193 ? -4.789 -28.406 -0.501 1 98.44 193 ARG A N 1
ATOM 1471 C CA . ARG A 1 193 ? -5.688 -29.531 -0.719 1 98.44 193 ARG A CA 1
ATOM 1472 C C . ARG A 1 193 ? -7.148 -29.109 -0.618 1 98.44 193 ARG A C 1
ATOM 1474 O O . ARG A 1 193 ? -7.988 -29.562 -1.397 1 98.44 193 ARG A O 1
ATOM 1481 N N . LEU A 1 194 ? -7.422 -28.281 0.348 1 97.69 194 LEU A N 1
ATOM 1482 C CA . LEU A 1 194 ? -8.766 -27.734 0.464 1 97.69 194 LEU A CA 1
ATOM 1483 C C . LEU A 1 194 ? -9.172 -27.016 -0.813 1 97.69 194 LEU A C 1
ATOM 1485 O O . LEU A 1 194 ? -10.25 -27.266 -1.36 1 97.69 194 LEU A O 1
ATOM 1489 N N . LEU A 1 195 ? -8.352 -26.172 -1.314 1 98.06 195 LEU A N 1
ATOM 1490 C CA . LEU A 1 195 ? -8.641 -25.391 -2.52 1 98.06 195 LEU A CA 1
ATOM 1491 C C . LEU A 1 195 ? -8.742 -26.312 -3.736 1 98.06 195 LEU A C 1
ATOM 1493 O O . LEU A 1 195 ? -9.625 -26.125 -4.586 1 98.06 195 LEU A O 1
ATOM 1497 N N . ALA A 1 196 ? -7.832 -27.266 -3.809 1 97.38 196 ALA A N 1
ATOM 1498 C CA . ALA A 1 196 ? -7.816 -28.188 -4.941 1 97.38 196 ALA A CA 1
ATOM 1499 C C . ALA A 1 196 ? -9.117 -28.969 -5.023 1 97.38 196 ALA A C 1
ATOM 1501 O O . ALA A 1 196 ? -9.539 -29.375 -6.113 1 97.38 196 ALA A O 1
ATOM 1502 N N . SER A 1 197 ? -9.758 -29.219 -3.922 1 94.94 197 SER A N 1
ATOM 1503 C CA . SER A 1 197 ? -11.008 -29.969 -3.875 1 94.94 197 SER A CA 1
ATOM 1504 C C . SER A 1 197 ? -12.203 -29.094 -4.207 1 94.94 197 SER A C 1
ATOM 1506 O O . SER A 1 197 ? -13.32 -29.578 -4.363 1 94.94 197 SER A O 1
ATOM 1508 N N . GLY A 1 198 ? -11.969 -27.734 -4.34 1 93.81 198 GLY A N 1
ATOM 1509 C CA . GLY A 1 198 ? -13.039 -26.781 -4.574 1 93.81 198 GLY A CA 1
ATOM 1510 C C . GLY A 1 198 ? -13.359 -26.594 -6.047 1 93.81 198 GLY A C 1
ATOM 1511 O O . GLY A 1 198 ? -12.789 -27.281 -6.902 1 93.81 198 GLY A O 1
ATOM 1512 N N . PRO A 1 199 ? -14.336 -25.781 -6.371 1 93.5 199 PRO A N 1
ATOM 1513 C CA . PRO A 1 199 ? -14.797 -25.578 -7.746 1 93.5 199 PRO A CA 1
ATOM 1514 C C . PRO A 1 199 ? -13.875 -24.656 -8.547 1 93.5 199 PRO A C 1
ATOM 1516 O O . PRO A 1 199 ? -13.859 -23.453 -8.328 1 93.5 199 PRO A O 1
ATOM 1519 N N . PRO A 1 200 ? -13.141 -25.219 -9.523 1 95.62 200 PRO A N 1
ATOM 1520 C CA . PRO A 1 200 ? -12.133 -24.422 -10.234 1 95.62 200 PRO A CA 1
ATOM 1521 C C . PRO A 1 200 ? -12.734 -23.25 -11.016 1 95.62 200 PRO A C 1
ATOM 1523 O O . PRO A 1 200 ? -12.117 -22.188 -11.117 1 95.62 200 PRO A O 1
ATOM 1526 N N . LEU A 1 201 ? -13.93 -23.391 -11.547 1 95.38 201 LEU A N 1
ATOM 1527 C CA . LEU A 1 201 ? -14.531 -22.328 -12.344 1 95.38 201 LEU A CA 1
ATOM 1528 C C . LEU A 1 201 ? -14.938 -21.141 -11.461 1 95.38 201 LEU A C 1
ATOM 1530 O O . LEU A 1 201 ? -14.906 -20 -11.898 1 95.38 201 LEU A O 1
ATOM 1534 N N . VAL A 1 202 ? -15.336 -21.453 -10.211 1 95.06 202 VAL A N 1
ATOM 1535 C CA . VAL A 1 202 ? -15.672 -20.391 -9.273 1 95.06 202 VAL A CA 1
ATOM 1536 C C . VAL A 1 202 ? -14.414 -19.609 -8.891 1 95.06 202 VAL A C 1
ATOM 1538 O O . VAL A 1 202 ? -14.43 -18.375 -8.805 1 95.06 202 VAL A O 1
ATOM 1541 N N . PHE A 1 203 ? -13.281 -20.328 -8.641 1 97.25 203 PHE A N 1
ATOM 1542 C CA . PHE A 1 203 ? -12.016 -19.672 -8.352 1 97.25 203 PHE A CA 1
ATOM 1543 C C . PHE A 1 203 ? -11.656 -18.688 -9.461 1 97.25 203 PHE A C 1
ATOM 1545 O O . PHE A 1 203 ? -11.273 -17.547 -9.188 1 97.25 203 PHE A O 1
ATOM 1552 N N . ALA A 1 204 ? -11.75 -19.172 -10.695 1 97.5 204 ALA A N 1
ATOM 1553 C CA . ALA A 1 204 ? -11.422 -18.328 -11.844 1 97.5 204 ALA A CA 1
ATOM 1554 C C . ALA A 1 204 ? -12.297 -17.078 -11.883 1 97.5 204 ALA A C 1
ATOM 1556 O O . ALA A 1 204 ? -11.805 -15.977 -12.141 1 97.5 204 ALA A O 1
ATOM 1557 N N . SER A 1 205 ? -13.594 -17.219 -11.625 1 96.19 205 SER A N 1
ATOM 1558 C CA . SER A 1 205 ? -14.539 -16.109 -11.648 1 96.19 205 SER A CA 1
ATOM 1559 C C . SER A 1 205 ? -14.242 -15.117 -10.523 1 96.19 205 SER A C 1
ATOM 1561 O O . SER A 1 205 ? -14.336 -13.906 -10.719 1 96.19 205 SER A O 1
ATOM 1563 N N . ILE A 1 206 ? -13.906 -15.672 -9.367 1 97.69 206 ILE A N 1
ATOM 1564 C CA . ILE A 1 206 ? -13.555 -14.82 -8.234 1 97.69 206 ILE A CA 1
ATOM 1565 C C . ILE A 1 206 ? -12.359 -13.945 -8.602 1 97.69 206 ILE A C 1
ATOM 1567 O O . ILE A 1 206 ? -12.406 -12.727 -8.445 1 97.69 206 ILE A O 1
ATOM 1571 N N . LYS A 1 207 ? -11.297 -14.508 -9.117 1 97.62 207 LYS A N 1
ATOM 1572 C CA . LYS A 1 207 ? -10.062 -13.789 -9.383 1 97.62 207 LYS A CA 1
ATOM 1573 C C . LYS A 1 207 ? -10.25 -12.758 -10.492 1 97.62 207 LYS A C 1
ATOM 1575 O O . LYS A 1 207 ? -9.789 -11.617 -10.375 1 97.62 207 LYS A O 1
ATOM 1580 N N . GLU A 1 208 ? -10.906 -13.156 -11.594 1 96.88 208 GLU A N 1
ATOM 1581 C CA . GLU A 1 208 ? -11.133 -12.195 -12.672 1 96.88 208 GLU A CA 1
ATOM 1582 C C . GLU A 1 208 ? -12.008 -11.039 -12.195 1 96.88 208 GLU A C 1
ATOM 1584 O O . GLU A 1 208 ? -11.719 -9.875 -12.484 1 96.88 208 GLU A O 1
ATOM 1589 N N . THR A 1 209 ? -13.141 -11.352 -11.516 1 95.75 209 THR A N 1
ATOM 1590 C CA . THR A 1 209 ? -14.055 -10.32 -11.023 1 95.75 209 THR A CA 1
ATOM 1591 C C . THR A 1 209 ? -13.32 -9.344 -10.109 1 95.75 209 THR A C 1
ATOM 1593 O O . THR A 1 209 ? -13.445 -8.125 -10.266 1 95.75 209 THR A O 1
ATOM 1596 N N . ALA A 1 210 ? -12.547 -9.914 -9.18 1 95.88 210 ALA A N 1
ATOM 1597 C CA . ALA A 1 210 ? -11.797 -9.07 -8.258 1 95.88 210 ALA A CA 1
ATOM 1598 C C . ALA A 1 210 ? -10.828 -8.164 -9.008 1 95.88 210 ALA A C 1
ATOM 1600 O O . ALA A 1 210 ? -10.695 -6.98 -8.688 1 95.88 210 ALA A O 1
ATOM 1601 N N . ARG A 1 211 ? -10.086 -8.711 -9.992 1 95.12 211 ARG A N 1
ATOM 1602 C CA . ARG A 1 211 ? -9.117 -7.953 -10.773 1 95.12 211 ARG A CA 1
ATOM 1603 C C . ARG A 1 211 ? -9.797 -6.809 -11.523 1 95.12 211 ARG A C 1
ATOM 1605 O O . ARG A 1 211 ? -9.344 -5.664 -11.461 1 95.12 211 ARG A O 1
ATOM 1612 N N . VAL A 1 212 ? -10.945 -7.086 -12.148 1 93.56 212 VAL A N 1
ATOM 1613 C CA . VAL A 1 212 ? -11.641 -6.105 -12.977 1 93.56 212 VAL A CA 1
ATOM 1614 C C . VAL A 1 212 ? -12.297 -5.051 -12.086 1 93.56 212 VAL A C 1
ATOM 1616 O O . VAL A 1 212 ? -12.32 -3.867 -12.43 1 93.56 212 VAL A O 1
ATOM 1619 N N . ALA A 1 213 ? -12.758 -5.449 -10.984 1 94.75 213 ALA A N 1
ATOM 1620 C CA . ALA A 1 213 ? -13.508 -4.57 -10.094 1 94.75 213 ALA A CA 1
ATOM 1621 C C . ALA A 1 213 ? -12.609 -3.508 -9.477 1 94.75 213 ALA A C 1
ATOM 1623 O O . ALA A 1 213 ? -13.094 -2.494 -8.961 1 94.75 213 ALA A O 1
ATOM 1624 N N . GLU A 1 214 ? -11.289 -3.719 -9.477 1 91.75 214 GLU A N 1
ATOM 1625 C CA . GLU A 1 214 ? -10.336 -2.803 -8.852 1 91.75 214 GLU A CA 1
ATOM 1626 C C . GLU A 1 214 ? -10.5 -1.387 -9.398 1 91.75 214 GLU A C 1
ATOM 1628 O O . GLU A 1 214 ? -10.242 -0.411 -8.688 1 91.75 214 GLU A O 1
ATOM 1633 N N . ALA A 1 215 ? -10.953 -1.246 -10.625 1 93.5 215 ALA A N 1
ATOM 1634 C CA . ALA A 1 215 ? -10.984 0.063 -11.273 1 93.5 215 ALA A CA 1
ATOM 1635 C C . ALA A 1 215 ? -12.414 0.446 -11.664 1 93.5 215 ALA A C 1
ATOM 1637 O O . ALA A 1 215 ? -12.617 1.237 -12.586 1 93.5 215 ALA A O 1
ATOM 1638 N N . LEU A 1 216 ? -13.414 -0.223 -11.055 1 94.12 216 LEU A N 1
ATOM 1639 C CA . LEU A 1 216 ? -14.805 0.039 -11.383 1 94.12 216 LEU A CA 1
ATOM 1640 C C . LEU A 1 216 ? -15.602 0.384 -10.133 1 94.12 216 LEU A C 1
ATOM 1642 O O . LEU A 1 216 ? -15.219 0.006 -9.023 1 94.12 216 LEU A O 1
ATOM 1646 N N . THR A 1 217 ? -16.703 1.129 -10.391 1 93.5 217 THR A N 1
ATOM 1647 C CA . THR A 1 217 ? -17.672 1.25 -9.305 1 93.5 217 THR A CA 1
ATOM 1648 C C . THR A 1 217 ? -18.359 -0.092 -9.031 1 93.5 217 THR A C 1
ATOM 1650 O O . THR A 1 217 ? -18.312 -0.993 -9.875 1 93.5 217 THR A O 1
ATOM 1653 N N . PHE A 1 218 ? -18.953 -0.251 -7.93 1 91.75 218 PHE A N 1
ATOM 1654 C CA . PHE A 1 218 ? -19.672 -1.472 -7.562 1 91.75 218 PHE A CA 1
ATOM 1655 C C . PHE A 1 218 ? -20.734 -1.806 -8.594 1 91.75 218 PHE A C 1
ATOM 1657 O O . PHE A 1 218 ? -20.828 -2.943 -9.055 1 91.75 218 PHE A O 1
ATOM 1664 N N . GLN A 1 219 ? -21.453 -0.823 -8.898 1 93.44 219 GLN A N 1
ATOM 1665 C CA . GLN A 1 219 ? -22.578 -1.076 -9.805 1 93.44 219 GLN A CA 1
ATOM 1666 C C . GLN A 1 219 ? -22.078 -1.488 -11.188 1 93.44 219 GLN A C 1
ATOM 1668 O O . GLN A 1 219 ? -22.625 -2.391 -11.812 1 93.44 219 GLN A O 1
ATOM 1673 N N . ASP A 1 220 ? -21.016 -0.831 -11.656 1 95.94 220 ASP A N 1
ATOM 1674 C CA . ASP A 1 220 ? -20.453 -1.202 -12.953 1 95.94 220 ASP A CA 1
ATOM 1675 C C . ASP A 1 220 ? -19.922 -2.631 -12.93 1 95.94 220 ASP A C 1
ATOM 1677 O O . ASP A 1 220 ? -20.094 -3.383 -13.891 1 95.94 220 ASP A O 1
ATOM 1681 N N . ALA A 1 221 ? -19.234 -3.02 -11.883 1 95 221 ALA A N 1
ATOM 1682 C CA . ALA A 1 221 ? -18.719 -4.375 -11.734 1 95 221 ALA A CA 1
ATOM 1683 C C . ALA A 1 221 ? -19.844 -5.395 -11.68 1 95 221 ALA A C 1
ATOM 1685 O O . ALA A 1 221 ? -19.797 -6.43 -12.352 1 95 221 ALA A O 1
ATOM 1686 N N . MET A 1 222 ? -20.875 -5.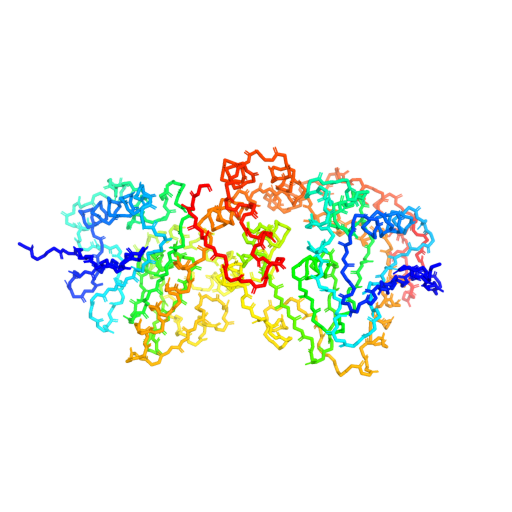02 -10.922 1 94.94 222 MET A N 1
ATOM 1687 C CA . MET A 1 222 ? -22.016 -5.922 -10.812 1 94.94 222 MET A CA 1
ATOM 1688 C C . MET A 1 222 ? -22.703 -6.102 -12.172 1 94.94 222 MET A C 1
ATOM 1690 O O . MET A 1 222 ? -23.125 -7.207 -12.516 1 94.94 222 MET A O 1
ATOM 1694 N N . ASN A 1 223 ? -22.781 -5.074 -12.891 1 95.25 223 ASN A N 1
ATOM 1695 C CA . ASN A 1 223 ? -23.359 -5.168 -14.227 1 95.25 223 ASN A CA 1
ATOM 1696 C C . ASN A 1 223 ? -22.594 -6.141 -15.109 1 95.25 223 ASN A C 1
ATOM 1698 O O . ASN A 1 223 ? -23.188 -6.934 -15.844 1 95.25 223 ASN A O 1
ATOM 1702 N N . LYS A 1 224 ? -21.297 -6.109 -15.047 1 95.75 224 LYS A N 1
ATOM 1703 C CA . LYS A 1 224 ? -20.469 -7.012 -15.836 1 95.75 224 LYS A CA 1
ATOM 1704 C C . LYS A 1 224 ? -20.688 -8.461 -15.43 1 95.75 224 LYS A C 1
ATOM 1706 O O . LYS A 1 224 ? -20.734 -9.352 -16.281 1 95.75 224 LYS A O 1
ATOM 1711 N N . VAL A 1 225 ? -20.812 -8.664 -14.164 1 94.25 225 VAL A N 1
ATOM 1712 C CA . VAL A 1 225 ? -21.016 -10.016 -13.648 1 94.25 225 VAL A CA 1
ATOM 1713 C C . VAL A 1 225 ? -22.406 -10.516 -14.055 1 94.25 225 VAL A C 1
ATOM 1715 O O . VAL A 1 225 ? -22.547 -11.594 -14.633 1 94.25 225 VAL A O 1
ATOM 1718 N N . THR A 1 226 ? -23.406 -9.664 -13.812 1 93.88 226 THR A N 1
ATOM 1719 C CA . THR A 1 226 ? -24.797 -10.094 -14.008 1 93.88 226 THR A CA 1
ATOM 1720 C C . THR A 1 226 ? -25.094 -10.305 -15.492 1 93.88 226 THR A C 1
ATOM 1722 O O . THR A 1 226 ? -25.875 -11.195 -15.852 1 93.88 226 THR A O 1
ATOM 1725 N N . ARG A 1 227 ? -24.484 -9.602 -16.344 1 94.19 227 ARG A N 1
ATOM 1726 C CA . ARG A 1 227 ? -24.703 -9.719 -17.781 1 94.19 227 ARG A CA 1
ATOM 1727 C C . ARG A 1 227 ? -23.703 -10.68 -18.422 1 94.19 227 ARG A C 1
ATOM 1729 O O . ARG A 1 227 ? -23.594 -10.75 -19.641 1 94.19 227 ARG A O 1
ATOM 1736 N N . ARG A 1 228 ? -22.875 -11.367 -17.578 1 93.5 228 ARG A N 1
ATOM 1737 C CA . ARG A 1 228 ? -21.922 -12.391 -18 1 93.5 228 ARG A CA 1
ATOM 1738 C C . ARG A 1 228 ? -20.922 -11.828 -19.016 1 93.5 228 ARG A C 1
ATOM 1740 O O . ARG A 1 228 ? -20.656 -12.453 -20.047 1 93.5 228 ARG A O 1
ATOM 1747 N N . GLN A 1 229 ? -20.453 -10.609 -18.719 1 95.44 229 GLN A N 1
ATOM 1748 C CA . GLN A 1 229 ? -19.516 -9.938 -19.625 1 95.44 229 GLN A CA 1
ATOM 1749 C C . GLN A 1 229 ? -18.078 -10.297 -19.297 1 95.44 229 GLN A C 1
ATOM 1751 O O . GLN A 1 229 ? -17.156 -9.922 -20.016 1 95.44 229 GLN A O 1
ATOM 1756 N N . LEU A 1 230 ? -17.891 -11.055 -18.25 1 96.5 230 LEU A N 1
ATOM 1757 C CA . LEU A 1 230 ? -16.562 -11.594 -17.906 1 96.5 230 LEU A CA 1
ATOM 1758 C C . LEU A 1 230 ? -16.422 -13.039 -18.391 1 96.5 230 LEU A C 1
ATOM 1760 O O . LEU A 1 230 ? -17.266 -13.883 -18.062 1 96.5 230 LEU A O 1
ATOM 1764 N N . PRO A 1 231 ? -15.336 -13.258 -19.125 1 96.31 231 PRO A N 1
ATOM 1765 C CA . PRO A 1 231 ? -15.18 -14.586 -19.719 1 96.31 231 PRO A CA 1
ATOM 1766 C C . PRO A 1 231 ? -15.328 -15.719 -18.703 1 96.31 231 PRO A C 1
ATOM 1768 O O . PRO A 1 231 ? -16.031 -16.688 -18.969 1 96.31 231 PRO A O 1
ATOM 1771 N N . THR A 1 232 ? -14.703 -15.633 -17.547 1 96.56 232 THR A N 1
ATOM 1772 C CA . THR A 1 232 ? -14.742 -16.719 -16.562 1 96.56 232 THR A CA 1
ATOM 1773 C C . THR A 1 232 ? -16.141 -16.859 -15.977 1 96.56 232 THR A C 1
ATOM 1775 O O . THR A 1 232 ? -16.578 -17.969 -15.672 1 96.56 232 THR A O 1
ATOM 1778 N N . VAL A 1 233 ? -16.859 -15.766 -15.789 1 95.19 233 VAL A N 1
ATOM 1779 C CA . VAL A 1 233 ? -18.219 -15.789 -15.273 1 95.19 233 VAL A CA 1
ATOM 1780 C C . VAL A 1 233 ? -19.156 -16.438 -16.297 1 95.19 233 VAL A C 1
ATOM 1782 O O . VAL A 1 233 ? -20 -17.266 -15.945 1 95.19 233 VAL A O 1
ATOM 1785 N N . ASP A 1 234 ? -18.938 -16.062 -17.547 1 95.19 234 ASP A N 1
ATOM 1786 C CA . ASP A 1 234 ? -19.734 -16.656 -18.625 1 95.19 234 ASP A CA 1
ATOM 1787 C C . ASP A 1 234 ? -19.531 -18.172 -18.672 1 95.19 234 ASP A C 1
ATOM 1789 O O . ASP A 1 234 ? -20.5 -18.938 -18.75 1 95.19 234 ASP A O 1
ATOM 1793 N N . ILE A 1 235 ? -18.328 -18.656 -18.609 1 94.94 235 ILE A N 1
ATOM 1794 C CA . ILE A 1 235 ? -17.984 -20.078 -18.625 1 94.94 235 ILE A CA 1
ATOM 1795 C C . ILE A 1 235 ? -18.625 -20.766 -17.422 1 94.94 235 ILE A C 1
ATOM 1797 O O . ILE A 1 235 ? -19.234 -21.828 -17.562 1 94.94 235 ILE A O 1
ATOM 1801 N N . LEU A 1 236 ? -18.531 -20.188 -16.25 1 94.56 236 LEU A N 1
ATOM 1802 C CA . LEU A 1 236 ? -19.047 -20.766 -15.008 1 94.56 236 LEU A CA 1
ATOM 1803 C C . LEU A 1 236 ? -20.547 -21 -15.102 1 94.56 236 LEU A C 1
ATOM 1805 O O . LEU A 1 236 ? -21.031 -22.109 -14.867 1 94.56 236 LEU A O 1
ATOM 1809 N N . TYR A 1 237 ? -21.266 -20 -15.516 1 92.19 237 TYR A N 1
ATOM 1810 C CA . TYR A 1 237 ? -22.719 -20.078 -15.469 1 92.19 237 TYR A CA 1
ATOM 1811 C C . TYR A 1 237 ? -23.25 -20.891 -16.641 1 92.19 237 TYR A C 1
ATOM 1813 O O . TYR A 1 237 ? -24.422 -21.297 -16.641 1 92.19 237 TYR A O 1
ATOM 1821 N N . GLY A 1 238 ? -22.391 -21.25 -17.594 1 90.75 238 GLY A N 1
ATOM 1822 C CA . GLY A 1 238 ? -22.75 -22.156 -18.672 1 90.75 238 GLY A CA 1
ATOM 1823 C C . GLY A 1 238 ? -22.188 -23.562 -18.484 1 90.75 238 GLY A C 1
ATOM 1824 O O . GLY A 1 238 ? -22.297 -24.406 -19.391 1 90.75 238 GLY A O 1
ATOM 1825 N N . SER A 1 239 ? -21.734 -23.891 -17.344 1 91.69 239 SER A N 1
ATOM 1826 C CA . SER A 1 239 ? -20.969 -25.109 -17.141 1 91.69 239 SER A CA 1
ATOM 1827 C C . SER A 1 239 ? -21.828 -26.203 -16.516 1 91.69 239 SER A C 1
ATOM 1829 O O . SER A 1 239 ? -22.891 -25.922 -15.977 1 91.69 239 SER A O 1
ATOM 1831 N N . GLU A 1 240 ? -21.25 -27.453 -16.594 1 91.25 240 GLU A N 1
ATOM 1832 C CA . GLU A 1 240 ? -21.812 -28.594 -15.875 1 91.25 240 GLU A CA 1
ATOM 1833 C C . GLU A 1 240 ? -21.625 -28.453 -14.367 1 91.25 240 GLU A C 1
ATOM 1835 O O . GLU A 1 240 ? -22.484 -28.875 -13.594 1 91.25 240 GLU A O 1
ATOM 1840 N N . ASP A 1 241 ? -20.625 -27.812 -14.016 1 91.5 241 ASP A N 1
ATOM 1841 C CA . ASP A 1 241 ? -20.281 -27.641 -12.602 1 91.5 241 ASP A CA 1
ATOM 1842 C C . ASP A 1 241 ? -21.328 -26.797 -11.883 1 91.5 241 ASP A C 1
ATOM 1844 O O . ASP A 1 241 ? -21.609 -27.016 -10.703 1 91.5 241 ASP A O 1
ATOM 1848 N N . ASN A 1 242 ? -21.797 -25.766 -12.594 1 87.81 242 ASN A N 1
ATOM 1849 C CA . ASN A 1 242 ? -22.828 -24.922 -11.984 1 87.81 242 ASN A CA 1
ATOM 1850 C C . ASN A 1 242 ? -24.047 -25.75 -11.562 1 87.81 242 ASN A C 1
ATOM 1852 O O . ASN A 1 242 ? -24.547 -25.594 -10.453 1 87.81 242 ASN A O 1
ATOM 1856 N N . MET A 1 243 ? -24.375 -26.719 -12.391 1 88.94 243 MET A N 1
ATOM 1857 C CA . MET A 1 243 ? -25.5 -27.594 -12.094 1 88.94 243 MET A CA 1
ATOM 1858 C C . MET A 1 243 ? -25.156 -28.594 -11.008 1 88.94 243 MET A C 1
ATOM 1860 O O . MET A 1 243 ? -25.984 -28.922 -10.164 1 88.94 243 MET A O 1
ATOM 1864 N N . GLU A 1 244 ? -23.969 -28.984 -11.07 1 90.62 244 GLU A N 1
ATOM 1865 C CA . GLU A 1 244 ? -23.5 -29.938 -10.07 1 90.62 244 GLU A CA 1
ATOM 1866 C C . GLU A 1 244 ? -23.609 -29.359 -8.664 1 90.62 244 GLU A C 1
ATOM 1868 O O . GLU A 1 244 ? -24 -30.062 -7.73 1 90.62 244 GLU A O 1
ATOM 1873 N N . GLY A 1 245 ? -23.297 -28.188 -8.453 1 86.19 245 GLY A N 1
ATOM 1874 C CA . GLY A 1 245 ? -23.422 -27.562 -7.148 1 86.19 245 GLY A CA 1
ATOM 1875 C C . GLY A 1 245 ? -24.828 -27.609 -6.59 1 86.19 245 GLY A C 1
ATOM 1876 O O . GLY A 1 245 ? -25.031 -28 -5.438 1 86.19 245 GLY A O 1
ATOM 1877 N N . PHE A 1 246 ? -25.781 -27.344 -7.402 1 84.69 246 PHE A N 1
ATOM 1878 C CA . PHE A 1 246 ? -27.188 -27.359 -7.004 1 84.69 246 PHE A CA 1
ATOM 1879 C C . PHE A 1 246 ? -27.641 -28.781 -6.695 1 84.69 246 PHE A C 1
ATOM 1881 O O . PHE A 1 246 ? -28.312 -29.016 -5.691 1 84.69 246 PHE A O 1
ATOM 1888 N N . ARG A 1 247 ? -27.156 -29.625 -7.5 1 90.31 247 ARG A N 1
ATOM 1889 C CA . ARG A 1 247 ? -27.562 -31.031 -7.355 1 90.31 247 ARG A CA 1
ATOM 1890 C C . ARG A 1 247 ? -26.984 -31.641 -6.09 1 90.31 247 ARG A C 1
ATOM 1892 O O . ARG A 1 247 ? -27.688 -32.312 -5.328 1 90.31 247 ARG A O 1
ATOM 1899 N N . ALA A 1 248 ? -25.75 -31.422 -5.926 1 91.12 248 ALA A N 1
ATOM 1900 C CA . ALA A 1 248 ? -25.078 -31.969 -4.75 1 91.12 248 ALA A CA 1
ATOM 1901 C C . ALA A 1 248 ? -25.703 -31.438 -3.465 1 91.12 248 ALA A C 1
ATOM 1903 O O . ALA A 1 248 ? -25.875 -32.188 -2.496 1 91.12 248 ALA A O 1
ATOM 1904 N N . PHE A 1 249 ? -26.031 -30.25 -3.412 1 87.94 249 PHE A N 1
ATOM 1905 C CA . PHE A 1 249 ? -26.688 -29.641 -2.266 1 87.94 249 PHE A CA 1
ATOM 1906 C C . PHE A 1 249 ? -28.031 -30.312 -1.992 1 87.94 249 PHE A C 1
ATOM 1908 O O . PHE A 1 249 ? -28.328 -30.672 -0.852 1 87.94 249 PHE A O 1
ATOM 1915 N N . ALA A 1 250 ? -28.703 -30.484 -2.994 1 90.44 250 ALA A N 1
ATOM 1916 C CA . ALA A 1 250 ? -30.031 -31.094 -2.879 1 90.44 250 ALA A CA 1
ATOM 1917 C C . ALA A 1 250 ? -29.922 -32.531 -2.393 1 90.44 250 ALA A C 1
ATOM 1919 O O . ALA A 1 250 ? -30.781 -33 -1.636 1 90.44 250 ALA A O 1
ATOM 1920 N N . GLU A 1 251 ? -28.875 -33.125 -2.83 1 94.81 251 GLU A N 1
ATOM 1921 C CA . GLU A 1 251 ? -28.688 -34.562 -2.518 1 94.81 251 GLU A CA 1
ATOM 1922 C C . GLU A 1 251 ? -27.891 -34.719 -1.23 1 94.81 251 GLU A C 1
ATOM 1924 O O . GLU A 1 251 ? -27.641 -35.844 -0.805 1 94.81 251 GLU A O 1
ATOM 1929 N N . LYS A 1 252 ? -27.484 -33.594 -0.616 1 93.44 252 LYS A N 1
ATOM 1930 C CA . LYS A 1 252 ? -26.734 -33.594 0.635 1 93.44 252 LYS A CA 1
ATOM 1931 C C . LYS A 1 252 ? -25.453 -34.406 0.509 1 93.44 252 LYS A C 1
ATOM 1933 O O . LYS A 1 252 ? -25.172 -35.25 1.359 1 93.44 252 LYS A O 1
ATOM 1938 N N . ARG A 1 253 ? -24.766 -34.281 -0.617 1 93.06 253 ARG A N 1
ATOM 1939 C CA . ARG A 1 253 ? -23.453 -34.906 -0.853 1 93.06 253 ARG A CA 1
ATOM 1940 C C . ARG A 1 253 ? -22.422 -33.844 -1.23 1 93.06 253 ARG A C 1
ATOM 1942 O O . ARG A 1 253 ? -22.766 -32.719 -1.56 1 93.06 253 ARG A O 1
ATOM 1949 N N . ASP A 1 254 ? -21.234 -34.312 -1.21 1 91.44 254 ASP A N 1
ATOM 1950 C CA . ASP A 1 254 ? -20.156 -33.438 -1.67 1 91.44 254 ASP A CA 1
ATOM 1951 C C . ASP A 1 254 ? -20.172 -33.312 -3.191 1 91.44 254 ASP A C 1
ATOM 1953 O O . ASP A 1 254 ? -20.375 -34.281 -3.902 1 91.44 254 ASP A O 1
ATOM 1957 N N . PRO A 1 255 ? -20.062 -32.094 -3.662 1 90.81 255 PRO A N 1
ATOM 1958 C CA . PRO A 1 255 ? -20 -31.906 -5.113 1 90.81 255 PRO A CA 1
ATOM 1959 C C . PRO A 1 255 ? -18.734 -32.5 -5.734 1 90.81 255 PRO A C 1
ATOM 1961 O O . PRO A 1 255 ? -17.703 -32.594 -5.07 1 90.81 255 PRO A O 1
ATOM 1964 N N . VAL A 1 256 ? -18.875 -33 -6.984 1 91.19 256 VAL A N 1
ATOM 1965 C CA . VAL A 1 256 ? -17.766 -33.438 -7.809 1 91.19 256 VAL A CA 1
ATOM 1966 C C . VAL A 1 256 ? -17.547 -32.438 -8.945 1 91.19 256 VAL A C 1
ATOM 1968 O O . VAL A 1 256 ? -18.359 -32.344 -9.867 1 91.19 256 VAL A O 1
ATOM 1971 N N . TRP A 1 257 ? -16.422 -31.781 -8.961 1 92.5 257 TRP A N 1
ATOM 1972 C CA . TRP A 1 257 ? -16.156 -30.719 -9.914 1 92.5 257 TRP A CA 1
ATOM 1973 C C . TRP A 1 257 ? -15.352 -31.234 -11.102 1 92.5 257 TRP A C 1
ATOM 1975 O O . TRP A 1 257 ? -14.281 -31.812 -10.922 1 92.5 257 TRP A O 1
ATOM 1985 N N . LYS A 1 258 ? -15.836 -30.953 -12.289 1 89.94 258 LYS A N 1
ATOM 1986 C CA . LYS A 1 258 ? -15.18 -31.438 -13.5 1 89.94 258 LYS A CA 1
ATOM 1987 C C . LYS A 1 258 ? -14.391 -30.312 -14.172 1 89.94 258 LYS A C 1
ATOM 1989 O O . LYS A 1 258 ? -13.555 -30.562 -15.039 1 89.94 258 LYS A O 1
ATOM 1994 N N . GLY A 1 259 ? -14.68 -29.047 -13.773 1 90.56 259 GLY A N 1
ATOM 1995 C CA . GLY A 1 259 ? -14 -27.906 -14.359 1 90.56 259 GLY A CA 1
ATOM 1996 C C . GLY A 1 259 ? -14.539 -27.531 -15.727 1 90.56 259 GLY A C 1
ATOM 1997 O O . GLY A 1 259 ? -13.828 -26.953 -16.547 1 90.56 259 GLY A O 1
ATOM 1998 N N . ARG A 1 260 ? -15.781 -28.031 -16 1 91.31 260 ARG A N 1
ATOM 1999 C CA . ARG A 1 260 ? -16.438 -27.734 -17.266 1 91.31 260 ARG A CA 1
ATOM 2000 C C . ARG A 1 260 ? -17.953 -27.703 -17.109 1 91.31 260 ARG A C 1
ATOM 2002 O O . ARG A 1 260 ? -18.484 -28.234 -16.141 1 91.31 260 ARG A O 1
ATOM 2009 N N . MET B 1 1 ? 0.225 41.438 13.344 1 42.59 1 MET B N 1
ATOM 2010 C CA . MET B 1 1 ? -0.486 40.219 13.672 1 42.59 1 MET B CA 1
ATOM 2011 C C . MET B 1 1 ? 0.433 39 13.547 1 42.59 1 MET B C 1
ATOM 2013 O O . MET B 1 1 ? 1.259 38.938 12.633 1 42.59 1 MET B O 1
ATOM 2017 N N . ALA B 1 2 ? 0.751 38.344 14.602 1 56.81 2 ALA B N 1
ATOM 2018 C CA . ALA B 1 2 ? 1.75 37.281 14.586 1 56.81 2 ALA B CA 1
ATOM 2019 C C . ALA B 1 2 ? 1.486 36.281 13.445 1 56.81 2 ALA B C 1
ATOM 2021 O O . ALA B 1 2 ? 0.332 36.031 13.094 1 56.81 2 ALA B O 1
ATOM 2022 N N . ASP B 1 3 ? 2.328 36 12.602 1 85.38 3 ASP B N 1
ATOM 2023 C CA . ASP B 1 3 ? 2.146 35.125 11.438 1 85.38 3 ASP B CA 1
ATOM 2024 C C . ASP B 1 3 ? 1.53 33.781 11.836 1 85.38 3 ASP B C 1
ATOM 2026 O O . ASP B 1 3 ? 2.035 33.094 12.734 1 85.38 3 ASP B O 1
ATOM 2030 N N . VAL B 1 4 ? 0.273 33.594 11.5 1 94.5 4 VAL B N 1
ATOM 2031 C CA . VAL B 1 4 ? -0.499 32.406 11.875 1 94.5 4 VAL B CA 1
ATOM 2032 C C . VAL B 1 4 ? 0.172 31.172 11.312 1 94.5 4 VAL B C 1
ATOM 2034 O O . VAL B 1 4 ? -0.127 30.047 11.742 1 94.5 4 VAL B O 1
ATOM 2037 N N . ILE B 1 5 ? 1.091 31.406 10.422 1 96.69 5 ILE B N 1
ATOM 2038 C CA . ILE B 1 5 ? 1.912 30.328 9.891 1 96.69 5 ILE B CA 1
ATOM 2039 C C . ILE B 1 5 ? 3.391 30.672 10.047 1 96.69 5 ILE B C 1
ATOM 2041 O O . ILE B 1 5 ? 3.83 31.75 9.633 1 96.69 5 ILE B O 1
ATOM 2045 N N . THR B 1 6 ? 4.07 29.906 10.719 1 96.5 6 THR B N 1
ATOM 2046 C CA . THR B 1 6 ? 5.52 30.047 10.82 1 96.5 6 THR B CA 1
ATOM 2047 C C . THR B 1 6 ? 6.223 28.812 10.258 1 96.5 6 THR B C 1
ATOM 2049 O O . THR B 1 6 ? 5.645 27.719 10.211 1 96.5 6 THR B O 1
ATOM 2052 N N . THR B 1 7 ? 7.461 29 9.773 1 97.12 7 THR B N 1
ATOM 2053 C CA . THR B 1 7 ? 8.219 27.906 9.195 1 97.12 7 THR B CA 1
ATOM 2054 C C . THR B 1 7 ? 9.617 27.828 9.805 1 97.12 7 THR B C 1
ATOM 2056 O O . THR B 1 7 ? 10.148 28.828 10.273 1 97.12 7 THR B O 1
ATOM 2059 N N . ARG B 1 8 ? 10.102 26.719 9.953 1 97.44 8 ARG B N 1
ATOM 2060 C CA . ARG B 1 8 ? 11.477 26.406 10.328 1 97.44 8 ARG B CA 1
ATOM 2061 C C . ARG B 1 8 ? 12.125 25.469 9.297 1 97.44 8 ARG B C 1
ATOM 2063 O O . ARG B 1 8 ? 11.547 24.453 8.922 1 97.44 8 ARG B O 1
ATOM 2070 N N . ARG B 1 9 ? 13.273 25.906 8.805 1 97.62 9 ARG B N 1
ATOM 2071 C CA . ARG B 1 9 ? 13.984 25.109 7.812 1 97.62 9 ARG B CA 1
ATOM 2072 C C . ARG B 1 9 ? 15.289 24.562 8.383 1 97.62 9 ARG B C 1
ATOM 2074 O O . ARG B 1 9 ? 16.047 25.297 9.023 1 97.62 9 ARG B O 1
ATOM 2081 N N . GLU B 1 10 ? 15.492 23.375 8.336 1 97.75 10 GLU B N 1
ATOM 2082 C CA . GLU B 1 10 ? 16.766 22.703 8.602 1 97.75 10 GLU B CA 1
ATOM 2083 C C . GLU B 1 10 ? 17.172 21.812 7.43 1 97.75 10 GLU B C 1
ATOM 2085 O O . GLU B 1 10 ? 16.594 20.734 7.227 1 97.75 10 GLU B O 1
ATOM 2090 N N . GLY B 1 11 ? 18.188 22.281 6.684 1 97.06 11 GLY B N 1
ATOM 2091 C CA . GLY B 1 11 ? 18.562 21.562 5.477 1 97.06 11 GLY B CA 1
ATOM 2092 C C . GLY B 1 11 ? 17.422 21.422 4.488 1 97.06 11 GLY B C 1
ATOM 2093 O O . GLY B 1 11 ? 16.828 22.422 4.074 1 97.06 11 GLY B O 1
ATOM 2094 N N . ALA B 1 12 ? 17.062 20.188 4.176 1 98.12 12 ALA B N 1
ATOM 2095 C CA . ALA B 1 12 ? 16.047 19.906 3.16 1 98.12 12 ALA B CA 1
ATOM 2096 C C . ALA B 1 12 ? 14.68 19.703 3.797 1 98.12 12 ALA B C 1
ATOM 2098 O O . ALA B 1 12 ? 13.734 19.281 3.127 1 98.12 12 ALA B O 1
ATOM 2099 N N . ILE B 1 13 ? 14.562 20.031 5.121 1 98.75 13 ILE B N 1
ATOM 2100 C CA . ILE B 1 13 ? 13.32 19.797 5.852 1 98.75 13 ILE B CA 1
ATOM 2101 C C . ILE B 1 13 ? 12.648 21.125 6.168 1 98.75 13 ILE B C 1
ATOM 2103 O O . ILE B 1 13 ? 13.289 22.062 6.648 1 98.75 13 ILE B O 1
ATOM 2107 N N . LEU B 1 14 ? 11.398 21.234 5.84 1 98.81 14 LEU B N 1
ATOM 2108 C CA . LEU B 1 14 ? 10.578 22.391 6.195 1 98.81 14 LEU B CA 1
ATOM 2109 C C . LEU B 1 14 ? 9.531 22.016 7.238 1 98.81 14 LEU B C 1
ATOM 2111 O O . LEU B 1 14 ? 8.688 21.141 6.992 1 98.81 14 LEU B O 1
ATOM 2115 N N . GLU B 1 15 ? 9.586 22.594 8.352 1 98.75 15 GLU B N 1
ATOM 2116 C CA . GLU B 1 15 ? 8.539 22.469 9.352 1 98.75 15 GLU B CA 1
ATOM 2117 C C . GLU B 1 15 ? 7.551 23.625 9.281 1 98.75 15 GLU B C 1
ATOM 2119 O O . GLU B 1 15 ? 7.953 24.797 9.352 1 98.75 15 GLU B O 1
ATOM 2124 N N . VAL B 1 16 ? 6.363 23.328 9.062 1 98.5 16 VAL B N 1
ATOM 2125 C CA . VAL B 1 16 ? 5.297 24.312 9.016 1 98.5 16 VAL B CA 1
ATOM 2126 C C . VAL B 1 16 ? 4.465 24.25 10.297 1 98.5 16 VAL B C 1
ATOM 2128 O O . VAL B 1 16 ? 3.947 23.188 10.648 1 98.5 16 VAL B O 1
ATOM 2131 N N . THR B 1 17 ? 4.301 25.375 10.977 1 98.12 17 THR B N 1
ATOM 2132 C CA . THR B 1 17 ? 3.533 25.422 12.211 1 98.12 17 THR B CA 1
ATOM 2133 C C . THR B 1 17 ? 2.318 26.328 12.062 1 98.12 17 THR B C 1
ATOM 2135 O O . THR B 1 17 ? 2.457 27.516 11.758 1 98.12 17 THR B O 1
ATOM 2138 N N . LEU B 1 18 ? 1.206 25.781 12.164 1 97.62 18 LEU B N 1
ATOM 2139 C CA . LEU B 1 18 ? -0.011 26.562 12.305 1 97.62 18 LEU B CA 1
ATOM 2140 C C . LEU B 1 18 ? -0.19 27.031 13.742 1 97.62 18 LEU B C 1
ATOM 2142 O O . LEU B 1 18 ? -0.224 26.219 14.664 1 97.62 18 LEU B O 1
ATOM 2146 N N . ASP B 1 19 ? -0.226 28.359 13.914 1 96.44 19 ASP B N 1
ATOM 2147 C CA . ASP B 1 19 ? -0.384 28.969 15.227 1 96.44 19 ASP B CA 1
ATOM 2148 C C . ASP B 1 19 ? -1.485 30.016 15.219 1 96.44 19 ASP B C 1
ATOM 2150 O O . ASP B 1 19 ? -1.202 31.219 15.148 1 96.44 19 ASP B O 1
ATOM 2154 N N . ARG B 1 20 ? -2.648 29.5 15.281 1 94.75 20 ARG B N 1
ATOM 2155 C CA . ARG B 1 20 ? -3.832 30.344 15.359 1 94.75 20 ARG B CA 1
ATOM 2156 C C . ARG B 1 20 ? -4.688 29.984 16.578 1 94.75 20 ARG B C 1
ATOM 2158 O O . ARG B 1 20 ? -5.723 29.328 16.422 1 94.75 20 ARG B O 1
ATOM 2165 N N . PRO B 1 21 ? -4.27 30.422 17.719 1 91.25 21 PRO B N 1
ATOM 2166 C CA . PRO B 1 21 ? -5 30.078 18.938 1 91.25 21 PRO B CA 1
ATOM 2167 C C . PRO B 1 21 ? -6.453 30.547 18.906 1 91.25 21 PRO B C 1
ATOM 2169 O O . PRO B 1 21 ? -6.781 31.5 18.203 1 91.25 21 PRO B O 1
ATOM 2172 N N . LYS B 1 22 ? -7.355 29.859 19.578 1 90.88 22 LYS B N 1
ATOM 2173 C CA . LYS B 1 22 ? -7.02 28.875 20.594 1 90.88 22 LYS B CA 1
ATOM 2174 C C . LYS B 1 22 ? -7.082 27.469 20.031 1 90.88 22 LYS B C 1
ATOM 2176 O O . LYS B 1 22 ? -6.551 26.531 20.641 1 90.88 22 LYS B O 1
ATOM 2181 N N . ALA B 1 23 ? -7.648 27.281 18.891 1 95.25 23 ALA B N 1
ATOM 2182 C CA . ALA B 1 23 ? -7.938 25.922 18.453 1 95.25 23 ALA B CA 1
ATOM 2183 C C . ALA B 1 23 ? -7.352 25.641 17.062 1 95.25 23 ALA B C 1
ATOM 2185 O O . ALA B 1 23 ? -7.703 24.656 16.422 1 95.25 23 ALA B O 1
ATOM 2186 N N . ASN B 1 24 ? -6.523 26.547 16.594 1 97.19 24 ASN B N 1
ATOM 2187 C CA . ASN B 1 24 ? -5.906 26.406 15.273 1 97.19 24 ASN B CA 1
ATOM 2188 C C . ASN B 1 24 ? -6.949 26.156 14.188 1 97.19 24 ASN B C 1
ATOM 2190 O O . ASN B 1 24 ? -6.781 25.266 13.352 1 97.19 24 ASN B O 1
ATOM 2194 N N . ALA B 1 25 ? -8.078 26.891 14.281 1 96.19 25 ALA B N 1
ATOM 2195 C CA . ALA B 1 25 ? -9.094 26.828 13.234 1 96.19 25 ALA B CA 1
ATOM 2196 C C . ALA B 1 25 ? -8.594 27.453 11.938 1 96.19 25 ALA B C 1
ATOM 2198 O O . ALA B 1 25 ? -7.758 28.359 11.961 1 96.19 25 ALA B O 1
ATOM 2199 N N . ILE B 1 26 ? -9.148 27 10.82 1 95.69 26 ILE B N 1
ATOM 2200 C CA . ILE B 1 26 ? -8.648 27.406 9.516 1 95.69 26 ILE B CA 1
ATOM 2201 C C . ILE B 1 26 ? -9.734 28.156 8.758 1 95.69 26 ILE B C 1
ATOM 2203 O O . ILE B 1 26 ? -10.719 27.562 8.312 1 95.69 26 ILE B O 1
ATOM 2207 N N . ASP B 1 27 ? -9.594 29.453 8.672 1 93.38 27 ASP B N 1
ATOM 2208 C CA . ASP B 1 27 ? -10.484 30.266 7.844 1 93.38 27 ASP B CA 1
ATOM 2209 C C . ASP B 1 27 ? -9.93 30.422 6.43 1 93.38 27 ASP B C 1
ATOM 2211 O O . ASP B 1 27 ? -8.898 29.844 6.098 1 93.38 27 ASP B O 1
ATOM 2215 N N . LEU B 1 28 ? -10.602 31.172 5.617 1 93.19 28 LEU B N 1
ATOM 2216 C CA . LEU B 1 28 ? -10.227 31.328 4.215 1 93.19 28 LEU B CA 1
ATOM 2217 C C . LEU B 1 28 ? -8.828 31.906 4.086 1 93.19 28 LEU B C 1
ATOM 2219 O O . LEU B 1 28 ? -8.008 31.406 3.311 1 93.19 28 LEU B O 1
ATOM 2223 N N . LYS B 1 29 ? -8.609 32.906 4.836 1 93.12 29 LYS B N 1
ATOM 2224 C CA . LYS B 1 29 ? -7.309 33.594 4.785 1 93.12 29 LYS B CA 1
ATOM 2225 C C . LYS B 1 29 ? -6.188 32.625 5.191 1 93.12 29 LYS B C 1
ATOM 2227 O O . LYS B 1 29 ? -5.16 32.531 4.516 1 93.12 29 LYS B O 1
ATOM 2232 N N . THR B 1 30 ? -6.367 31.922 6.32 1 95.38 30 THR B N 1
ATOM 2233 C CA . THR B 1 30 ? -5.387 30.969 6.812 1 95.38 30 THR B CA 1
ATOM 2234 C C . THR B 1 30 ? -5.168 29.844 5.793 1 95.38 30 THR B C 1
ATOM 2236 O O . THR B 1 30 ? -4.031 29.453 5.535 1 95.38 30 THR B O 1
ATOM 2239 N N . SER B 1 31 ? -6.219 29.344 5.184 1 96.38 31 SER B N 1
ATOM 2240 C CA . SER B 1 31 ? -6.133 28.297 4.168 1 96.38 31 SER B CA 1
ATOM 2241 C C . SER B 1 31 ? -5.277 28.75 2.988 1 96.38 31 SER B C 1
ATOM 2243 O O . SER B 1 31 ? -4.414 28 2.523 1 96.38 31 SER B O 1
ATOM 2245 N N . ARG B 1 32 ? -5.52 29.922 2.506 1 96.06 32 ARG B N 1
ATOM 2246 C CA . ARG B 1 32 ? -4.77 30.438 1.369 1 96.06 32 ARG B CA 1
ATOM 2247 C C . ARG B 1 32 ? -3.285 30.562 1.702 1 96.06 32 ARG B C 1
ATOM 2249 O O . ARG B 1 32 ? -2.43 30.234 0.876 1 96.06 32 ARG B O 1
ATOM 2256 N N . LEU B 1 33 ? -3.029 30.984 2.92 1 96.69 33 LEU B N 1
ATOM 2257 C CA . LEU B 1 33 ? -1.644 31.109 3.359 1 96.69 33 LEU B CA 1
ATOM 2258 C C . LEU B 1 33 ? -0.976 29.734 3.428 1 96.69 33 LEU B C 1
ATOM 2260 O O . LEU B 1 33 ? 0.165 29.578 2.988 1 96.69 33 LEU B O 1
ATOM 2264 N N . MET B 1 34 ? -1.622 28.781 3.99 1 97.38 34 MET B N 1
ATOM 2265 C CA . MET B 1 34 ? -1.109 27.406 4.035 1 97.38 34 MET B CA 1
ATOM 2266 C C . MET B 1 34 ? -0.872 26.875 2.627 1 97.38 34 MET B C 1
ATOM 2268 O O . MET B 1 34 ? 0.17 26.281 2.354 1 97.38 34 MET B O 1
ATOM 2272 N N . GLY B 1 35 ? -1.861 27.141 1.728 1 97.88 35 GLY B N 1
ATOM 2273 C CA . GLY B 1 35 ? -1.716 26.703 0.344 1 97.88 35 GLY B CA 1
ATOM 2274 C C . GLY B 1 35 ? -0.464 27.25 -0.317 1 97.88 35 GLY B C 1
ATOM 2275 O O . GLY B 1 35 ? 0.29 26.5 -0.943 1 97.88 35 GLY B O 1
ATOM 2276 N N . GLU B 1 36 ? -0.241 28.5 -0.135 1 97.94 36 GLU B N 1
ATOM 2277 C CA . GLU B 1 36 ? 0.939 29.141 -0.718 1 97.94 36 GLU B CA 1
ATOM 2278 C C . GLU B 1 36 ? 2.223 28.594 -0.099 1 97.94 36 GLU B C 1
ATOM 2280 O O . GLU B 1 36 ? 3.238 28.453 -0.782 1 97.94 36 GLU B O 1
ATOM 2285 N N . THR B 1 37 ? 2.162 28.281 1.158 1 98.06 37 THR B N 1
ATOM 2286 C CA . THR B 1 37 ? 3.312 27.734 1.859 1 98.06 37 THR B CA 1
ATOM 2287 C C . THR B 1 37 ? 3.67 26.344 1.305 1 98.06 37 THR B C 1
ATOM 2289 O O . THR B 1 37 ? 4.836 26.078 1.011 1 98.06 37 THR B O 1
ATOM 2292 N N . PHE B 1 38 ? 2.701 25.516 1.094 1 98.5 38 PHE B N 1
ATOM 2293 C CA . PHE B 1 38 ? 2.955 24.172 0.612 1 98.5 38 PHE B CA 1
ATOM 2294 C C . PHE B 1 38 ? 3.289 24.172 -0.875 1 98.5 38 PHE B C 1
ATOM 2296 O O . PHE B 1 38 ? 4.082 23.359 -1.343 1 98.5 38 PHE B O 1
ATOM 2303 N N . LYS B 1 39 ? 2.713 25.109 -1.612 1 98.38 39 LYS B N 1
ATOM 2304 C CA . LYS B 1 39 ? 3.121 25.297 -3.002 1 98.38 39 LYS B CA 1
ATOM 2305 C C . LYS B 1 39 ? 4.602 25.656 -3.098 1 98.38 39 LYS B C 1
ATOM 2307 O O . LYS B 1 39 ? 5.324 25.109 -3.932 1 98.38 39 LYS B O 1
ATOM 2312 N N . ALA B 1 40 ? 5.004 26.578 -2.254 1 98.44 40 ALA B N 1
ATOM 2313 C CA . ALA B 1 40 ? 6.41 26.969 -2.223 1 98.44 40 ALA B CA 1
ATOM 2314 C C . ALA B 1 40 ? 7.297 25.781 -1.861 1 98.44 40 ALA B C 1
ATOM 2316 O O . ALA B 1 40 ? 8.375 25.594 -2.436 1 98.44 40 ALA B O 1
ATOM 2317 N N . PHE B 1 41 ? 6.895 25 -0.923 1 98.5 41 PHE B N 1
ATOM 2318 C CA . PHE B 1 41 ? 7.598 23.766 -0.566 1 98.5 41 PHE B CA 1
ATOM 2319 C C . PHE B 1 41 ? 7.703 22.844 -1.767 1 98.5 41 PHE B C 1
ATOM 2321 O O . PHE B 1 41 ? 8.797 22.375 -2.105 1 98.5 41 PHE B O 1
ATOM 2328 N N . ARG B 1 42 ? 6.578 22.547 -2.412 1 98.38 42 ARG B N 1
ATOM 2329 C CA . ARG B 1 42 ? 6.52 21.688 -3.588 1 98.38 42 ARG B CA 1
ATOM 2330 C C . ARG B 1 42 ? 7.492 22.156 -4.66 1 98.38 42 ARG B C 1
ATOM 2332 O O . ARG B 1 42 ? 8.195 21.344 -5.27 1 98.38 42 ARG B O 1
ATOM 2339 N N . ASP B 1 43 ? 7.625 23.469 -4.875 1 97.88 43 ASP B N 1
ATOM 2340 C CA . ASP B 1 43 ? 8.312 24.047 -6.027 1 97.88 43 ASP B CA 1
ATOM 2341 C C . ASP B 1 43 ? 9.781 24.297 -5.719 1 97.88 43 ASP B C 1
ATOM 2343 O O . ASP B 1 43 ? 10.578 24.562 -6.625 1 97.88 43 ASP B O 1
ATOM 2347 N N . ASP B 1 44 ? 10.211 24.281 -4.414 1 97.75 44 ASP B N 1
ATOM 2348 C CA . ASP B 1 44 ? 11.602 24.5 -4.027 1 97.75 44 ASP B CA 1
ATOM 2349 C C . ASP B 1 44 ? 12.43 23.219 -4.156 1 97.75 44 ASP B C 1
ATOM 2351 O O . ASP B 1 44 ? 12.258 22.281 -3.373 1 97.75 44 ASP B O 1
ATOM 2355 N N . PRO B 1 45 ? 13.328 23.172 -5.105 1 94.94 45 PRO B N 1
ATOM 2356 C CA . PRO B 1 45 ? 14.07 21.938 -5.344 1 94.94 45 PRO B CA 1
ATOM 2357 C C . PRO B 1 45 ? 15.008 21.578 -4.191 1 94.94 45 PRO B C 1
ATOM 2359 O O . PRO B 1 45 ? 15.492 20.438 -4.113 1 94.94 45 PRO B O 1
ATOM 2362 N N . GLU B 1 46 ? 15.258 22.547 -3.275 1 96.44 46 GLU B N 1
ATOM 2363 C CA . GLU B 1 46 ? 16.172 22.297 -2.172 1 96.44 46 GLU B CA 1
ATOM 2364 C C . GLU B 1 46 ? 15.461 21.656 -0.987 1 96.44 46 GLU B C 1
ATOM 2366 O O . GLU B 1 46 ? 16.094 21.188 -0.048 1 96.44 46 GLU B O 1
ATOM 2371 N N . LEU B 1 47 ? 14.141 21.688 -1 1 98.06 47 LEU B N 1
ATOM 2372 C CA . LEU B 1 47 ? 13.352 21.062 0.051 1 98.06 47 LEU B CA 1
ATOM 2373 C C . LEU B 1 47 ? 12.883 19.672 -0.38 1 98.06 47 LEU B C 1
ATOM 2375 O O . LEU B 1 47 ? 12.508 19.469 -1.535 1 98.06 47 LEU B O 1
ATOM 2379 N N . ARG B 1 48 ? 12.875 18.672 0.595 1 98.06 48 ARG B N 1
ATOM 2380 C CA . ARG B 1 48 ? 12.578 17.297 0.249 1 98.06 48 ARG B CA 1
ATOM 2381 C C . ARG B 1 48 ? 11.445 16.75 1.113 1 98.06 48 ARG B C 1
ATOM 2383 O O . ARG B 1 48 ? 10.711 15.852 0.689 1 98.06 48 ARG B O 1
ATOM 2390 N N . VAL B 1 49 ? 11.312 17.234 2.352 1 98.75 49 VAL B N 1
ATOM 2391 C CA . VAL B 1 49 ? 10.328 16.719 3.301 1 98.75 49 VAL B CA 1
ATOM 2392 C C . VAL B 1 49 ? 9.688 17.875 4.066 1 98.75 49 VAL B C 1
ATOM 2394 O O . VAL B 1 49 ? 10.367 18.844 4.426 1 98.75 49 VAL B O 1
ATOM 2397 N N . ALA B 1 50 ? 8.422 17.797 4.32 1 98.88 50 ALA B N 1
ATOM 2398 C CA . ALA B 1 50 ? 7.754 18.781 5.168 1 98.88 50 ALA B CA 1
ATOM 2399 C C . ALA B 1 50 ? 7.16 18.109 6.41 1 98.88 50 ALA B C 1
ATOM 2401 O O . ALA B 1 50 ? 6.734 16.953 6.363 1 98.88 50 ALA B O 1
ATOM 2402 N N . ILE B 1 51 ? 7.18 18.812 7.492 1 98.88 51 ILE B N 1
ATOM 2403 C CA . ILE B 1 51 ? 6.48 18.484 8.727 1 98.88 51 ILE B CA 1
ATOM 2404 C C . ILE B 1 51 ? 5.352 19.484 8.969 1 98.88 51 ILE B C 1
ATOM 2406 O O . ILE B 1 51 ? 5.551 20.688 8.844 1 98.88 51 ILE B O 1
ATOM 2410 N N . VAL B 1 52 ? 4.168 18.984 9.219 1 98.75 52 VAL B N 1
ATOM 2411 C CA . VAL B 1 52 ? 3.031 19.828 9.586 1 98.75 52 VAL B CA 1
ATOM 2412 C C . VAL B 1 52 ? 2.734 19.672 11.07 1 98.75 52 VAL B C 1
ATOM 2414 O O . VAL B 1 52 ? 2.393 18.594 11.539 1 98.75 52 VAL B O 1
ATOM 2417 N N . LYS B 1 53 ? 2.865 20.703 11.789 1 97.56 53 LYS B N 1
ATOM 2418 C CA . LYS B 1 53 ? 2.502 20.703 13.203 1 97.56 53 LYS B CA 1
ATOM 2419 C C . LYS B 1 53 ? 1.712 21.953 13.578 1 97.56 53 LYS B C 1
ATOM 2421 O O . LYS B 1 53 ? 1.437 22.797 12.719 1 97.56 53 LYS B O 1
ATOM 2426 N N . THR B 1 54 ? 1.215 21.969 14.781 1 95.5 54 THR B N 1
ATOM 2427 C CA . THR B 1 54 ? 0.461 23.125 15.273 1 95.5 54 THR B CA 1
ATOM 2428 C C . THR B 1 54 ? 0.937 23.531 16.656 1 95.5 54 THR B C 1
ATOM 2430 O O . THR B 1 54 ? 1.579 22.75 17.359 1 95.5 54 THR B O 1
ATOM 2433 N N . ALA B 1 55 ? 0.663 24.812 16.953 1 95.25 55 ALA B N 1
ATOM 2434 C CA . ALA B 1 55 ? 1.039 25.312 18.266 1 95.25 55 ALA B CA 1
ATOM 2435 C C . ALA B 1 55 ? 0.012 24.906 19.312 1 95.25 55 ALA B C 1
ATOM 2437 O O . ALA B 1 55 ? -1.173 24.75 19.016 1 95.25 55 ALA B O 1
ATOM 2438 N N . GLY B 1 56 ? 0.516 24.734 20.562 1 93 56 GLY B N 1
ATOM 2439 C CA . GLY B 1 56 ? -0.366 24.406 21.656 1 93 56 GLY B CA 1
ATOM 2440 C C . GLY B 1 56 ? -0.473 22.906 21.906 1 93 56 GLY B C 1
ATOM 2441 O O . GLY B 1 56 ? 0.06 22.109 21.141 1 93 56 GLY B O 1
ATOM 2442 N N . ASP B 1 57 ? -1.272 22.578 22.969 1 91.56 57 ASP B N 1
ATOM 2443 C CA . ASP B 1 57 ? -1.266 21.172 23.391 1 91.56 57 ASP B CA 1
ATOM 2444 C C . ASP B 1 57 ? -2.668 20.578 23.328 1 91.56 57 ASP B C 1
ATOM 2446 O O . ASP B 1 57 ? -2.832 19.359 23.422 1 91.56 57 ASP B O 1
ATOM 2450 N N . LYS B 1 58 ? -3.559 21.422 23.109 1 95.06 58 LYS B N 1
ATOM 2451 C CA . LYS B 1 58 ? -4.926 20.922 23.219 1 95.06 58 LYS B CA 1
ATOM 2452 C C . LYS B 1 58 ? -5.477 20.516 21.859 1 95.06 58 LYS B C 1
ATOM 2454 O O . LYS B 1 58 ? -6.078 19.453 21.719 1 95.06 58 LYS B O 1
ATOM 2459 N N . PHE B 1 59 ? -5.242 21.406 20.875 1 96.5 59 PHE B N 1
ATOM 2460 C CA . PHE B 1 59 ? -5.746 21.156 19.531 1 96.5 59 PHE B CA 1
ATOM 2461 C C . PHE B 1 59 ? -4.602 21.047 18.531 1 96.5 59 PHE B C 1
ATOM 2463 O O . PHE B 1 59 ? -3.725 21.922 18.5 1 96.5 59 PHE B O 1
ATOM 2470 N N . PHE B 1 60 ? -4.602 19.969 17.828 1 98.19 60 PHE B N 1
ATOM 2471 C CA . PHE B 1 60 ? -3.906 20.062 16.547 1 98.19 60 PHE B CA 1
ATOM 2472 C C . PHE B 1 60 ? -4.574 21.094 15.648 1 98.19 60 PHE B C 1
ATOM 2474 O O . PHE B 1 60 ? -4.031 22.172 15.43 1 98.19 60 PHE B O 1
ATOM 2481 N N . SER B 1 61 ? -5.898 20.844 15.375 1 97.94 61 SER B N 1
ATOM 2482 C CA . SER B 1 61 ? -6.723 21.828 14.68 1 97.94 61 SER B CA 1
ATOM 2483 C C . SER B 1 61 ? -8.203 21.5 14.82 1 97.94 61 SER B C 1
ATOM 2485 O O . SER B 1 61 ? -8.617 20.344 14.672 1 97.94 61 SER B O 1
ATOM 2487 N N . ALA B 1 62 ? -8.938 22.547 15.023 1 96.06 62 ALA B N 1
ATOM 2488 C CA . ALA B 1 62 ? -10.391 22.406 15.109 1 96.06 62 ALA B CA 1
ATOM 2489 C C . ALA B 1 62 ? -11.031 22.391 13.727 1 96.06 62 ALA B C 1
ATOM 2491 O O . ALA B 1 62 ? -12.242 22.219 13.602 1 96.06 62 ALA B O 1
ATOM 2492 N N . GLY B 1 63 ? -10.164 22.578 12.734 1 95.19 63 GLY B N 1
ATOM 2493 C CA . GLY B 1 63 ? -10.648 22.5 11.367 1 95.19 63 GLY B CA 1
ATOM 2494 C C . GLY B 1 63 ? -11.242 23.812 10.875 1 95.19 63 GLY B C 1
ATOM 2495 O O . GLY B 1 63 ? -10.68 24.875 11.109 1 95.19 63 GLY B O 1
ATOM 2496 N N . TRP B 1 64 ? -12.281 23.703 10.086 1 89.75 64 TRP B N 1
ATOM 2497 C CA . TRP B 1 64 ? -12.922 24.844 9.445 1 89.75 64 TRP B CA 1
ATOM 2498 C C . TRP B 1 64 ? -13.453 25.828 10.484 1 89.75 64 TRP B C 1
ATOM 2500 O O . TRP B 1 64 ? -14.141 25.422 11.43 1 89.75 64 TRP B O 1
ATOM 2510 N N . ASP B 1 65 ? -13.148 27.031 10.312 1 89.06 65 ASP B N 1
ATOM 2511 C CA . ASP B 1 65 ? -13.594 28.062 11.242 1 89.06 65 ASP B CA 1
ATOM 2512 C C . ASP B 1 65 ? -15.07 28.391 11.031 1 89.06 65 ASP B C 1
ATOM 2514 O O . ASP B 1 65 ? -15.414 29.297 10.266 1 89.06 65 ASP B O 1
ATOM 2518 N N . LEU B 1 66 ? -15.852 27.719 11.766 1 80.62 66 LEU B N 1
ATOM 2519 C CA . LEU B 1 66 ? -17.297 27.859 11.648 1 80.62 66 LEU B CA 1
ATOM 2520 C C . LEU B 1 66 ? -17.734 29.266 12.031 1 80.62 66 LEU B C 1
ATOM 2522 O O . LEU B 1 66 ? -18.734 29.781 11.516 1 80.62 66 LEU B O 1
ATOM 2526 N N . LYS B 1 67 ? -17.016 29.859 12.938 1 80.44 67 LYS B N 1
ATOM 2527 C CA . LYS B 1 67 ? -17.328 31.234 13.328 1 80.44 67 LYS B CA 1
ATOM 2528 C C . LYS B 1 67 ? -17.109 32.188 12.172 1 80.44 67 LYS B C 1
ATOM 2530 O O . LYS B 1 67 ? -17.922 33.094 11.93 1 80.44 67 LYS B O 1
ATOM 2535 N N . ALA B 1 68 ? -16.031 31.922 11.508 1 78.88 68 ALA B N 1
ATOM 2536 C CA . ALA B 1 68 ? -15.766 32.75 10.336 1 78.88 68 ALA B CA 1
ATOM 2537 C C . ALA B 1 68 ? -16.812 32.531 9.25 1 78.88 68 ALA B C 1
ATOM 2539 O O . ALA B 1 68 ? -17.234 33.469 8.578 1 78.88 68 ALA B O 1
ATOM 2540 N N . ALA B 1 69 ? -17.219 31.328 9.094 1 73.31 69 ALA B N 1
ATOM 2541 C CA . ALA B 1 69 ? -18.266 31 8.125 1 73.31 69 ALA B CA 1
ATOM 2542 C C . ALA B 1 69 ? -19.578 31.688 8.484 1 73.31 69 ALA B C 1
ATOM 2544 O O . ALA B 1 69 ? -20.266 32.25 7.613 1 73.31 69 ALA B O 1
ATOM 2545 N N . ALA B 1 70 ? -19.844 31.672 9.711 1 73.56 70 ALA B N 1
ATOM 2546 C CA . ALA B 1 70 ? -21.062 32.312 10.195 1 73.56 70 ALA B CA 1
ATOM 2547 C C . ALA B 1 70 ? -20.984 33.844 10.031 1 73.56 70 ALA B C 1
ATOM 2549 O O . ALA B 1 70 ? -22.016 34.5 9.812 1 73.56 70 ALA B O 1
ATOM 2550 N N . ALA B 1 71 ? -19.797 34.281 10.016 1 78.94 71 ALA B N 1
ATOM 2551 C CA . ALA B 1 71 ? -19.594 35.75 9.93 1 78.94 71 ALA B CA 1
ATOM 2552 C C . ALA B 1 71 ? -19.547 36.219 8.477 1 78.94 71 ALA B C 1
ATOM 2554 O O . ALA B 1 71 ? -19.422 37.406 8.211 1 78.94 71 ALA B O 1
ATOM 2555 N N . GLY B 1 72 ? -19.719 35.156 7.496 1 74.19 72 GLY B N 1
ATOM 2556 C CA . GLY B 1 72 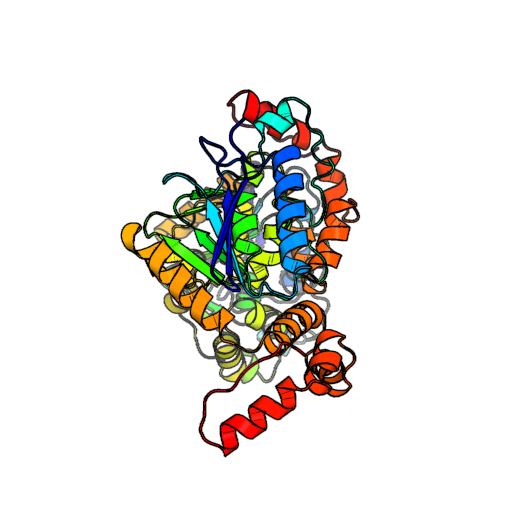? -19.875 35.625 6.129 1 74.19 72 GLY B CA 1
ATOM 2557 C C . GLY B 1 72 ? -18.938 34.938 5.152 1 74.19 72 GLY B C 1
ATOM 2558 O O . GLY B 1 72 ? -19.031 35.156 3.941 1 74.19 72 GLY B O 1
ATOM 2559 N N . ASP B 1 73 ? -18.031 34.188 5.703 1 73.38 73 ASP B N 1
ATOM 2560 C CA . ASP B 1 73 ? -17.172 33.469 4.77 1 73.38 73 ASP B CA 1
ATOM 2561 C C . ASP B 1 73 ? -17.984 32.438 3.973 1 73.38 73 ASP B C 1
ATOM 2563 O O . ASP B 1 73 ? -18.781 31.688 4.539 1 73.38 73 ASP B O 1
ATOM 2567 N N . ALA B 1 74 ? -17.891 32.562 2.605 1 72.75 74 ALA B N 1
ATOM 2568 C CA . ALA B 1 74 ? -18.641 31.625 1.764 1 72.75 74 ALA B CA 1
ATOM 2569 C C . ALA B 1 74 ? -18.125 30.188 1.947 1 72.75 74 ALA B C 1
ATOM 2571 O O . ALA B 1 74 ? -16.922 29.953 1.942 1 72.75 74 ALA B O 1
ATOM 2572 N N . VAL B 1 75 ? -18.984 29.281 2.283 1 67.31 75 VAL B N 1
ATOM 2573 C CA . VAL B 1 75 ? -18.672 27.859 2.424 1 67.31 75 VAL B CA 1
ATOM 2574 C C . VAL B 1 75 ? -17.938 27.375 1.181 1 67.31 75 VAL B C 1
ATOM 2576 O O . VAL B 1 75 ? -17.016 26.562 1.281 1 67.31 75 VAL B O 1
ATOM 2579 N N . ASP B 1 76 ? -18.266 27.875 0.064 1 68.69 76 ASP B N 1
ATOM 2580 C CA . ASP B 1 76 ? -17.625 27.531 -1.201 1 68.69 76 ASP B CA 1
ATOM 2581 C C . ASP B 1 76 ? -16.594 28.594 -1.611 1 68.69 76 ASP B C 1
ATOM 2583 O O . ASP B 1 76 ? -16.359 28.797 -2.803 1 68.69 76 ASP B O 1
ATOM 2587 N N . GLY B 1 77 ? -16.109 29.25 -0.607 1 81.38 77 GLY B N 1
ATOM 2588 C CA . GLY B 1 77 ? -15.156 30.297 -0.872 1 81.38 77 GLY B CA 1
ATOM 2589 C C . GLY B 1 77 ? -13.852 29.797 -1.469 1 81.38 77 GLY B C 1
ATOM 2590 O O . GLY B 1 77 ? -13.695 28.594 -1.703 1 81.38 77 GLY B O 1
ATOM 2591 N N . ASP B 1 78 ? -13.031 30.766 -1.831 1 89.81 78 ASP B N 1
ATOM 2592 C CA . ASP B 1 78 ? -11.719 30.453 -2.395 1 89.81 78 ASP B CA 1
ATOM 2593 C C . ASP B 1 78 ? -10.727 30.062 -1.301 1 89.81 78 ASP B C 1
ATOM 2595 O O . ASP B 1 78 ? -10.156 30.922 -0.632 1 89.81 78 ASP B O 1
ATOM 2599 N N . TYR B 1 79 ? -10.516 28.844 -1.098 1 93.12 79 TYR B N 1
ATOM 2600 C CA . TYR B 1 79 ? -9.633 28.312 -0.063 1 93.12 79 TYR B CA 1
ATOM 2601 C C . TYR B 1 79 ? -8.18 28.375 -0.508 1 93.12 79 TYR B C 1
ATOM 2603 O O . TYR B 1 79 ? -7.27 28.125 0.288 1 93.12 79 TYR B O 1
ATOM 2611 N N . GLY B 1 80 ? -7.988 28.75 -1.829 1 95 80 GLY B N 1
ATOM 2612 C CA . GLY B 1 80 ? -6.633 28.906 -2.33 1 95 80 GLY B CA 1
ATOM 2613 C C . GLY B 1 80 ? -6.102 27.656 -3.008 1 95 80 GLY B C 1
ATOM 2614 O O . GLY B 1 80 ? -6.832 26.672 -3.166 1 95 80 GLY B O 1
ATOM 2615 N N . VAL B 1 81 ? -4.797 27.734 -3.436 1 96.5 81 VAL B N 1
ATOM 2616 C CA . VAL B 1 81 ? -4.137 26.625 -4.125 1 96.5 81 VAL B CA 1
ATOM 2617 C C . VAL B 1 81 ? -4.055 25.406 -3.203 1 96.5 81 VAL B C 1
ATOM 2619 O O . VAL B 1 81 ? -3.76 25.547 -2.014 1 96.5 81 VAL B O 1
ATOM 2622 N N . GLY B 1 82 ? -4.418 24.234 -3.74 1 96.06 82 GLY B N 1
ATOM 2623 C CA . GLY B 1 82 ? -4.379 23 -2.961 1 96.06 82 GLY B CA 1
ATOM 2624 C C . GLY B 1 82 ? -5.641 22.766 -2.15 1 96.06 82 GLY B C 1
ATOM 2625 O O . GLY B 1 82 ? -5.73 21.797 -1.395 1 96.06 82 GLY B O 1
ATOM 2626 N N . GLY B 1 83 ? -6.625 23.719 -2.256 1 95.5 83 GLY B N 1
ATOM 2627 C CA . GLY B 1 83 ? -7.879 23.562 -1.535 1 95.5 83 GLY B CA 1
ATOM 2628 C C . GLY B 1 83 ? -7.766 23.906 -0.06 1 95.5 83 GLY B C 1
ATOM 2629 O O . GLY B 1 83 ? -6.867 24.641 0.347 1 95.5 83 GLY B O 1
ATOM 2630 N N . PHE B 1 84 ? -8.758 23.391 0.753 1 93.75 84 PHE B N 1
ATOM 2631 C CA . PHE B 1 84 ? -8.789 23.672 2.186 1 93.75 84 PHE B CA 1
ATOM 2632 C C . PHE B 1 84 ? -7.473 23.25 2.84 1 93.75 84 PHE B C 1
ATOM 2634 O O . PHE B 1 84 ? -7.023 22.125 2.688 1 93.75 84 PHE B O 1
ATOM 2641 N N . ALA B 1 85 ? -6.832 24.141 3.471 1 96.06 85 ALA B N 1
ATOM 2642 C CA . ALA B 1 85 ? -5.598 23.953 4.23 1 96.06 85 ALA B CA 1
ATOM 2643 C C . ALA B 1 85 ? -4.422 23.672 3.307 1 96.06 85 ALA B C 1
ATOM 2645 O O . ALA B 1 85 ? -3.309 23.406 3.771 1 96.06 85 ALA B O 1
ATOM 2646 N N . GLY B 1 86 ? -4.645 23.547 2 1 97.19 86 GLY B N 1
ATOM 2647 C CA . GLY B 1 86 ? -3.596 23.703 1.007 1 97.19 86 GLY B CA 1
ATOM 2648 C C . GLY B 1 86 ? -2.953 22.375 0.609 1 97.19 86 GLY B C 1
ATOM 2649 O O . GLY B 1 86 ? -2.18 22.328 -0.35 1 97.19 86 GLY B O 1
ATOM 2650 N N . LEU B 1 87 ? -3.232 21.219 1.312 1 96.94 87 LEU B N 1
ATOM 2651 C CA . LEU B 1 87 ? -2.504 19.984 1.063 1 96.94 87 LEU B CA 1
ATOM 2652 C C . LEU B 1 87 ? -3.354 19 0.26 1 96.94 87 LEU B C 1
ATOM 2654 O O . LEU B 1 87 ? -2.863 18.375 -0.678 1 96.94 87 LEU B O 1
ATOM 2658 N N . GLN B 1 88 ? -4.625 18.969 0.466 1 92.94 88 GLN B N 1
ATOM 2659 C CA . GLN B 1 88 ? -5.516 17.922 -0.016 1 92.94 88 GLN B CA 1
ATOM 2660 C C . GLN B 1 88 ? -5.527 17.859 -1.541 1 92.94 88 GLN B C 1
ATOM 2662 O O . GLN B 1 88 ? -5.508 16.781 -2.129 1 92.94 88 GLN B O 1
ATOM 2667 N N . GLU B 1 89 ? -5.508 19.016 -2.148 1 95.62 89 GLU B N 1
ATOM 2668 C CA . GLU B 1 89 ? -5.711 19.078 -3.592 1 95.62 89 GLU B CA 1
ATOM 2669 C C . GLU B 1 89 ? -4.512 19.719 -4.289 1 95.62 89 GLU B C 1
ATOM 2671 O O . GLU B 1 89 ? -4.613 20.141 -5.438 1 95.62 89 GLU B O 1
ATOM 2676 N N . LEU B 1 90 ? -3.434 19.828 -3.572 1 97.12 90 LEU B N 1
ATOM 2677 C CA . LEU B 1 90 ? -2.258 20.422 -4.199 1 97.12 90 LEU B CA 1
ATOM 2678 C C . LEU B 1 90 ? -1.714 19.516 -5.301 1 97.12 90 LEU B C 1
ATOM 2680 O O . LEU B 1 90 ? -1.188 18.438 -5.02 1 97.12 90 LEU B O 1
ATOM 2684 N N . ARG B 1 91 ? -1.798 19.938 -6.477 1 95.88 91 ARG B N 1
ATOM 2685 C CA . ARG B 1 91 ? -1.422 19.141 -7.641 1 95.88 91 ARG B CA 1
ATOM 2686 C C . ARG B 1 91 ? 0.073 18.844 -7.637 1 95.88 91 ARG B C 1
ATOM 2688 O O . ARG B 1 91 ? 0.891 19.734 -7.379 1 95.88 91 ARG B O 1
ATOM 2695 N N . ASP B 1 92 ? 0.423 17.609 -7.836 1 95.69 92 ASP B N 1
ATOM 2696 C CA . ASP B 1 92 ? 1.782 17.141 -8.086 1 95.69 92 ASP B CA 1
ATOM 2697 C C . ASP B 1 92 ? 2.674 17.359 -6.867 1 95.69 92 ASP B C 1
ATOM 2699 O O . ASP B 1 92 ? 3.857 17.672 -7.004 1 95.69 92 ASP B O 1
ATOM 2703 N N . LEU B 1 93 ? 2.039 17.406 -5.688 1 97.75 93 LEU B N 1
ATOM 2704 C CA . LEU B 1 93 ? 2.869 17.328 -4.488 1 97.75 93 LEU B CA 1
ATOM 2705 C C . LEU B 1 93 ? 3.439 15.93 -4.301 1 97.75 93 LEU B C 1
ATOM 2707 O O . LEU B 1 93 ? 2.795 15.07 -3.697 1 97.75 93 LEU B O 1
ATOM 2711 N N . ASN B 1 94 ? 4.656 15.773 -4.742 1 97.88 94 ASN B N 1
ATOM 2712 C CA . ASN B 1 94 ? 5.258 14.445 -4.789 1 97.88 94 ASN B CA 1
ATOM 2713 C C . ASN B 1 94 ? 6.406 14.312 -3.795 1 97.88 94 ASN B C 1
ATOM 2715 O O . ASN B 1 94 ? 7.305 13.492 -3.986 1 97.88 94 ASN B O 1
ATOM 2719 N N . LYS B 1 95 ? 6.402 15.172 -2.773 1 98.56 95 LYS B N 1
ATOM 2720 C CA . LYS B 1 95 ? 7.363 15.109 -1.675 1 98.56 95 LYS B CA 1
ATOM 2721 C C . LYS B 1 95 ? 6.695 14.633 -0.388 1 98.56 95 LYS B C 1
ATOM 2723 O O . LYS B 1 95 ? 5.551 15 -0.102 1 98.56 95 LYS B O 1
ATOM 2728 N N . PRO B 1 96 ? 7.422 13.828 0.422 1 98.75 96 PRO B N 1
ATOM 2729 C CA . PRO B 1 96 ? 6.836 13.336 1.669 1 98.75 96 PRO B CA 1
ATOM 2730 C C . PRO B 1 96 ? 6.395 14.461 2.604 1 98.75 96 PRO B C 1
ATOM 2732 O O . PRO B 1 96 ? 7.094 15.469 2.73 1 98.75 96 PRO B O 1
ATOM 2735 N N . VAL B 1 97 ? 5.258 14.305 3.188 1 98.88 97 VAL B N 1
ATOM 2736 C CA . VAL B 1 97 ? 4.73 15.211 4.207 1 98.88 97 VAL B CA 1
ATOM 2737 C C . VAL B 1 97 ? 4.34 14.406 5.449 1 98.88 97 VAL B C 1
ATOM 2739 O O . VAL B 1 97 ? 3.619 13.414 5.352 1 98.88 97 VAL B O 1
ATOM 2742 N N . ILE B 1 98 ? 4.801 14.844 6.664 1 98.88 98 ILE B N 1
ATOM 2743 C CA . ILE B 1 98 ? 4.559 14.156 7.93 1 98.88 98 ILE B CA 1
ATOM 2744 C C . ILE B 1 98 ? 3.666 15.016 8.82 1 98.88 98 ILE B C 1
ATOM 2746 O O . ILE B 1 98 ? 3.951 16.203 9.039 1 98.88 98 ILE B O 1
ATOM 2750 N N . ALA B 1 99 ? 2.578 14.461 9.32 1 98.88 99 ALA B N 1
ATOM 2751 C CA . ALA B 1 99 ? 1.759 15.133 10.328 1 98.88 99 ALA B CA 1
ATOM 2752 C C . ALA B 1 99 ? 2.285 14.867 11.734 1 98.88 99 ALA B C 1
ATOM 2754 O O . ALA B 1 99 ? 2.455 13.711 12.133 1 98.88 99 ALA B O 1
ATOM 2755 N N . CYS B 1 100 ? 2.594 15.883 12.438 1 98.81 100 CYS B N 1
ATOM 2756 C CA . CYS B 1 100 ? 2.916 15.867 13.859 1 98.81 100 CYS B CA 1
ATOM 2757 C C . CYS B 1 100 ? 1.715 16.297 14.695 1 98.81 100 CYS B C 1
ATOM 2759 O O . CYS B 1 100 ? 1.552 17.469 15 1 98.81 100 CYS B O 1
ATOM 2761 N N . VAL B 1 101 ? 0.936 15.305 15.109 1 98.81 101 VAL B N 1
ATOM 2762 C CA . VAL B 1 101 ? -0.364 15.594 15.711 1 98.81 101 VAL B CA 1
ATOM 2763 C C . VAL B 1 101 ? -0.25 15.57 17.234 1 98.81 101 VAL B C 1
ATOM 2765 O O . VAL B 1 101 ? -0.11 14.5 17.828 1 98.81 101 VAL B O 1
ATOM 2768 N N . ASN B 1 102 ? -0.302 16.719 17.781 1 98.44 102 ASN B N 1
ATOM 2769 C CA . ASN B 1 102 ? -0.361 16.875 19.234 1 98.44 102 ASN B CA 1
ATOM 2770 C C . ASN B 1 102 ? -1.68 17.516 19.672 1 98.44 102 ASN B C 1
ATOM 2772 O O . ASN B 1 102 ? -1.872 18.719 19.516 1 98.44 102 ASN B O 1
ATOM 2776 N N . GLY B 1 103 ? -2.621 16.703 20.219 1 98.19 103 GLY B N 1
ATOM 2777 C CA . GLY B 1 103 ? -3.934 17.172 20.625 1 98.19 103 GLY B CA 1
ATOM 2778 C C . GLY B 1 103 ? -5.043 16.75 19.672 1 98.19 103 GLY B C 1
ATOM 2779 O O . GLY B 1 103 ? -4.859 15.828 18.875 1 98.19 103 GLY B O 1
ATOM 2780 N N . MET B 1 104 ? -6.195 17.328 19.75 1 98.62 104 MET B N 1
ATOM 2781 C CA . MET B 1 104 ? -7.41 16.938 19.047 1 98.62 104 MET B CA 1
ATOM 2782 C C . MET B 1 104 ? -7.359 17.406 17.594 1 98.62 104 MET B C 1
ATOM 2784 O O . MET B 1 104 ? -7.148 18.578 17.312 1 98.62 104 MET B O 1
ATOM 2788 N N . ALA B 1 105 ? -7.461 16.531 16.656 1 98.69 105 ALA B N 1
ATOM 2789 C CA . ALA B 1 105 ? -7.672 16.828 15.242 1 98.69 105 ALA B CA 1
ATOM 2790 C C . ALA B 1 105 ? -9.141 16.656 14.859 1 98.69 105 ALA B C 1
ATOM 2792 O O . ALA B 1 105 ? -9.656 15.531 14.844 1 98.69 105 ALA B O 1
ATOM 2793 N N . VAL B 1 106 ? -9.797 17.734 14.445 1 97.81 106 VAL B N 1
ATOM 2794 C CA . VAL B 1 106 ? -11.258 17.719 14.367 1 97.81 106 VAL B CA 1
ATOM 2795 C C . VAL B 1 106 ? -11.703 18.219 13 1 97.81 106 VAL B C 1
ATOM 2797 O O . VAL B 1 106 ? -11.266 19.281 12.555 1 97.81 106 VAL B O 1
ATOM 2800 N N . GLY B 1 107 ? -12.625 17.484 12.383 1 96.69 107 GLY B N 1
ATOM 2801 C CA . GLY B 1 107 ? -13.148 17.922 11.094 1 96.69 107 GLY B CA 1
ATOM 2802 C C . GLY B 1 107 ? -12.062 18.188 10.07 1 96.69 107 GLY B C 1
ATOM 2803 O O . GLY B 1 107 ? -11.219 17.328 9.805 1 96.69 107 GLY B O 1
ATOM 2804 N N . GLY B 1 108 ? -12.047 19.422 9.633 1 96.12 108 GLY B N 1
ATOM 2805 C CA . GLY B 1 108 ? -11.016 19.828 8.695 1 96.12 108 GLY B CA 1
ATOM 2806 C C . GLY B 1 108 ? -9.609 19.609 9.234 1 96.12 108 GLY B C 1
ATOM 2807 O O . GLY B 1 108 ? -8.672 19.406 8.461 1 96.12 108 GLY B O 1
ATOM 2808 N N . GLY B 1 109 ? -9.469 19.734 10.539 1 98 109 GLY B N 1
ATOM 2809 C CA . GLY B 1 109 ? -8.188 19.422 11.148 1 98 109 GLY B CA 1
ATOM 2810 C C . GLY B 1 109 ? -7.789 17.969 10.984 1 98 109 GLY B C 1
ATOM 2811 O O . GLY B 1 109 ? -6.621 17.656 10.742 1 98 109 GLY B O 1
ATOM 2812 N N . PHE B 1 110 ? -8.727 17.047 11.227 1 98.31 110 PHE B N 1
ATOM 2813 C CA . PHE B 1 110 ? -8.508 15.625 10.969 1 98.31 110 PHE B CA 1
ATOM 2814 C C . PHE B 1 110 ? -8.211 15.391 9.492 1 98.31 110 PHE B C 1
ATOM 2816 O O . PHE B 1 110 ? -7.293 14.633 9.156 1 98.31 110 PHE B O 1
ATOM 2823 N N . GLU B 1 111 ? -8.906 16.094 8.633 1 97.75 111 GLU B N 1
ATOM 2824 C CA . GLU B 1 111 ? -8.68 15.984 7.195 1 97.75 111 GLU B CA 1
ATOM 2825 C C . GLU B 1 111 ? -7.289 16.484 6.812 1 97.75 111 GLU B C 1
ATOM 2827 O O . GLU B 1 111 ? -6.668 15.953 5.887 1 97.75 111 GLU B O 1
ATOM 2832 N N . LEU B 1 112 ? -6.852 17.484 7.48 1 97.75 112 LEU B N 1
ATOM 2833 C CA . LEU B 1 112 ? -5.488 17.969 7.273 1 97.75 112 LEU B CA 1
ATOM 2834 C C . LEU B 1 112 ? -4.477 16.875 7.605 1 97.75 112 LEU B C 1
ATOM 2836 O O . LEU B 1 112 ? -3.568 16.609 6.812 1 97.75 112 LEU B O 1
ATOM 2840 N N . ALA B 1 113 ? -4.609 16.219 8.742 1 98.25 113 ALA B N 1
ATOM 2841 C CA . ALA B 1 113 ? -3.736 15.109 9.109 1 98.25 113 ALA B CA 1
ATOM 2842 C C . ALA B 1 113 ? -3.826 13.984 8.078 1 98.25 113 ALA B C 1
ATOM 2844 O O . ALA B 1 113 ? -2.805 13.43 7.664 1 98.25 113 ALA B O 1
ATOM 2845 N N . LEU B 1 114 ? -5.039 13.695 7.617 1 97.25 114 LEU B N 1
ATOM 2846 C CA . LEU B 1 114 ? -5.309 12.641 6.648 1 97.25 114 LEU B CA 1
ATOM 2847 C C . LEU B 1 114 ? -4.602 12.922 5.328 1 97.25 114 LEU B C 1
ATOM 2849 O O . LEU B 1 114 ? -4.305 12 4.566 1 97.25 114 LEU B O 1
ATOM 2853 N N . SER B 1 115 ? -4.352 14.188 5.055 1 96.69 115 SER B N 1
ATOM 2854 C CA . SER B 1 115 ? -3.766 14.586 3.783 1 96.69 115 SER B CA 1
ATOM 2855 C C . SER B 1 115 ? -2.26 14.359 3.77 1 96.69 115 SER B C 1
ATOM 2857 O O . SER B 1 115 ? -1.624 14.43 2.715 1 96.69 115 SER B O 1
ATOM 2859 N N . CYS B 1 116 ? -1.662 14.07 4.875 1 98.25 116 CYS B N 1
ATOM 2860 C CA . CYS B 1 116 ? -0.232 13.805 4.965 1 98.25 116 CYS B CA 1
ATOM 2861 C C . CYS B 1 116 ? 0.068 12.336 4.672 1 98.25 116 CYS B C 1
ATOM 2863 O O . CYS B 1 116 ? -0.844 11.508 4.633 1 98.25 116 CYS B O 1
ATOM 2865 N N . ASP B 1 117 ? 1.342 12.055 4.426 1 98.38 117 ASP B N 1
ATOM 2866 C CA . ASP B 1 117 ? 1.736 10.695 4.055 1 98.38 117 ASP B CA 1
ATOM 2867 C C . ASP B 1 117 ? 1.911 9.812 5.289 1 98.38 117 ASP B C 1
ATOM 2869 O O . ASP B 1 117 ? 1.61 8.617 5.254 1 98.38 117 ASP B O 1
ATOM 2873 N N . LEU B 1 118 ? 2.475 10.398 6.297 1 98.69 118 LEU B N 1
ATOM 2874 C CA . LEU B 1 118 ? 2.693 9.75 7.582 1 98.69 118 LEU B CA 1
ATOM 2875 C C . LEU B 1 118 ? 2.082 10.57 8.719 1 98.69 118 LEU B C 1
ATOM 2877 O O . LEU B 1 118 ? 2.088 11.797 8.672 1 98.69 118 LEU B O 1
ATOM 2881 N N . ILE B 1 119 ? 1.573 9.867 9.711 1 98.88 119 ILE B N 1
ATOM 2882 C CA . ILE B 1 119 ? 0.96 10.523 10.859 1 98.88 119 ILE B CA 1
ATOM 2883 C C . ILE B 1 119 ? 1.567 9.984 12.148 1 98.88 119 ILE B C 1
ATOM 2885 O O . ILE B 1 119 ? 1.464 8.789 12.438 1 98.88 119 ILE B O 1
ATOM 2889 N N . TYR B 1 120 ? 2.195 10.836 12.875 1 98.94 120 TYR B N 1
ATOM 2890 C CA . TYR B 1 120 ? 2.67 10.578 14.227 1 98.94 120 TYR B CA 1
ATOM 2891 C C . TYR B 1 120 ? 1.885 11.406 15.242 1 98.94 120 TYR B C 1
ATOM 2893 O O . TYR B 1 120 ? 1.587 12.578 15 1 98.94 120 TYR B O 1
ATOM 2901 N N . ALA B 1 121 ? 1.532 10.797 16.391 1 98.88 121 ALA B N 1
ATOM 2902 C CA . ALA B 1 121 ? 0.629 11.5 17.297 1 98.88 121 ALA B CA 1
ATOM 2903 C C . ALA B 1 121 ? 1.047 11.305 18.75 1 98.88 121 ALA B C 1
ATOM 2905 O O . ALA B 1 121 ? 1.638 10.273 19.109 1 98.88 121 ALA B O 1
ATOM 2906 N N . SER B 1 122 ? 0.735 12.289 19.562 1 98.75 122 SER B N 1
ATOM 2907 C CA . SER B 1 122 ? 0.919 12.156 21.016 1 98.75 122 SER B CA 1
ATOM 2908 C C . SER B 1 122 ? -0.119 11.219 21.609 1 98.75 122 SER B C 1
ATOM 2910 O O . SER B 1 122 ? -1.172 10.977 21.016 1 98.75 122 SER B O 1
ATOM 2912 N N . ASP B 1 123 ? 0.174 10.734 22.812 1 98.25 123 ASP B N 1
ATOM 2913 C CA . ASP B 1 123 ? -0.651 9.711 23.438 1 98.25 123 ASP B CA 1
ATOM 2914 C C . ASP B 1 123 ? -1.96 10.305 23.969 1 98.25 123 ASP B C 1
ATOM 2916 O O . ASP B 1 123 ? -2.863 9.562 24.359 1 98.25 123 ASP B O 1
ATOM 2920 N N . HIS B 1 124 ? -2.135 11.633 23.922 1 97.88 124 HIS B N 1
ATOM 2921 C CA . HIS B 1 124 ? -3.396 12.234 24.344 1 97.88 124 HIS B CA 1
ATOM 2922 C C . HIS B 1 124 ? -4.184 12.758 23.141 1 97.88 124 HIS B C 1
ATOM 2924 O O . HIS B 1 124 ? -5.215 13.414 23.312 1 97.88 124 HIS B O 1
ATOM 2930 N N . SER B 1 125 ? -3.695 12.508 21.938 1 98.56 125 SER B N 1
ATOM 2931 C CA . SER B 1 125 ? -4.375 12.977 20.734 1 98.56 125 SER B CA 1
ATOM 2932 C C . SER B 1 125 ? -5.648 12.18 20.469 1 98.56 125 SER B C 1
ATOM 2934 O O . SER B 1 125 ? -5.773 11.039 20.922 1 98.56 125 SER B O 1
ATOM 2936 N N . SER B 1 126 ? -6.598 12.805 19.781 1 98.75 126 SER B N 1
ATOM 2937 C CA . SER B 1 126 ? -7.836 12.172 19.344 1 98.75 126 SER B CA 1
ATOM 2938 C C . SER B 1 126 ? -8.336 12.773 18.031 1 98.75 126 SER B C 1
ATOM 2940 O O . SER B 1 126 ? -7.891 13.852 17.625 1 98.75 126 SER B O 1
ATOM 2942 N N . PHE B 1 127 ? -9.219 12.047 17.422 1 98.75 127 PHE B N 1
ATOM 2943 C CA . PHE B 1 127 ? -9.703 12.406 16.094 1 98.75 127 PHE B CA 1
ATOM 2944 C C . PHE B 1 127 ? -11.219 12.336 16.031 1 98.75 127 PHE B C 1
ATOM 2946 O O . PHE B 1 127 ? -11.828 11.422 16.594 1 98.75 127 PHE B O 1
ATOM 2953 N N . ALA B 1 128 ? -11.836 13.328 15.312 1 98.44 128 ALA B N 1
ATOM 2954 C CA . ALA B 1 128 ? -13.289 13.273 15.141 1 98.44 128 ALA B CA 1
ATOM 2955 C C . ALA B 1 128 ? -13.719 14.031 13.891 1 98.44 128 ALA B C 1
ATOM 2957 O O . ALA B 1 128 ? -13.016 14.938 13.43 1 98.44 128 ALA B O 1
ATOM 2958 N N . LEU B 1 129 ? -14.859 13.625 13.352 1 97.88 129 LEU B N 1
ATOM 2959 C CA . LEU B 1 129 ? -15.523 14.281 12.227 1 97.88 129 LEU B CA 1
ATOM 2960 C C . LEU B 1 129 ? -16.922 14.758 12.609 1 97.88 129 LEU B C 1
ATOM 2962 O O . LEU B 1 129 ? -17.922 14.195 12.164 1 97.88 129 LEU B O 1
ATOM 2966 N N . PRO B 1 130 ? -16.969 15.797 13.289 1 95.31 130 PRO B N 1
ATOM 2967 C CA . PRO B 1 130 ? -18.25 16.234 13.836 1 95.31 130 PRO B CA 1
ATOM 2968 C C . PRO B 1 130 ? -19.094 17 12.828 1 95.31 130 PRO B C 1
ATOM 2970 O O . PRO B 1 130 ? -20.125 17.578 13.18 1 95.31 130 PRO B O 1
ATOM 2973 N N . GLU B 1 131 ? -18.703 17.109 11.562 1 91.06 131 GLU B N 1
ATOM 2974 C CA . GLU B 1 131 ? -19.422 17.797 10.5 1 91.06 131 GLU B CA 1
ATOM 2975 C C . GLU B 1 131 ? -20.891 17.344 10.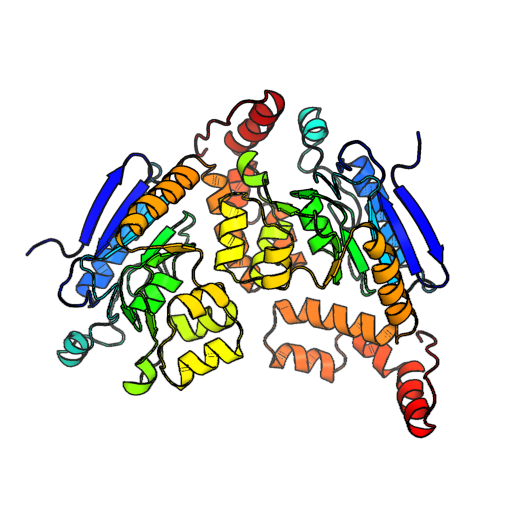445 1 91.06 131 GLU B C 1
ATOM 2977 O O . GLU B 1 131 ? -21.781 18.125 10.125 1 91.06 131 GLU B O 1
ATOM 2982 N N . ILE B 1 132 ? -21.125 16.109 10.766 1 90 132 ILE B N 1
ATOM 2983 C CA . ILE B 1 132 ? -22.469 15.555 10.734 1 90 132 ILE B CA 1
ATOM 2984 C C . ILE B 1 132 ? -23.375 16.312 11.703 1 90 132 ILE B C 1
ATOM 2986 O O . ILE B 1 132 ? -24.547 16.547 11.414 1 90 132 ILE B O 1
ATOM 2990 N N . ARG B 1 133 ? -22.828 16.766 12.812 1 90.19 133 ARG B N 1
ATOM 2991 C CA . ARG B 1 133 ? -23.594 17.5 13.805 1 90.19 133 ARG B CA 1
ATOM 2992 C C . ARG B 1 133 ? -23.891 18.922 13.328 1 90.19 133 ARG B C 1
ATOM 2994 O O . ARG B 1 133 ? -24.828 19.562 13.82 1 90.19 133 ARG B O 1
ATOM 3001 N N . ALA B 1 134 ? -23.047 19.422 12.477 1 86.56 134 ALA B N 1
ATOM 3002 C CA . ALA B 1 134 ? -23.234 20.766 11.93 1 86.56 134 ALA B CA 1
ATOM 3003 C C . ALA B 1 134 ? -24.016 20.734 10.625 1 86.56 134 ALA B C 1
ATOM 3005 O O . ALA B 1 134 ? -24.172 21.75 9.953 1 86.56 134 ALA B O 1
ATOM 3006 N N . GLY B 1 135 ? -24.453 19.516 10.172 1 86.31 135 GLY B N 1
ATOM 3007 C CA . GLY B 1 135 ? -25.234 19.391 8.953 1 86.31 135 GLY B CA 1
ATOM 3008 C C . GLY B 1 135 ? -24.422 19.562 7.691 1 86.31 135 GLY B C 1
ATOM 3009 O O . GLY B 1 135 ? -24.938 20.094 6.691 1 86.31 135 GLY B O 1
ATOM 3010 N N . THR B 1 136 ? -23.109 19.344 7.793 1 86.94 136 THR B N 1
ATOM 3011 C CA . THR B 1 136 ? -22.281 19.5 6.613 1 86.94 136 THR B CA 1
ATOM 3012 C C . THR B 1 136 ? -21.453 18.234 6.359 1 86.94 136 THR B C 1
ATOM 3014 O O . THR B 1 136 ? -21.297 17.406 7.254 1 86.94 136 THR B O 1
ATOM 3017 N N . LEU B 1 137 ? -20.953 18.062 5.109 1 90.88 137 LEU B N 1
ATOM 3018 C CA . LEU B 1 137 ? -20.219 16.875 4.66 1 90.88 137 LEU B CA 1
ATOM 3019 C C . LEU B 1 137 ? -18.734 17.031 4.957 1 90.88 137 LEU B C 1
ATOM 3021 O O . LEU B 1 137 ? -18.125 18.047 4.621 1 90.88 137 LEU B O 1
ATOM 3025 N N . ALA B 1 138 ? -18.203 16.094 5.699 1 93.5 138 ALA B N 1
ATOM 3026 C CA . ALA B 1 138 ? -16.75 15.969 5.73 1 93.5 138 ALA B CA 1
ATOM 3027 C C . ALA B 1 138 ? -16.219 15.383 4.426 1 93.5 138 ALA B C 1
ATOM 3029 O O . ALA B 1 138 ? -15.969 14.18 4.336 1 93.5 138 ALA B O 1
ATOM 3030 N N . ASP B 1 139 ? -16.094 16.172 3.436 1 92.06 139 ASP B N 1
ATOM 3031 C CA . ASP B 1 139 ? -15.953 15.719 2.057 1 92.06 139 ASP B CA 1
ATOM 3032 C C . ASP B 1 139 ? -14.672 14.914 1.87 1 92.06 139 ASP B C 1
ATOM 3034 O O . ASP B 1 139 ? -14.719 13.742 1.483 1 92.06 139 ASP B O 1
ATOM 3038 N N . ALA B 1 140 ? -13.492 15.492 2.227 1 94.56 140 ALA B N 1
ATOM 3039 C CA . ALA B 1 140 ? -12.227 14.805 2.012 1 94.56 140 ALA B CA 1
ATOM 3040 C C . ALA B 1 140 ? -12.156 13.516 2.83 1 94.56 140 ALA B C 1
ATOM 3042 O O . ALA B 1 140 ? -11.703 12.484 2.338 1 94.56 140 ALA B O 1
ATOM 3043 N N . ALA B 1 141 ? -12.648 13.562 4.066 1 96.75 141 ALA B N 1
ATOM 3044 C CA . ALA B 1 141 ? -12.633 12.375 4.918 1 96.75 141 ALA B CA 1
ATOM 3045 C C . ALA B 1 141 ? -13.547 11.289 4.359 1 96.75 141 ALA B C 1
ATOM 3047 O O . ALA B 1 141 ? -13.219 10.102 4.426 1 96.75 141 ALA B O 1
ATOM 3048 N N . THR B 1 142 ? -14.742 11.695 3.844 1 96.06 142 THR B N 1
ATOM 3049 C CA . THR B 1 142 ? -15.672 10.719 3.287 1 96.06 142 THR B CA 1
ATOM 3050 C C . THR B 1 142 ? -15.039 9.969 2.121 1 96.06 142 THR B C 1
ATOM 3052 O O . THR B 1 142 ? -15.289 8.773 1.934 1 96.06 142 THR B O 1
ATOM 3055 N N . ILE B 1 143 ? -14.195 10.664 1.431 1 95.12 143 ILE B N 1
ATOM 3056 C CA . ILE B 1 143 ? -13.562 10.07 0.259 1 95.12 143 ILE B CA 1
ATOM 3057 C C . ILE B 1 143 ? -12.359 9.234 0.69 1 95.12 143 ILE B C 1
ATOM 3059 O O . ILE B 1 143 ? -12.172 8.109 0.218 1 95.12 143 ILE B O 1
ATOM 3063 N N . LYS B 1 144 ? -11.555 9.695 1.646 1 96.06 144 LYS B N 1
ATOM 3064 C CA . LYS B 1 144 ? -10.25 9.109 1.945 1 96.06 144 LYS B CA 1
ATOM 3065 C C . LYS B 1 144 ? -10.359 8.055 3.039 1 96.06 144 LYS B C 1
ATOM 3067 O O . LYS B 1 144 ? -9.75 6.988 2.941 1 96.06 144 LYS B O 1
ATOM 3072 N N . LEU B 1 145 ? -11.148 8.352 4.027 1 96.94 145 LEU B N 1
ATOM 3073 C CA . LEU B 1 145 ? -11.086 7.59 5.27 1 96.94 145 LEU B CA 1
ATOM 3074 C C . LEU B 1 145 ? -11.484 6.137 5.035 1 96.94 145 LEU B C 1
ATOM 3076 O O . LEU B 1 145 ? -10.82 5.219 5.516 1 96.94 145 LEU B O 1
ATOM 3080 N N . PRO B 1 146 ? -12.547 5.832 4.23 1 95.31 146 PRO B N 1
ATOM 3081 C CA . PRO B 1 146 ? -12.945 4.445 4.008 1 95.31 146 PRO B CA 1
ATOM 3082 C C . PRO B 1 146 ? -11.898 3.641 3.242 1 95.31 146 PRO B C 1
ATOM 3084 O O . PRO B 1 146 ? -11.969 2.41 3.201 1 95.31 146 PRO B O 1
ATOM 3087 N N . LYS B 1 147 ? -10.953 4.355 2.65 1 93.81 147 LYS B N 1
ATOM 3088 C CA . LYS B 1 147 ? -9.883 3.689 1.916 1 93.81 147 LYS B CA 1
ATOM 3089 C C . LYS B 1 147 ? -8.625 3.57 2.77 1 93.81 147 LYS B C 1
ATOM 3091 O O . LYS B 1 147 ? -7.633 2.971 2.344 1 93.81 147 LYS B O 1
ATOM 3096 N N . ARG B 1 148 ? -8.633 4.188 3.934 1 95.19 148 ARG B N 1
ATOM 3097 C CA . ARG B 1 148 ? -7.422 4.266 4.746 1 95.19 148 ARG B CA 1
ATOM 3098 C C . ARG B 1 148 ? -7.531 3.369 5.977 1 95.19 148 ARG B C 1
ATOM 3100 O O . ARG B 1 148 ? -6.516 2.908 6.508 1 95.19 148 ARG B O 1
ATOM 3107 N N . ILE B 1 149 ? -8.719 3.156 6.449 1 95.25 149 ILE B N 1
ATOM 3108 C CA . ILE B 1 149 ? -9.016 2.275 7.574 1 95.25 149 ILE B CA 1
ATOM 3109 C C . ILE B 1 149 ? -10.195 1.374 7.227 1 95.25 149 ILE B C 1
ATOM 3111 O O . ILE B 1 149 ? -10.812 1.53 6.172 1 95.25 149 ILE B O 1
ATOM 3115 N N . PRO B 1 150 ? -10.516 0.328 8.094 1 94.19 150 PRO B N 1
ATOM 3116 C CA . PRO B 1 150 ? -11.625 -0.562 7.742 1 94.19 150 PRO B CA 1
ATOM 3117 C C . PRO B 1 150 ? -12.93 0.191 7.488 1 94.19 150 PRO B C 1
ATOM 3119 O O . PRO B 1 150 ? -13.297 1.078 8.266 1 94.19 150 PRO B O 1
ATOM 3122 N N . TYR B 1 151 ? -13.656 -0.131 6.512 1 93.88 151 TYR B N 1
ATOM 3123 C CA . TYR B 1 151 ? -14.797 0.583 5.957 1 93.88 151 TYR B CA 1
ATOM 3124 C C . TYR B 1 151 ? -15.859 0.831 7.023 1 93.88 151 TYR B C 1
ATOM 3126 O O . TYR B 1 151 ? -16.328 1.957 7.184 1 93.88 151 TYR B O 1
ATOM 3134 N N . HIS B 1 152 ? -16.172 -0.213 7.836 1 94.19 152 HIS B N 1
ATOM 3135 C CA . HIS B 1 152 ? -17.266 -0.081 8.789 1 94.19 152 HIS B CA 1
ATOM 3136 C C . HIS B 1 152 ? -16.875 0.817 9.961 1 94.19 152 HIS B C 1
ATOM 3138 O O . HIS B 1 152 ? -17.734 1.496 10.539 1 94.19 152 HIS B O 1
ATOM 3144 N N . ILE B 1 153 ? -15.555 0.842 10.227 1 96.94 153 ILE B N 1
ATOM 3145 C CA . ILE B 1 153 ? -15.055 1.765 11.242 1 96.94 153 ILE B CA 1
ATOM 3146 C C . ILE B 1 153 ? -15.125 3.197 10.711 1 96.94 153 ILE B C 1
ATOM 3148 O O . ILE B 1 153 ? -15.578 4.102 11.422 1 96.94 153 ILE B O 1
ATOM 3152 N N . ALA B 1 154 ? -14.672 3.404 9.461 1 97.31 154 ALA B N 1
ATOM 3153 C CA . ALA B 1 154 ? -14.758 4.719 8.828 1 97.31 154 ALA B CA 1
ATOM 3154 C C . ALA B 1 154 ? -16.188 5.234 8.812 1 97.31 154 ALA B C 1
ATOM 3156 O O . ALA B 1 154 ? -16.453 6.387 9.156 1 97.31 154 ALA B O 1
ATOM 3157 N N . MET B 1 155 ? -17.109 4.348 8.43 1 95.94 155 MET B N 1
ATOM 3158 C CA . MET B 1 155 ? -18.516 4.754 8.328 1 95.94 155 MET B CA 1
ATOM 3159 C C . MET B 1 155 ? -19.078 5.094 9.703 1 95.94 155 MET B C 1
ATOM 3161 O O . MET B 1 155 ? -19.875 6.023 9.836 1 95.94 155 MET B O 1
ATOM 3165 N N . ASP B 1 156 ? -18.672 4.352 10.727 1 97.69 156 ASP B N 1
ATOM 3166 C CA . ASP B 1 156 ? -19.062 4.66 12.102 1 97.69 156 ASP B CA 1
ATOM 3167 C C . ASP B 1 156 ? -18.641 6.078 12.484 1 97.69 156 ASP B C 1
ATOM 3169 O O . ASP B 1 156 ? -19.469 6.867 12.953 1 97.69 156 ASP B O 1
ATOM 3173 N N . LEU B 1 157 ? -17.438 6.426 12.195 1 98 157 LEU B N 1
ATOM 3174 C CA . LEU B 1 157 ? -16.922 7.758 12.5 1 98 157 LEU B CA 1
ATOM 3175 C C . LEU B 1 157 ? -17.688 8.82 11.711 1 98 157 LEU B C 1
ATOM 3177 O O . LEU B 1 157 ? -18.062 9.859 12.266 1 98 157 LEU B O 1
ATOM 3181 N N . LEU B 1 158 ? -17.953 8.586 10.438 1 97.5 158 LEU B N 1
ATOM 3182 C CA . LEU B 1 158 ? -18.594 9.547 9.547 1 97.5 158 LEU B CA 1
ATOM 3183 C C . LEU B 1 158 ? -20.062 9.734 9.922 1 97.5 158 LEU B C 1
ATOM 3185 O O . LEU B 1 158 ? -20.578 10.852 9.852 1 97.5 158 LEU B O 1
ATOM 3189 N N . PHE B 1 159 ? -20.75 8.703 10.367 1 96.69 159 PHE B N 1
ATOM 3190 C CA . PHE B 1 159 ? -22.172 8.742 10.633 1 96.69 159 PHE B CA 1
ATOM 3191 C C . PHE B 1 159 ? -22.453 9.281 12.039 1 96.69 159 PHE B C 1
ATOM 3193 O O . PHE B 1 159 ? -23.469 9.938 12.266 1 96.69 159 PHE B O 1
ATOM 3200 N N . THR B 1 160 ? -21.531 8.992 13.023 1 96.38 160 THR B N 1
ATOM 3201 C CA . THR B 1 160 ? -21.828 9.32 14.406 1 96.38 160 THR B CA 1
ATOM 3202 C C . THR B 1 160 ? -21.078 10.57 14.844 1 96.38 160 THR B C 1
ATOM 3204 O O . THR B 1 160 ? -21.469 11.25 15.789 1 96.38 160 THR B O 1
ATOM 3207 N N . GLY B 1 161 ? -19.984 10.805 14.188 1 97.19 161 GLY B N 1
ATOM 3208 C CA . GLY B 1 161 ? -19.125 11.891 14.609 1 97.19 161 GLY B CA 1
ATOM 3209 C C . GLY B 1 161 ? -18.391 11.594 15.914 1 97.19 161 GLY B C 1
ATOM 3210 O O . GLY B 1 161 ? -17.891 12.508 16.562 1 97.19 161 GLY B O 1
ATOM 3211 N N . ARG B 1 162 ? -18.312 10.344 16.344 1 97.69 162 ARG B N 1
ATOM 3212 C CA . ARG B 1 162 ? -17.719 9.992 17.625 1 97.69 162 ARG B CA 1
ATOM 3213 C C . ARG B 1 162 ? -16.219 10.227 17.609 1 97.69 162 ARG B C 1
ATOM 3215 O O . ARG B 1 162 ? -15.609 10.32 16.531 1 97.69 162 ARG B O 1
ATOM 3222 N N . TRP B 1 163 ? -15.703 10.258 18.828 1 98.19 163 TRP B N 1
ATOM 3223 C CA . TRP B 1 163 ? -14.258 10.391 18.984 1 98.19 163 TRP B CA 1
ATOM 3224 C C . TRP B 1 163 ? -13.555 9.062 18.75 1 98.19 163 TRP B C 1
ATOM 3226 O O . TRP B 1 163 ? -14.062 8.008 19.141 1 98.19 163 TRP B O 1
ATOM 3236 N N . MET B 1 164 ? -12.422 9.078 18.062 1 98.62 164 MET B N 1
ATOM 3237 C CA . MET B 1 164 ? -11.445 8 17.984 1 98.62 164 MET B CA 1
ATOM 3238 C C . MET B 1 164 ? -10.172 8.359 18.75 1 98.62 164 MET B C 1
ATOM 3240 O O . MET B 1 164 ? -9.477 9.312 18.391 1 98.62 164 MET B O 1
ATOM 3244 N N . ASP B 1 165 ? -9.914 7.652 19.781 1 98.5 165 ASP B N 1
ATOM 3245 C CA . ASP B 1 165 ? -8.68 7.953 20.5 1 98.5 165 ASP B CA 1
ATOM 3246 C C . ASP B 1 165 ? -7.461 7.441 19.734 1 98.5 165 ASP B C 1
ATOM 3248 O O . ASP B 1 165 ? -7.602 6.734 18.734 1 98.5 165 ASP B O 1
ATOM 3252 N N . VAL B 1 166 ? -6.371 7.812 20.203 1 98.56 166 VAL B N 1
ATOM 3253 C CA . VAL B 1 166 ? -5.148 7.605 19.438 1 98.56 166 VAL B CA 1
ATOM 3254 C C . VAL B 1 166 ? -4.801 6.117 19.406 1 98.56 166 VAL B C 1
ATOM 3256 O O . VAL B 1 166 ? -4.238 5.621 18.438 1 98.56 166 VAL B O 1
ATOM 3259 N N . ALA B 1 167 ? -5.121 5.387 20.438 1 98.38 167 ALA B N 1
ATOM 3260 C CA . ALA B 1 167 ? -4.875 3.945 20.453 1 98.38 167 ALA B CA 1
ATOM 3261 C C . ALA B 1 167 ? -5.688 3.242 19.359 1 98.38 167 ALA B C 1
ATOM 3263 O O . ALA B 1 167 ? -5.172 2.365 18.656 1 98.38 167 ALA B O 1
ATOM 3264 N N . GLU B 1 168 ? -6.934 3.59 19.297 1 98.19 168 GLU B N 1
ATOM 3265 C CA . GLU B 1 168 ? -7.781 3.045 18.234 1 98.19 168 GLU B CA 1
ATOM 3266 C C . GLU B 1 168 ? -7.262 3.439 16.859 1 98.19 168 GLU B C 1
ATOM 3268 O O . GLU B 1 168 ? -7.227 2.613 15.945 1 98.19 168 GLU B O 1
ATOM 3273 N N . ALA B 1 169 ? -6.875 4.723 16.703 1 98.56 169 ALA B N 1
ATOM 3274 C CA . ALA B 1 169 ? -6.344 5.215 15.43 1 98.56 169 ALA B CA 1
ATOM 3275 C C . ALA B 1 169 ? -5.113 4.418 15 1 98.56 169 ALA B C 1
ATOM 3277 O O . ALA B 1 169 ? -4.953 4.09 13.82 1 98.56 169 ALA B O 1
ATOM 3278 N N . HIS B 1 170 ? -4.258 4.133 15.961 1 98.5 170 HIS B N 1
ATOM 3279 C CA . HIS B 1 170 ? -3.07 3.328 15.688 1 98.5 170 HIS B CA 1
ATOM 3280 C C . HIS B 1 170 ? -3.449 1.894 15.336 1 98.5 170 HIS B C 1
ATOM 3282 O O . HIS B 1 170 ? -2.877 1.305 14.414 1 98.5 170 HIS B O 1
ATOM 3288 N N . ARG B 1 171 ? -4.418 1.377 16.047 1 97.38 171 ARG B N 1
ATOM 3289 C CA . ARG B 1 171 ? -4.863 0.004 15.844 1 97.38 171 ARG B CA 1
ATOM 3290 C C . ARG B 1 171 ? -5.355 -0.203 14.414 1 97.38 171 ARG B C 1
ATOM 3292 O O . ARG B 1 171 ? -5.113 -1.252 13.812 1 97.38 171 ARG B O 1
ATOM 3299 N N . TRP B 1 172 ? -5.953 0.839 13.875 1 97.25 172 TRP B N 1
ATOM 3300 C CA . TRP B 1 172 ? -6.539 0.688 12.547 1 97.25 172 TRP B CA 1
ATOM 3301 C C . TRP B 1 172 ? -5.562 1.145 11.461 1 97.25 172 TRP B C 1
ATOM 3303 O O . TRP B 1 172 ? -5.895 1.139 10.273 1 97.25 172 TRP B O 1
ATOM 3313 N N . GLY B 1 173 ? -4.379 1.607 11.844 1 97.25 173 GLY B N 1
ATOM 3314 C CA . GLY B 1 173 ? -3.33 1.909 10.883 1 97.25 173 GLY B CA 1
ATOM 3315 C C . GLY B 1 173 ? -3.365 3.344 10.391 1 97.25 173 GLY B C 1
ATOM 3316 O O . GLY B 1 173 ? -2.686 3.693 9.422 1 97.25 173 GLY B O 1
ATOM 3317 N N . LEU B 1 174 ? -4.172 4.148 11.016 1 98 174 LEU B N 1
ATOM 3318 C CA . LEU B 1 174 ? -4.215 5.566 10.672 1 98 174 LEU B CA 1
ATOM 3319 C C . LEU B 1 174 ? -2.959 6.281 11.164 1 98 174 LEU B C 1
ATOM 3321 O O . LEU B 1 174 ? -2.373 7.082 10.43 1 98 174 LEU B O 1
ATOM 3325 N N . VAL B 1 175 ? -2.629 6.031 12.398 1 98.69 175 VAL B N 1
ATOM 3326 C CA . VAL B 1 175 ? -1.463 6.641 13.031 1 98.69 175 VAL B CA 1
ATOM 3327 C C . VAL B 1 175 ? -0.291 5.66 13 1 98.69 175 VAL B C 1
ATOM 3329 O O . VAL B 1 175 ? -0.422 4.512 13.43 1 98.69 175 VAL B O 1
ATOM 3332 N N . ASN B 1 176 ? 0.861 6.098 12.547 1 98.5 176 ASN B N 1
ATOM 3333 C CA . ASN B 1 176 ? 2.033 5.242 12.406 1 98.5 176 ASN B CA 1
ATOM 3334 C C . ASN B 1 176 ? 2.643 4.895 13.766 1 98.5 176 ASN B C 1
ATOM 3336 O O . ASN B 1 176 ? 3.041 3.754 14 1 98.5 176 ASN B O 1
ATOM 3340 N N . GLU B 1 177 ? 2.783 5.875 14.578 1 98.44 177 GLU B N 1
ATOM 3341 C CA . GLU B 1 177 ? 3.359 5.699 15.906 1 98.44 177 GLU B CA 1
ATOM 3342 C C . GLU B 1 177 ? 2.721 6.648 16.922 1 98.44 177 GLU B C 1
ATOM 3344 O O . GLU B 1 177 ? 2.453 7.809 16.609 1 98.44 177 GLU B O 1
ATOM 3349 N N . VAL B 1 178 ? 2.455 6.16 18.141 1 98.75 178 VAL B N 1
ATOM 3350 C CA . VAL B 1 178 ? 1.967 6.941 19.266 1 98.75 178 VAL B CA 1
ATOM 3351 C C . VAL B 1 178 ? 3.09 7.141 20.281 1 98.75 178 VAL B C 1
ATOM 3353 O O . VAL B 1 178 ? 3.762 6.18 20.672 1 98.75 178 VAL B O 1
ATOM 3356 N N . LEU B 1 179 ? 3.289 8.383 20.688 1 98.69 179 LEU B N 1
ATOM 3357 C CA . LEU B 1 179 ? 4.398 8.711 21.578 1 98.69 179 LEU B CA 1
ATOM 3358 C C . LEU B 1 179 ? 3.938 9.617 22.703 1 98.69 179 LEU B C 1
ATOM 3360 O O . LEU B 1 179 ? 2.969 10.367 22.562 1 98.69 179 LEU B O 1
ATOM 3364 N N . PRO B 1 180 ? 4.727 9.594 23.875 1 98.19 180 PRO B N 1
ATOM 3365 C CA . PRO B 1 180 ? 4.516 10.695 24.828 1 98.19 180 PRO B CA 1
ATOM 3366 C C . PRO B 1 180 ? 4.738 12.062 24.188 1 98.19 180 PRO B C 1
ATOM 3368 O O . PRO B 1 180 ? 5.625 12.227 23.359 1 98.19 180 PRO B O 1
ATOM 3371 N N . LYS B 1 181 ? 3.951 12.992 24.641 1 97 181 LYS B N 1
ATOM 3372 C CA . LYS B 1 181 ? 3.982 14.344 24.078 1 97 181 LYS B CA 1
ATOM 3373 C C . LYS B 1 181 ? 5.41 14.875 24 1 97 181 LYS B C 1
ATOM 3375 O O . LYS B 1 181 ? 5.812 15.453 23 1 97 181 LYS B O 1
ATOM 3380 N N . GLU B 1 182 ? 6.223 14.625 25 1 97.31 182 GLU B N 1
ATOM 3381 C CA . GLU B 1 182 ? 7.551 15.211 25.125 1 97.31 182 GLU B CA 1
ATOM 3382 C C . GLU B 1 182 ? 8.531 14.586 24.141 1 97.31 182 GLU B C 1
ATOM 3384 O O . GLU B 1 182 ? 9.609 15.133 23.891 1 97.31 182 GLU B O 1
ATOM 3389 N N . LYS B 1 183 ? 8.133 13.445 23.531 1 98.44 183 LYS B N 1
ATOM 3390 C CA . LYS B 1 183 ? 9.031 12.734 22.625 1 98.44 183 LYS B CA 1
ATOM 3391 C C . LYS B 1 183 ? 8.555 12.836 21.188 1 98.44 183 LYS B C 1
ATOM 3393 O O . LYS B 1 183 ? 9.258 12.422 20.25 1 98.44 183 LYS B O 1
ATOM 3398 N N . LEU B 1 184 ? 7.434 13.406 20.953 1 98.38 184 LEU B N 1
ATOM 3399 C CA . LEU B 1 184 ? 6.766 13.367 19.656 1 98.38 184 LEU B CA 1
ATOM 3400 C C . LEU B 1 184 ? 7.562 14.141 18.609 1 98.38 184 LEU B C 1
ATOM 3402 O O . LEU B 1 184 ? 7.914 13.594 17.562 1 98.38 184 LEU B O 1
ATOM 3406 N N . GLU B 1 185 ? 7.863 15.398 18.875 1 98 185 GLU B N 1
ATOM 3407 C CA . GLU B 1 185 ? 8.539 16.234 17.891 1 98 185 GLU B CA 1
ATOM 3408 C C . GLU B 1 185 ? 9.914 15.664 17.531 1 98 185 GLU B C 1
ATOM 3410 O O . GLU B 1 185 ? 10.305 15.664 16.359 1 98 185 GLU B O 1
ATOM 3415 N N . GLU B 1 186 ? 10.617 15.234 18.578 1 98.44 186 GLU B N 1
ATOM 3416 C CA . GLU B 1 186 ? 11.93 14.633 18.328 1 98.44 186 GLU B CA 1
ATOM 3417 C C . GLU B 1 186 ? 11.82 13.445 17.375 1 98.44 186 GLU B C 1
ATOM 3419 O O . GLU B 1 186 ? 12.617 13.312 16.453 1 98.44 186 GLU B O 1
ATOM 3424 N N . ARG B 1 187 ? 10.883 12.586 17.609 1 98.62 187 ARG B N 1
ATOM 3425 C CA . ARG B 1 187 ? 10.68 11.406 16.766 1 98.62 187 ARG B CA 1
ATOM 3426 C C . ARG B 1 187 ? 10.312 11.805 15.344 1 98.62 187 ARG B C 1
ATOM 3428 O O . ARG B 1 187 ? 10.836 11.242 14.383 1 98.62 187 ARG B O 1
ATOM 3435 N N . VAL B 1 188 ? 9.414 12.75 15.188 1 98.75 188 VAL B N 1
ATOM 3436 C CA . VAL B 1 188 ? 8.992 13.219 13.867 1 98.75 188 VAL B CA 1
ATOM 3437 C C . VAL B 1 188 ? 10.195 13.766 13.109 1 98.75 188 VAL B C 1
ATOM 3439 O O . VAL B 1 188 ? 10.367 13.484 11.922 1 98.75 188 VAL B O 1
ATOM 3442 N N . TRP B 1 189 ? 11.031 14.484 13.773 1 98.69 189 TRP B N 1
ATOM 3443 C CA . TRP B 1 189 ? 12.211 15.055 13.125 1 98.69 189 TRP B CA 1
ATOM 3444 C C . TRP B 1 189 ? 13.203 13.961 12.75 1 98.69 189 TRP B C 1
ATOM 3446 O O . TRP B 1 189 ? 13.898 14.062 11.742 1 98.69 189 TRP B O 1
ATOM 3456 N N . GLU B 1 190 ? 13.305 12.93 13.586 1 98.56 190 GLU B N 1
ATOM 3457 C CA . GLU B 1 190 ? 14.133 11.781 13.234 1 98.56 190 GLU B CA 1
ATOM 3458 C C . GLU B 1 190 ? 13.68 11.156 11.914 1 98.56 190 GLU B C 1
ATOM 3460 O O . GLU B 1 190 ? 14.5 10.883 11.039 1 98.56 190 GLU B O 1
ATOM 3465 N N . ILE B 1 191 ? 12.414 10.984 11.789 1 98.5 191 ILE B N 1
ATOM 3466 C CA . ILE B 1 191 ? 11.859 10.398 10.57 1 98.5 191 ILE B CA 1
ATOM 3467 C C . ILE B 1 191 ? 12.078 11.359 9.398 1 98.5 191 ILE B C 1
ATOM 3469 O O . ILE B 1 191 ? 12.445 10.93 8.297 1 98.5 191 ILE B O 1
ATOM 3473 N N . ALA B 1 192 ? 11.867 12.641 9.625 1 98.75 192 ALA B N 1
ATOM 3474 C CA . ALA B 1 192 ? 12.07 13.633 8.57 1 98.75 192 ALA B CA 1
ATOM 3475 C C . ALA B 1 192 ? 13.516 13.617 8.07 1 98.75 192 ALA B C 1
ATOM 3477 O O . ALA B 1 192 ? 13.758 13.703 6.863 1 98.75 192 ALA B O 1
ATOM 3478 N N . ARG B 1 193 ? 14.445 13.492 8.961 1 98.31 193 ARG B N 1
ATOM 3479 C CA . ARG B 1 193 ? 15.852 13.445 8.578 1 98.31 193 ARG B CA 1
ATOM 3480 C C . ARG B 1 193 ? 16.156 12.188 7.777 1 98.31 193 ARG B C 1
ATOM 3482 O O . ARG B 1 193 ? 16.922 12.234 6.809 1 98.31 193 ARG B O 1
ATOM 3489 N N . LEU B 1 194 ? 15.586 11.125 8.211 1 97 194 LEU B N 1
ATOM 3490 C CA . LEU B 1 194 ? 15.734 9.891 7.445 1 97 194 LEU B CA 1
ATOM 3491 C C . LEU B 1 194 ? 15.227 10.07 6.02 1 97 194 LEU B C 1
ATOM 3493 O O . LEU B 1 194 ? 15.922 9.734 5.059 1 97 194 LEU B O 1
ATOM 3497 N N . LEU B 1 195 ? 14.047 10.609 5.84 1 97.88 195 LEU B N 1
ATOM 3498 C CA . LEU B 1 195 ? 13.453 10.805 4.523 1 97.88 195 LEU B CA 1
ATOM 3499 C C . LEU B 1 195 ? 14.25 11.82 3.707 1 97.88 195 LEU B C 1
ATOM 3501 O O . LEU B 1 195 ? 14.453 11.633 2.504 1 97.88 195 LEU B O 1
ATOM 3505 N N . ALA B 1 196 ? 14.703 12.844 4.383 1 97.25 196 ALA B N 1
ATOM 3506 C CA . ALA B 1 196 ? 15.461 13.883 3.695 1 97.25 196 ALA B CA 1
ATOM 3507 C C . ALA B 1 196 ? 16.766 13.336 3.137 1 97.25 196 ALA B C 1
ATOM 3509 O O . ALA B 1 196 ? 17.266 13.828 2.123 1 97.25 196 ALA B O 1
ATOM 3510 N N . SER B 1 197 ? 17.328 12.344 3.773 1 94.5 197 SER B N 1
ATOM 3511 C CA . SER B 1 197 ? 18.578 11.734 3.33 1 94.5 197 SER B CA 1
ATOM 3512 C C . SER B 1 197 ? 18.344 10.727 2.211 1 94.5 197 SER B C 1
ATOM 3514 O O . SER B 1 197 ? 19.297 10.227 1.609 1 94.5 197 SER B O 1
ATOM 3516 N N . GLY B 1 198 ? 17.047 10.422 1.915 1 93.94 198 GLY B N 1
ATOM 3517 C CA . GLY B 1 198 ? 16.688 9.43 0.917 1 93.94 198 GLY B CA 1
ATOM 3518 C C . GLY B 1 198 ? 16.625 9.992 -0.49 1 93.94 198 GLY B C 1
ATOM 3519 O O . GLY B 1 198 ? 16.922 11.172 -0.707 1 93.94 198 GLY B O 1
ATOM 3520 N N . PRO B 1 199 ? 16.297 9.195 -1.48 1 94.62 199 PRO B N 1
ATOM 3521 C CA . PRO B 1 199 ? 16.281 9.602 -2.887 1 94.62 199 PRO B CA 1
ATOM 3522 C C . PRO B 1 199 ? 15 10.352 -3.262 1 94.62 199 PRO B C 1
ATOM 3524 O O . PRO B 1 199 ? 13.93 9.75 -3.371 1 94.62 199 PRO B O 1
ATOM 3527 N N . PRO B 1 200 ? 15.117 11.641 -3.52 1 95.94 200 PRO B N 1
ATOM 3528 C CA . PRO B 1 200 ? 13.922 12.445 -3.762 1 95.94 200 PRO B CA 1
ATOM 3529 C C . PRO B 1 200 ? 13.141 11.992 -4.996 1 95.94 200 PRO B C 1
ATOM 3531 O O . PRO B 1 200 ? 11.914 12.055 -5.012 1 95.94 200 PRO B O 1
ATOM 3534 N N . LEU B 1 201 ? 13.852 11.516 -6.023 1 96 201 LEU B N 1
ATOM 3535 C CA . LEU B 1 201 ? 13.164 11.133 -7.254 1 96 201 LEU B CA 1
ATOM 3536 C C . LEU B 1 201 ? 12.352 9.859 -7.043 1 96 201 LEU B C 1
ATOM 3538 O O . LEU B 1 201 ? 11.305 9.68 -7.672 1 96 201 LEU B O 1
ATOM 3542 N N . VAL B 1 202 ? 12.82 8.969 -6.148 1 96.06 202 VAL B N 1
ATOM 3543 C CA . VAL B 1 202 ? 12.062 7.758 -5.848 1 96.06 202 VAL B CA 1
ATOM 3544 C C . VAL B 1 202 ? 10.805 8.117 -5.055 1 96.06 202 VAL B C 1
ATOM 3546 O O . VAL B 1 202 ? 9.727 7.57 -5.309 1 96.06 202 VAL B O 1
ATOM 3549 N N . PHE B 1 203 ? 10.875 9.062 -4.09 1 98.06 203 PHE B N 1
ATOM 3550 C CA . PHE B 1 203 ? 9.703 9.523 -3.354 1 98.06 203 PHE B CA 1
ATOM 3551 C C . PHE B 1 203 ? 8.633 10.039 -4.309 1 98.06 203 PHE B C 1
ATOM 3553 O O . PHE B 1 203 ? 7.457 9.703 -4.176 1 98.06 203 PHE B O 1
ATOM 3560 N N . ALA B 1 204 ? 9.109 10.867 -5.227 1 98 204 ALA B N 1
ATOM 3561 C CA . ALA B 1 204 ? 8.18 11.438 -6.199 1 98 204 ALA B CA 1
ATOM 3562 C C . ALA B 1 204 ? 7.488 10.352 -7.008 1 98 204 ALA B C 1
ATOM 3564 O O . ALA B 1 204 ? 6.281 10.414 -7.242 1 98 204 ALA B O 1
ATOM 3565 N N . SER B 1 205 ? 8.234 9.359 -7.418 1 97.62 205 SER B N 1
ATOM 3566 C CA . SER B 1 205 ? 7.691 8.258 -8.211 1 97.62 205 SER B CA 1
ATOM 3567 C C . SER B 1 205 ? 6.715 7.418 -7.391 1 97.62 205 SER B C 1
ATOM 3569 O O . SER B 1 205 ? 5.68 6.992 -7.902 1 97.62 205 SER B O 1
ATOM 3571 N N . ILE B 1 206 ? 7.055 7.156 -6.125 1 98.06 206 ILE B N 1
ATOM 3572 C CA . ILE B 1 206 ? 6.164 6.406 -5.246 1 98.06 206 ILE B CA 1
ATOM 3573 C C . ILE B 1 206 ? 4.824 7.129 -5.133 1 98.06 206 ILE B C 1
ATOM 3575 O O . ILE B 1 206 ? 3.768 6.523 -5.332 1 98.06 206 ILE B O 1
ATOM 3579 N N . LYS B 1 207 ? 4.824 8.422 -4.859 1 98.25 207 LYS B N 1
ATOM 3580 C CA . LYS B 1 207 ? 3.598 9.18 -4.613 1 98.25 207 LYS B CA 1
ATOM 3581 C C . LYS B 1 207 ? 2.748 9.281 -5.875 1 98.25 207 LYS B C 1
ATOM 3583 O O . LYS B 1 207 ? 1.532 9.078 -5.828 1 98.25 207 LYS B O 1
ATOM 3588 N N . GLU B 1 208 ? 3.363 9.617 -7.008 1 97.88 208 GLU B N 1
ATOM 3589 C CA . GLU B 1 208 ? 2.586 9.703 -8.242 1 97.88 208 GLU B CA 1
ATOM 3590 C C . GLU B 1 208 ? 1.991 8.352 -8.617 1 97.88 208 GLU B C 1
ATOM 3592 O O . GLU B 1 208 ? 0.821 8.266 -8.992 1 97.88 208 GLU B O 1
ATOM 3597 N N . THR B 1 209 ? 2.811 7.297 -8.531 1 97.69 209 THR B N 1
ATOM 3598 C CA . THR B 1 209 ? 2.344 5.961 -8.883 1 97.69 209 THR B CA 1
ATOM 3599 C C . THR B 1 209 ? 1.178 5.543 -7.992 1 97.69 209 THR B C 1
ATOM 3601 O O . THR B 1 209 ? 0.155 5.062 -8.484 1 97.69 209 THR B O 1
ATOM 3604 N N . ALA B 1 210 ? 1.332 5.727 -6.691 1 96.69 210 ALA B N 1
ATOM 3605 C CA . ALA B 1 210 ? 0.258 5.383 -5.762 1 96.69 210 ALA B CA 1
ATOM 3606 C C . ALA B 1 210 ? -1.013 6.164 -6.078 1 96.69 210 ALA B C 1
ATOM 3608 O O . ALA B 1 210 ? -2.113 5.605 -6.066 1 96.69 210 ALA B O 1
ATOM 3609 N N . ARG B 1 211 ? -0.887 7.449 -6.387 1 95.69 211 ARG B N 1
ATOM 3610 C CA . ARG B 1 211 ? -2.027 8.305 -6.688 1 95.69 211 ARG B CA 1
ATOM 3611 C C . ARG B 1 211 ? -2.742 7.848 -7.953 1 95.69 211 ARG B C 1
ATOM 3613 O O . ARG B 1 211 ? -3.963 7.68 -7.957 1 95.69 211 ARG B O 1
ATOM 3620 N N . VAL B 1 212 ? -2.002 7.551 -9.039 1 95.38 212 VAL B N 1
ATOM 3621 C CA . VAL B 1 212 ? -2.596 7.199 -10.328 1 95.38 212 VAL B CA 1
ATOM 3622 C C . VAL B 1 212 ? -3.193 5.797 -10.258 1 95.38 212 VAL B C 1
ATOM 3624 O O . VAL B 1 212 ? -4.234 5.523 -10.859 1 95.38 212 VAL B O 1
ATOM 3627 N N . ALA B 1 213 ? -2.594 4.957 -9.461 1 95.5 213 ALA B N 1
ATOM 3628 C CA . ALA B 1 213 ? -3.01 3.561 -9.383 1 95.5 213 ALA B CA 1
ATOM 3629 C C . ALA B 1 213 ? -4.371 3.432 -8.703 1 95.5 213 ALA B C 1
ATOM 3631 O O . ALA B 1 213 ? -5.031 2.395 -8.812 1 95.5 213 ALA B O 1
ATOM 3632 N N . GLU B 1 214 ? -4.812 4.449 -7.961 1 92.44 214 GLU B N 1
ATOM 3633 C CA . GLU B 1 214 ? -6.078 4.402 -7.234 1 92.44 214 GLU B CA 1
ATOM 3634 C C . GLU B 1 214 ? -7.234 4.059 -8.172 1 92.44 214 GLU B C 1
ATOM 3636 O O . GLU B 1 214 ? -8.195 3.4 -7.766 1 92.44 214 GLU B O 1
ATOM 3641 N N . ALA B 1 215 ? -7.133 4.48 -9.438 1 93.38 215 ALA B N 1
ATOM 3642 C CA . ALA B 1 215 ? -8.266 4.316 -10.344 1 93.38 215 ALA B CA 1
ATOM 3643 C C . ALA B 1 215 ? -7.902 3.398 -11.516 1 93.38 215 ALA B C 1
ATOM 3645 O O . ALA B 1 215 ? -8.508 3.48 -12.586 1 93.38 215 ALA B O 1
ATOM 3646 N N . LEU B 1 216 ? -6.895 2.6 -11.344 1 95.25 216 LEU B N 1
ATOM 3647 C CA . LEU B 1 216 ? -6.453 1.702 -12.406 1 95.25 216 LEU B CA 1
ATOM 3648 C C . LEU B 1 216 ? -6.383 0.262 -11.914 1 95.25 216 LEU B C 1
ATOM 3650 O O . LEU B 1 216 ? -6.227 0.023 -10.711 1 95.25 216 LEU B O 1
ATOM 3654 N N . THR B 1 217 ? -6.586 -0.643 -12.906 1 94.62 217 THR B N 1
ATOM 3655 C CA . THR B 1 217 ? -6.207 -2.014 -12.586 1 94.62 217 THR B CA 1
ATOM 3656 C C . THR B 1 217 ? -4.699 -2.123 -12.375 1 94.62 217 THR B C 1
ATOM 3658 O O . THR B 1 217 ? -3.941 -1.242 -12.789 1 94.62 217 THR B O 1
ATOM 3661 N N . PHE B 1 218 ? -4.316 -3.16 -11.734 1 95.44 218 PHE B N 1
ATOM 3662 C CA . PHE B 1 218 ? -2.891 -3.373 -11.523 1 95.44 218 PHE B CA 1
ATOM 3663 C C . PHE B 1 218 ? -2.133 -3.34 -12.844 1 95.44 218 PHE B C 1
ATOM 3665 O O . PHE B 1 218 ? -1.126 -2.641 -12.969 1 95.44 218 PHE B O 1
ATOM 3672 N N . GLN B 1 219 ? -2.561 -4.078 -13.789 1 94.81 219 GLN B N 1
ATOM 3673 C CA . GLN B 1 219 ? -1.837 -4.199 -15.055 1 94.81 219 GLN B CA 1
ATOM 3674 C C . GLN B 1 219 ? -1.746 -2.854 -15.766 1 94.81 219 GLN B C 1
ATOM 3676 O O . GLN B 1 219 ? -0.707 -2.516 -16.344 1 94.81 219 GLN B O 1
ATOM 3681 N N . ASP B 1 220 ? -2.875 -2.1 -15.75 1 95.5 220 ASP B N 1
ATOM 3682 C CA . ASP B 1 220 ? -2.844 -0.78 -16.375 1 95.5 220 ASP B CA 1
ATOM 3683 C C . ASP B 1 220 ? -1.835 0.132 -15.68 1 95.5 220 ASP B C 1
ATOM 3685 O O . ASP B 1 220 ? -1.108 0.878 -16.344 1 95.5 220 ASP B O 1
ATOM 3689 N N . ALA B 1 221 ? -1.793 0.089 -14.344 1 96.12 221 ALA B N 1
ATOM 3690 C CA . ALA B 1 221 ? -0.834 0.886 -13.586 1 96.12 221 ALA B CA 1
ATOM 3691 C C . ALA B 1 221 ? 0.598 0.448 -13.875 1 96.12 221 ALA B C 1
ATOM 3693 O O . ALA B 1 221 ? 1.474 1.283 -14.109 1 96.12 221 ALA B O 1
ATOM 3694 N N . MET B 1 222 ? 0.828 -0.865 -13.914 1 95.06 222 MET B N 1
ATOM 3695 C CA . MET B 1 222 ? 2.156 -1.392 -14.211 1 95.06 222 MET B CA 1
ATOM 3696 C C . MET B 1 222 ? 2.611 -0.958 -15.602 1 95.06 222 MET B C 1
ATOM 3698 O O . MET B 1 222 ? 3.777 -0.609 -15.797 1 95.06 222 MET B O 1
ATOM 3702 N N . ASN B 1 223 ? 1.695 -1.005 -16.578 1 94.88 223 ASN B N 1
ATOM 3703 C CA . ASN B 1 223 ? 2.02 -0.565 -17.938 1 94.88 223 ASN B CA 1
ATOM 3704 C C . ASN B 1 223 ? 2.49 0.886 -17.953 1 94.88 223 ASN B C 1
ATOM 3706 O O . ASN B 1 223 ? 3.457 1.219 -18.641 1 94.88 223 ASN B O 1
ATOM 3710 N N . LYS B 1 224 ? 1.826 1.726 -17.219 1 95.62 224 LYS B N 1
ATOM 3711 C CA . LYS B 1 224 ? 2.221 3.131 -17.172 1 95.62 224 LYS B CA 1
ATOM 3712 C C . LYS B 1 224 ? 3.615 3.291 -16.578 1 95.62 224 LYS B C 1
ATOM 3714 O O . LYS B 1 224 ? 4.41 4.105 -17.047 1 95.62 224 LYS B O 1
ATOM 3719 N N . VAL B 1 225 ? 3.92 2.5 -15.531 1 94.38 225 VAL B N 1
ATOM 3720 C CA . VAL B 1 225 ? 5.219 2.574 -14.875 1 94.38 225 VAL B CA 1
ATOM 3721 C C . VAL B 1 225 ? 6.301 2.033 -15.805 1 94.38 225 VAL B C 1
ATOM 3723 O O . VAL B 1 225 ? 7.301 2.709 -16.062 1 94.38 225 VAL B O 1
ATOM 3726 N N . THR B 1 226 ? 6.098 0.837 -16.359 1 91.38 226 THR B N 1
ATOM 3727 C CA . THR B 1 226 ? 7.117 0.151 -17.141 1 91.38 226 THR B CA 1
ATOM 3728 C C . THR B 1 226 ? 7.406 0.914 -18.438 1 91.38 226 THR B C 1
ATOM 3730 O O . THR B 1 226 ? 8.547 0.93 -18.906 1 91.38 226 THR B O 1
ATOM 3733 N N . ARG B 1 227 ? 6.418 1.582 -19 1 91.56 227 ARG B N 1
ATOM 3734 C CA . ARG B 1 227 ? 6.586 2.33 -20.234 1 91.56 227 ARG B CA 1
ATOM 3735 C C . ARG B 1 227 ? 6.973 3.777 -19.969 1 91.56 227 ARG B C 1
ATOM 3737 O O . ARG B 1 227 ? 6.969 4.613 -20.875 1 91.56 227 ARG B O 1
ATOM 3744 N N . ARG B 1 228 ? 7.234 4.09 -18.688 1 92.88 228 ARG B N 1
ATOM 3745 C CA . ARG B 1 228 ? 7.688 5.41 -18.266 1 92.88 228 ARG B CA 1
ATOM 3746 C C . ARG B 1 228 ? 6.703 6.492 -18.688 1 92.88 228 ARG B C 1
ATOM 3748 O O . ARG B 1 228 ? 7.109 7.535 -19.203 1 92.88 228 ARG B O 1
ATOM 3755 N N . GLN B 1 229 ? 5.414 6.203 -18.531 1 94.88 229 GLN B N 1
ATOM 3756 C CA . GLN B 1 229 ? 4.371 7.137 -18.938 1 94.88 229 GLN B CA 1
ATOM 3757 C C . GLN B 1 229 ? 4.016 8.094 -17.797 1 94.88 229 GLN B C 1
ATOM 3759 O O . GLN B 1 229 ? 3.242 9.031 -17.984 1 94.88 229 GLN B O 1
ATOM 3764 N N . LEU B 1 230 ? 4.578 7.863 -16.656 1 96.19 230 LEU B N 1
ATOM 3765 C CA . LEU B 1 230 ? 4.449 8.797 -15.547 1 96.19 230 LEU B CA 1
ATOM 3766 C C . LEU B 1 230 ? 5.645 9.734 -15.484 1 96.19 230 LEU B C 1
ATOM 3768 O O . LEU B 1 230 ? 6.793 9.289 -15.445 1 96.19 230 LEU B O 1
ATOM 3772 N N . PRO B 1 231 ? 5.344 11.016 -15.445 1 96.12 231 PRO B N 1
ATOM 3773 C CA . PRO B 1 231 ? 6.434 11.992 -15.516 1 96.12 231 PRO B CA 1
ATOM 3774 C C . PRO B 1 231 ? 7.523 11.734 -14.477 1 96.12 231 PRO B C 1
ATOM 3776 O O . PRO B 1 231 ? 8.711 11.766 -14.805 1 96.12 231 PRO B O 1
ATOM 3779 N N . THR B 1 232 ? 7.164 11.5 -13.227 1 96.38 232 THR B N 1
ATOM 3780 C CA . THR B 1 232 ? 8.164 11.305 -12.18 1 96.38 232 THR B CA 1
ATOM 3781 C C . THR B 1 232 ? 8.945 10.023 -12.406 1 96.38 232 THR B C 1
ATOM 3783 O O . THR B 1 232 ? 10.141 9.961 -12.109 1 96.38 232 THR B O 1
ATOM 3786 N N . VAL B 1 233 ? 8.328 8.977 -12.906 1 95.38 233 VAL B N 1
ATOM 3787 C CA . VAL B 1 233 ? 9 7.719 -13.219 1 95.38 233 VAL B CA 1
ATOM 3788 C C . VAL B 1 233 ? 9.977 7.922 -14.375 1 95.38 233 VAL B C 1
ATOM 3790 O O . VAL B 1 233 ? 11.109 7.434 -14.344 1 95.38 233 VAL B O 1
ATOM 3793 N N . ASP B 1 234 ? 9.508 8.641 -15.359 1 94.81 234 ASP B N 1
ATOM 3794 C CA . ASP B 1 234 ? 10.367 8.961 -16.5 1 94.81 234 ASP B CA 1
ATOM 3795 C C . ASP B 1 234 ? 11.617 9.719 -16.047 1 94.81 234 ASP B C 1
ATOM 3797 O O . ASP B 1 234 ? 12.727 9.367 -16.453 1 94.81 234 ASP B O 1
ATOM 3801 N N . ILE B 1 235 ? 11.5 10.688 -15.234 1 94.5 235 ILE B N 1
ATOM 3802 C CA . ILE B 1 235 ? 12.602 11.477 -14.703 1 94.5 235 ILE B CA 1
ATOM 3803 C C . ILE B 1 235 ? 13.547 10.578 -13.898 1 94.5 235 ILE B C 1
ATOM 3805 O O . ILE B 1 235 ? 14.766 10.625 -14.078 1 94.5 235 ILE B O 1
ATOM 3809 N N . LEU B 1 236 ? 13.008 9.742 -13.055 1 93.94 236 LEU B N 1
ATOM 3810 C CA . LEU B 1 236 ? 13.789 8.859 -12.195 1 93.94 236 LEU B CA 1
ATOM 3811 C C . LEU B 1 236 ? 14.688 7.945 -13.031 1 93.94 236 LEU B C 1
ATOM 3813 O O . LEU B 1 236 ? 15.898 7.895 -12.812 1 93.94 236 LEU B O 1
ATOM 3817 N N . TYR B 1 237 ? 14.133 7.301 -13.977 1 90.38 237 TYR B N 1
ATOM 3818 C CA . TYR B 1 237 ? 14.859 6.266 -14.703 1 90.38 237 TYR B CA 1
ATOM 3819 C C . TYR B 1 237 ? 15.773 6.883 -15.75 1 90.38 237 TYR B C 1
ATOM 3821 O O . TYR B 1 237 ? 16.656 6.207 -16.297 1 90.38 237 TYR B O 1
ATOM 3829 N N . GLY B 1 238 ? 15.68 8.18 -15.992 1 88.81 238 GLY B N 1
ATOM 3830 C CA . GLY B 1 238 ? 16.609 8.906 -16.828 1 88.81 238 GLY B CA 1
ATOM 3831 C C . GLY B 1 238 ? 17.609 9.734 -16.047 1 88.81 238 GLY B C 1
ATOM 3832 O O . GLY B 1 238 ? 18.375 10.516 -16.625 1 88.81 238 GLY B O 1
ATOM 3833 N N . SER B 1 239 ? 17.703 9.523 -14.773 1 90.69 239 SER B N 1
ATOM 3834 C CA . SER B 1 239 ? 18.453 10.422 -13.898 1 90.69 239 SER B CA 1
ATOM 3835 C C . SER B 1 239 ? 19.828 9.859 -13.586 1 90.69 239 SER B C 1
ATOM 3837 O O . SER B 1 239 ? 20.094 8.68 -13.812 1 90.69 239 SER B O 1
ATOM 3839 N N . GLU B 1 240 ? 20.672 10.727 -13.016 1 89.44 240 GLU B N 1
ATOM 3840 C CA . GLU B 1 240 ? 21.969 10.336 -12.461 1 89.44 240 GLU B CA 1
ATOM 3841 C C . GLU B 1 240 ? 21.797 9.516 -11.188 1 89.44 240 GLU B C 1
ATOM 3843 O O . GLU B 1 240 ? 22.594 8.625 -10.906 1 89.44 240 GLU B O 1
ATOM 3848 N N . ASP B 1 241 ? 20.766 9.812 -10.5 1 90 241 ASP B N 1
ATOM 3849 C CA . ASP B 1 241 ? 20.516 9.148 -9.227 1 90 241 ASP B CA 1
ATOM 3850 C C . ASP B 1 241 ? 20.25 7.66 -9.422 1 90 241 ASP B C 1
ATOM 3852 O O . ASP B 1 241 ? 20.625 6.844 -8.57 1 90 241 ASP B O 1
ATOM 3856 N N . ASN B 1 242 ? 19.547 7.359 -10.484 1 84.06 242 ASN B N 1
ATOM 3857 C CA . ASN B 1 242 ? 19.281 5.949 -10.758 1 84.06 242 ASN B CA 1
ATOM 3858 C C . ASN B 1 242 ? 20.578 5.148 -10.859 1 84.06 242 ASN B C 1
ATOM 3860 O O . ASN B 1 242 ? 20.703 4.078 -10.258 1 84.06 242 ASN B O 1
ATOM 3864 N N . MET B 1 243 ? 21.547 5.715 -11.477 1 83.31 243 MET B N 1
ATOM 3865 C CA . MET B 1 243 ? 22.844 5.059 -11.633 1 83.31 243 MET B CA 1
ATOM 3866 C C . MET B 1 243 ? 23.609 5.051 -10.312 1 83.31 243 MET B C 1
ATOM 3868 O O . MET B 1 243 ? 24.297 4.074 -9.992 1 83.31 243 MET B O 1
ATOM 3872 N N . GLU B 1 244 ? 23.422 6.098 -9.602 1 86.75 244 GLU B N 1
ATOM 3873 C CA . GLU B 1 244 ? 24.078 6.223 -8.305 1 86.75 244 GLU B CA 1
ATOM 3874 C C . GLU B 1 244 ? 23.656 5.102 -7.359 1 86.75 244 GLU B C 1
ATOM 3876 O O . GLU B 1 244 ? 24.484 4.547 -6.633 1 86.75 244 GLU B O 1
ATOM 3881 N N . GLY B 1 245 ? 22.406 4.773 -7.332 1 83.19 245 GLY B N 1
ATOM 3882 C CA . GLY B 1 245 ? 21.922 3.699 -6.48 1 83.19 245 GLY B CA 1
ATOM 3883 C C . GLY B 1 245 ? 22.609 2.373 -6.734 1 83.19 245 GLY B C 1
ATOM 3884 O O . GLY B 1 245 ? 23.078 1.723 -5.797 1 83.19 245 GLY B O 1
ATOM 3885 N N . PHE B 1 246 ? 22.703 1.999 -7.891 1 78.44 246 PHE B N 1
ATOM 3886 C CA . PHE B 1 246 ? 23.344 0.743 -8.273 1 78.44 246 PHE B CA 1
ATOM 3887 C C . PHE B 1 246 ? 24.844 0.775 -7.957 1 78.44 246 PHE B C 1
ATOM 3889 O O . PHE B 1 246 ? 25.391 -0.202 -7.449 1 78.44 246 PHE B O 1
ATOM 3896 N N . ARG B 1 247 ? 25.438 1.891 -8.242 1 82.38 247 ARG B N 1
ATOM 3897 C CA . ARG B 1 247 ? 26.859 2.049 -8 1 82.38 247 ARG B CA 1
ATOM 3898 C C . ARG B 1 247 ? 27.188 1.964 -6.516 1 82.38 247 ARG B C 1
ATOM 3900 O O . ARG B 1 247 ? 28.109 1.264 -6.113 1 82.38 247 ARG B O 1
ATOM 3907 N N . ALA B 1 248 ? 26.453 2.686 -5.766 1 86.31 248 ALA B N 1
ATOM 3908 C CA . ALA B 1 248 ? 26.672 2.701 -4.32 1 86.31 248 ALA B CA 1
ATOM 3909 C C . ALA B 1 248 ? 26.484 1.308 -3.725 1 86.31 248 ALA B C 1
ATOM 3911 O O . ALA B 1 248 ? 27.266 0.898 -2.852 1 86.31 248 ALA B O 1
ATOM 3912 N N . PHE B 1 249 ? 25.484 0.652 -4.184 1 78.94 249 PHE B N 1
ATOM 3913 C CA . PHE B 1 249 ? 25.234 -0.715 -3.736 1 78.94 249 PHE B CA 1
ATOM 3914 C C . PHE B 1 249 ? 26.422 -1.609 -4.059 1 78.94 249 PHE B C 1
ATOM 3916 O O . PHE B 1 249 ? 26.906 -2.355 -3.197 1 78.94 249 PHE B O 1
ATOM 3923 N N . ALA B 1 250 ? 26.891 -1.55 -5.16 1 76.81 250 ALA B N 1
ATOM 3924 C CA . ALA B 1 250 ? 28.031 -2.355 -5.613 1 76.81 250 ALA B CA 1
ATOM 3925 C C . ALA B 1 250 ? 29.281 -2.021 -4.82 1 76.81 250 ALA B C 1
ATOM 3927 O O . ALA B 1 250 ? 30.094 -2.906 -4.523 1 76.81 250 ALA B O 1
ATOM 3928 N N . GLU B 1 251 ? 29.375 -0.765 -4.516 1 85.88 251 GLU B N 1
ATOM 3929 C CA . GLU B 1 251 ? 30.578 -0.28 -3.832 1 85.88 251 GLU B CA 1
ATOM 3930 C C . GLU B 1 251 ? 30.422 -0.373 -2.316 1 85.88 251 GLU B C 1
ATOM 3932 O O . GLU B 1 251 ? 31.328 -0.007 -1.569 1 85.88 251 GLU B O 1
ATOM 3937 N N . LYS B 1 252 ? 29.281 -0.8 -1.933 1 83.69 252 LYS B N 1
ATOM 3938 C CA . LYS B 1 252 ? 28.984 -0.955 -0.511 1 83.69 252 LYS B CA 1
ATOM 3939 C C . LYS B 1 252 ? 29.172 0.363 0.236 1 83.69 252 LYS B C 1
ATOM 3941 O O . LYS B 1 252 ? 29.859 0.407 1.267 1 83.69 252 LYS B O 1
ATOM 3946 N N . ARG B 1 253 ? 28.719 1.443 -0.317 1 88.5 253 ARG B N 1
ATOM 3947 C CA . ARG B 1 253 ? 28.703 2.758 0.315 1 88.5 253 ARG B CA 1
ATOM 3948 C C . ARG B 1 253 ? 27.297 3.35 0.31 1 88.5 253 ARG B C 1
ATOM 3950 O O . ARG B 1 253 ? 26.406 2.863 -0.404 1 88.5 253 ARG B O 1
ATOM 3957 N N . ASP B 1 254 ? 27.156 4.402 1.104 1 88.56 254 ASP B N 1
ATOM 3958 C CA . ASP B 1 254 ? 25.891 5.121 1.087 1 88.56 254 ASP B CA 1
ATOM 3959 C C . ASP B 1 254 ? 25.734 5.93 -0.2 1 88.56 254 ASP B C 1
ATOM 3961 O O . ASP B 1 254 ? 26.688 6.547 -0.671 1 88.56 254 ASP B O 1
ATOM 3965 N N . PRO B 1 255 ? 24.609 5.844 -0.774 1 90.38 255 PRO B N 1
ATOM 3966 C CA . PRO B 1 255 ? 24.375 6.648 -1.979 1 90.38 255 PRO B CA 1
ATOM 3967 C C . PRO B 1 255 ? 24.328 8.148 -1.688 1 90.38 255 PRO B C 1
ATOM 3969 O O . PRO B 1 255 ? 23.984 8.547 -0.573 1 90.38 255 PRO B O 1
ATOM 3972 N N . VAL B 1 256 ? 24.766 8.945 -2.629 1 90.75 256 VAL B N 1
ATOM 3973 C CA . VAL B 1 256 ? 24.609 10.398 -2.609 1 90.75 256 VAL B CA 1
ATOM 3974 C C . VAL B 1 256 ? 23.578 10.82 -3.648 1 90.75 256 VAL B C 1
ATOM 3976 O O . VAL B 1 256 ? 23.828 10.75 -4.852 1 90.75 256 VAL B O 1
ATOM 3979 N N . TRP B 1 257 ? 22.5 11.328 -3.189 1 92.75 257 TRP B N 1
ATOM 3980 C CA . TRP B 1 257 ? 21.391 11.664 -4.074 1 92.75 257 TRP B CA 1
ATOM 3981 C C . TRP B 1 257 ? 21.453 13.133 -4.484 1 92.75 257 TRP B C 1
ATOM 3983 O O . TRP B 1 257 ? 21.469 14.023 -3.629 1 92.75 257 TRP B O 1
ATOM 3993 N N . LYS B 1 258 ? 21.391 13.398 -5.809 1 90 258 LYS B N 1
ATOM 3994 C CA . LYS B 1 258 ? 21.484 14.758 -6.316 1 90 258 LYS B CA 1
ATOM 3995 C C . LYS B 1 258 ? 20.109 15.289 -6.723 1 90 258 LYS B C 1
ATOM 3997 O O . LYS B 1 258 ? 19.938 16.484 -6.926 1 90 258 LYS B O 1
ATOM 4002 N N . GLY B 1 259 ? 19.141 14.352 -6.816 1 90.44 259 GLY B N 1
ATOM 4003 C CA . GLY B 1 259 ? 17.797 14.75 -7.219 1 90.44 259 GLY B CA 1
ATOM 4004 C C . GLY B 1 259 ? 17.688 15.023 -8.711 1 90.44 259 GLY B C 1
ATOM 4005 O O . GLY B 1 259 ? 16.812 15.789 -9.133 1 90.44 259 GLY B O 1
ATOM 4006 N N . ARG B 1 260 ? 18.688 14.539 -9.461 1 90.75 260 ARG B N 1
ATOM 4007 C CA . ARG B 1 260 ? 18.688 14.703 -10.906 1 90.75 260 ARG B CA 1
ATOM 4008 C C . ARG B 1 260 ? 19.344 13.508 -11.586 1 90.75 260 ARG B C 1
ATOM 4010 O O . ARG B 1 260 ? 20.109 12.773 -10.961 1 90.75 260 ARG B O 1
#

Nearest PDB structures (foldseek):
  3myb-assembly1_B  TM=8.859E-01  e=8.085E-21  Mycolicibacterium smegmatis MC2 155
  3l3s-assembly1_C  TM=8.836E-01  e=3.191E-18  Ruegeria pomeroyi
  3l3s-assembly4_L  TM=8.863E-01  e=1.016E-16  Ruegeria pomeroyi
  2a7k-assembly2_D  TM=8.368E-01  e=6.469E-15  Pectobacterium carotovorum
  2a7k-assembly3_G  TM=7.886E-01  e=3.040E-15  Pectobacterium carotovorum

Organism: Mesorhizobium plurifarium (NCBI:txid69974)

pLDDT: mean 94.2, std 7.19, range [41.34, 98.94]

Secondary structure (DSSP, 8-state):
---SEEEEEETTEEEEEE--TTTTEE-HHHHHHHHHHHHHHHH-TT--EEEEEESSSSEEE-EE-HHHHHTT--TT----TTSGGGTTT-TT--S-EEEEE-SEEETHHHHHHHTSSEEEEETT-EEE-GGGGGT---HHHHHHHHHHS-HHHHHHHHHH---EEHHHHHHTTS-SEEE-HHHHHHHHHHHHHHHHTS-HHHHHHHHHHHHHHTTS-HHHHHHHHHTT-SHHHHHHHTSHHHHHHHHHHHHTS-------/---SEEEEEETTEEEEEE--TTTTEE-HHHHHHHHHHHHHHHH-TT--EEEEEESSSSEEE-EE-HHHHHTT--TT----TTSGGGTTT-TT--S-EEEEE-SEEETHHHHHHHTSSEEEEETT-EEE-GGGGGT---HHHHHHHHHHS-HHHHHHHHHH---EEHHHHHHTTSSSEEE-HHHHHHHHHHHHHHHHTS-HHHHHHHHHHHHHHTTS-HHHHHHHHHTT-SHHHHHHHTSHHHHHHHHHHHHTS-------

Solvent-accessible surface area (backbone atoms only — not comparable to full-atom values): 25899 Å² total; per-residue (Å²): 126,81,66,46,60,47,75,50,76,57,87,31,33,37,37,38,33,41,45,37,82,90,35,31,47,38,41,51,69,54,9,30,52,39,6,53,51,47,48,50,48,65,69,33,86,69,46,49,29,37,36,43,36,38,53,70,67,64,22,29,10,52,7,60,31,58,67,49,38,70,72,63,44,57,90,83,48,77,23,44,58,16,33,73,58,10,55,72,56,34,77,86,61,33,55,58,31,34,21,48,37,38,15,33,17,23,34,50,21,32,39,53,45,66,50,32,78,41,30,37,30,15,67,78,14,33,38,29,35,47,33,40,74,37,35,38,73,56,59,68,46,45,55,46,37,42,76,59,33,31,30,33,50,34,44,46,32,59,66,67,24,46,80,40,46,41,69,59,34,36,72,50,57,64,30,74,46,75,29,58,65,93,50,34,64,62,52,53,49,52,52,44,52,56,57,48,70,44,55,58,42,57,47,22,25,50,46,50,50,55,53,59,34,53,48,44,56,69,67,61,39,47,50,34,57,77,68,43,67,38,71,46,44,38,51,32,77,70,25,56,37,54,54,35,51,57,50,20,57,73,66,73,48,82,62,78,70,77,74,68,126,80,66,45,61,46,75,49,73,58,87,32,33,39,36,39,32,40,47,35,82,87,35,30,47,40,38,52,70,55,9,29,51,39,6,52,50,46,49,49,48,65,71,33,88,69,45,48,26,37,36,42,35,38,53,69,69,64,22,30,9,53,8,60,30,60,67,50,39,72,72,63,46,56,91,85,47,77,23,44,56,16,33,72,59,10,55,73,58,34,80,84,62,33,55,56,31,35,23,48,37,37,16,33,18,23,35,49,22,32,40,54,45,66,52,33,52,35,29,37,29,16,68,78,15,32,36,29,36,48,31,53,83,72,75,42,78,54,59,70,44,69,66,44,37,46,65,30,32,60,48,71,60,35,48,47,33,55,74,67,26,46,80,40,45,41,68,57,36,38,72,47,26,56,31,71,47,75,30,57,66,92,49,34,65,62,51,52,50,52,51,45,52,54,53,45,71,42,37,56,42,36,45,21,25,46,46,50,46,38,60,60,28,64,67,29,33,68,67,61,38,48,50,34,56,78,67,40,68,37,69,47,43,35,50,31,77,69,27,56,31,37,55,36,13,51,49,18,57,76,65,71,47,83,59,77,67,76,70,66

Foldseek 3Di:
DPPLWDWDDDFQEIEIEGEDPDASEAELVNLQVLQVVLVCNQPDLRHAEYEYAYDDAAHRHQYHDVVVVVVPRPPPDDSHACRGSNQQRHPLSLGAYEYLAHHEQEQRSLLVNLSGPAYEYEQAYKYWYCVVVVVDASVSLVVRVVVQFPNVVSVVRRNPRDMDGPVNCVVRPNHVYYHHPVCRVVVRVVVRVVRSQDARLVSSVVRQLVVVCVPPDPVVSVVCLVVVVDVSSVDCVPDPQVVQVVVCVVVVHRGDYPND/DPPLWDWDDDFQEIEIEGEDPDASEFELVNLQVLQVVVVCNQPDLRHAEYEYAYDDAAHRHQYHDVVVVVVPRPPPHDSHACRGSNQQRHPLSLGAYEYLAHHEQEQRSLLVNLSGPAYEYEQAYKYWYCVVVVVHASDSLVVRVVVQFPNVVSVCRRNPRDMDGPVNCVVRPNHVYYHHPVCRVVVRVVVRVVRSQDARLVSSVVVQLVVVCVPPDPVVSVVCLVVVVDVSSVDCVPDPQVVQVVVCVVVVHDGDYPND

Sequence (520 aa):
MADVITTRREGAILEVTLDRPKANAIDLKTSRLMGETFKAFRDDPELRVAIVKTAGDKFFSAGWDLKAAAAGDAVDGDYGVGGFAGLQELRDLNKPVIACVNGMAVGGGFELALSCDLIYASDHSSFALPEIRAGTLADAATIKLPKRIPYHIAMDLLFTGRWMDVAEAHRWGLVNEVLPKEKLEERVWEIARLLASGPPLVFASIKETARVAEALTFQDAMNKVTRRQLPTVDILYGSEDNMEGFRAFAEKRDPVWKGRMADVITTRREGAILEVTLDRPKANAIDLKTSRLMGETFKAFRDDPELRVAIVKTAGDKFFSAGWDLKAAAAGDAVDGDYGVGGFAGLQELRDLNKPVIACVNGMAVGGGFELALSCDLIYASDHSSFALPEIRAGTLADAATIKLPKRIPYHIAMDLLFTGRWMDVAEAHRWGLVNEVLPKEKLEERVWEIARLLASGPPLVFASIKETARVAEALTFQDAMNKVTRRQLPTVDILYGSEDNMEGFRAFAEKRDPVWKGR

InterPro domains:
  IPR001753 Enoyl-CoA hydratase/isomerase-like domain [PF00378] (9-259)
  IPR014748 Enoyl-CoA hydratase, C-terminal [G3DSA:1.10.12.10] (200-260)
  IPR018376 Enoyl-CoA hydratase/isomerase, conserved site [PS00166] (98-118)
  IPR029045 ClpP/crotonase-like domain superfamily [SSF52096] (2-260)